Protein 6B4S (pdb70)

Nearest PDB structures (foldseek):
  6b4s-assembly1_A  TM=1.003E+00  e=2.428E-80  Bertholletia excelsa
  6b4s-assembly1_B  TM=9.928E-01  e=1.622E-69  Bertholletia excelsa
  5wpw-assembly1_A  TM=9.887E-01  e=2.727E-55  Cocos nucifera
  5wxu-assembly1_F  TM=9.755E-01  e=3.442E-50  Wrightia tinctoria
  3kgl-assembly2_D  TM=9.682E-01  e=3.637E-50  Brassica napus

Secondary structure (DSSP, 8-state):
-----S----B---EEEE-SSEEEEE--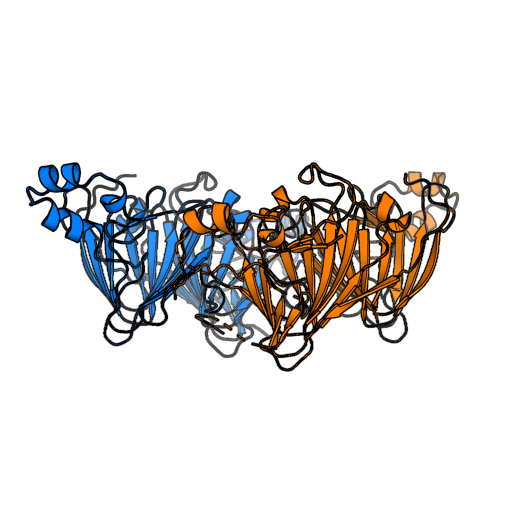TTSHHHHHHTEEEEEEEE-TTEEEEEEEESS-EEEEEEE-EEEEEEE-TT----EE--EEPPEEEEETTEEEEE-TT-EEEEE--SSS-EEEEEEEETTSTT--S-SS--EEESS----S-TTTSS-HHHHHHHHT---GGGGGSSSS--S-SEEE-SS-S-TT----S---EEE---GGG-SEEETTTEEEEEE-TTT-TTHHHHT-EEEEEEE-TT-EEEEEEESS--EEEEEEEEEEEEEEE-TTS-EEEEEEEETT-EEEE-TT-EEEEEEEEEEEEEEEEESSTT--EEESSSTTSHHHHS-HHHHHHHHT--HHHHHHHHHS---SSEE-/----S----B--SEEEE-SSEEEEE--TTSHHHHHHTEEEEEEEE-TTEEEEEEEESS-EEEEEEE-EEEEEEE-TT----EE--EE--EEEEETTEEEEE-TT-EEEEE--SSS-EEEEEEEETTSTT--S-SS--EEESS---EEESGGGS-TTTTGGG-----------SEEE-------S---EEE-S-STT-SEEETTTEEEEEESTTTSTTHHHHT-EEEEEEE-TT-EEEEEEESS--EEEEEEEEEEEEEEE-TTS-EEEEEEEETT-EEEE-TT-EEEEEEEEEEEEEEEEESSSS--EEESSSTT-HHHHS-HHHHHHHS-S-HHHHHHHHHS--SSSEE-

CATH classification: 2.60.120.10 (+1 more: 2.60.120.10)

InterPro domains:
  IPR006044 11-S seed storage protein, plant [PR00439] (291-308)
  IPR006044 11-S seed storage protein, plant [PR00439] (314-334)
  IPR006044 11-S seed storage protein, plant [PR00439] (360-376)
  IPR006044 11-S seed storage protein, plant [PR00439] (378-393)
  IPR006044 11-S seed storage protein, plant [PR00439] (396-414)
  IPR006044 11-S seed storage protein, plant [PR00439] (418-435)
  IPR006045 Cupin 1 [PF00190] (38-192)
  IPR006045 Cupin 1 [PF00190] (293-440)
  IPR006045 Cupin 1 [SM00835] (34-239)
  IPR006045 Cupin 1 [SM00835] (292-441)
  IPR011051 RmlC-like cupin domain superfamily [SSF51182] (9-451)
  IPR014710 RmlC-like jelly roll fold [G3DSA:2.60.120.10] (29-294)
  IPR014710 RmlC-like jelly roll fold [G3DSA:2.60.120.10] (295-454)
  IPR022379 11-S seed storage protein, conserved site [PS00305] (279-301)
  IPR050253 Seed Storage and Functional Proteins [PTHR31189] (8-455)

Sequence (715 aa):
YECRIQRLTAQEPQYRLEAEAGVSEVWDYTDQQFRCAGVAALRNTIRPQGLLLPVYTNAPKLYYVTQGRGILGVLMPGCPETFQSDQHQKVHHLKKGDIIAIPAGVALWCYNDGDEDLVTVLVQHTASDLNQLDQNPRHFFLAGNLADNVFKGFNMEALADVLGFTETARKVRGEDDQRGHIVRVEQGLKVIRPICSATFIQNIDNPAEADFYNPRAGRLTTVNSLKVPILTFLQLSAMKGVLYENAMMAPLWRLNANSVVYAVRGEARVQIVDHRGETVFDDNLREGQMVVVPQNFVVVKQAGSRGFEWVVFNTNDNALFSTAAGRTSPLRGIPVGVLANAYRLSQEEARRIKLNRDEAVLFNECRIQRLTAQEPQYRLEAEAGVSEVWDYTDQQFRCAGVAALRNTIRPQGLLLPVYTNAPKLYYVTQGRGILGVLMPGCPETFQSDQHQKVHHLKKGDIIAIPAGVALWCYNDGDEDLVTVLVQHTASDLNQLDQNPRHFFLAGNLADNVFKGFNMEALADVLGARKVRGQRGHIVRVVIRPICSATFIQNIDNPAEADFYNPRAGRLTTVNSLKVPILTFLQLSAMKGVLYENAMMAPLWRLNANSVVYAVRGEARVQIVDHRGETVFDDNLREGQMVVVPQNFVVVKQAGSRGFEWVVFNTNDNALFSTAAGRTSPLRGIPVGVLANAYRLSQEEARRIKLNRDEAVLFN

Radius of gyration: 28.51 Å; Cα contacts (8 Å, |Δi|>4): 1992; chains: 2; bounding box: 75×65×70 Å

Organism: Bertholletia excelsa (NCBI:txid3645)

Solvent-accessible surface area: 31370 Å² total; per-residue (Å²): 105,129,51,160,24,112,133,0,45,33,25,103,21,133,120,161,75,111,10,88,6,2,24,7,23,20,0,48,74,91,52,105,6,0,111,21,3,2,7,6,2,21,30,6,18,1,140,44,77,0,26,15,8,32,6,62,2,15,0,0,1,0,22,5,0,27,66,13,111,3,9,6,3,6,72,32,110,87,19,62,46,26,2,16,97,111,49,44,30,20,9,12,40,5,127,133,0,4,2,2,2,0,11,30,44,14,13,7,45,10,8,0,45,6,140,100,48,0,22,8,0,1,1,2,15,10,65,12,117,51,16,152,103,62,49,61,31,94,47,64,13,48,29,9,30,78,84,38,3,53,48,14,80,107,49,54,62,50,27,12,129,104,100,77,54,85,81,96,47,102,151,67,66,8,150,97,41,167,98,14,11,0,5,147,14,144,138,14,51,6,104,14,54,85,119,43,27,6,6,4,18,34,48,0,22,44,65,28,58,5,6,37,19,14,48,126,0,0,30,0,7,24,0,12,16,38,13,4,21,31,1,88,107,1,93,2,3,2,6,4,0,3,0,55,107,86,1,60,1,0,36,6,67,22,70,49,5,23,4,2,7,14,0,38,99,2,46,0,117,2,47,0,48,7,137,90,57,99,67,4,2,72,54,92,1,125,86,17,8,0,1,1,8,8,81,88,24,39,15,32,12,71,3,18,96,153,4,0,29,0,0,3,3,2,26,26,40,36,20,87,41,26,1,35,39,5,36,69,9,51,34,93,68,59,86,25,34,75,0,14,126,60,99,212,57,56,117,98,68,0,132,137,87,42,106,103,89,82,47,9,2,7,9,112,189,62,219,19,120,148,8,20,32,32,97,32,115,88,137,72,126,18,80,1,4,14,6,17,12,1,43,39,84,40,91,8,1,97,18,3,8,4,0,0,14,36,9,21,4,119,46,72,0,48,14,9,33,7,60,3,17,0,0,3,0,17,2,0,21,57,13,50,3,4,6,4,5,86,25,118,89,35,57,55,26,7,16,96,131,60,40,28,24,12,18,70,4,90,131,0,1,2,2,1,1,17,29,49,20,12,5,48,6,53,0,61,24,142,97,54,0,25,7,2,1,1,0,17,6,67,12,128,55,18,157,98,65,111,37,3,76,29,63,8,46,25,13,60,118,38,55,8,46,58,94,74,112,77,158,111,59,20,45,118,108,100,106,140,34,83,76,38,66,192,136,11,7,0,6,118,116,101,31,94,108,134,24,24,2,17,7,28,31,32,2,18,58,60,45,47,2,9,51,20,12,57,53,0,0,24,0,1,12,0,7,11,56,15,1,16,30,1,83,103,0,88,0,0,1,2,6,0,5,0,80,60,63,1,63,2,0,41,5,74,17,75,52,6,27,3,0,4,10,0,17,113,0,41,0,106,1,51,0,42,16,169,171,52,64,77,7,6,71,76,94,0,127,91,8,22,0,0,1,7,8,83,84,24,36,7,38,9,56,8,23,98,148,3,0,27,2,2,3,2,1,21,22,41,33,10,82,50,17,6,31,40,5,66,69,8,55,44,54,64,75,77,38,30,79,1,14,132,63,117,223,120,61,121,129,85,7,108,37,96,46,110,110,87,69,54,11,7,8,7,121

Foldseek 3Di:
DDQPAQAWDWDFFDDKDDFQFWIKGWRDCVDSQNVLQLKTKIKIKGAAQKKFFKKFKLFKKKKAWQAAKWKKDKAQPPDFFPQDVPTHHDIDIDHHQKIFIHGGPIIMMMTGNDNGITMMMMMTRNVDPSRPDHSDIDMAGQAEAVHKHPLAPDDLVVVCVPVVHVPPVSNRIYDPHRRHRMHHDDDDDPPSPSVRPFDGMDRFPDQVQFDDDDPQFWTKGWFFCVRGVCLQVNQKIKMKTWTAAQKKFFWKFKAPWKKKKAWAAAKKFKWKADPVRDTNDTDIDHHSIITIRGGRIIMMITGHRGITIIMMMIRGRDTDMAGCDEQRHVLLVDDLVCVCVVVVDDSVVSCCSHPVHHHHGMGD/DQPAQFWDWDFFDDKFDFQFWIKGWRPCVDSQNVQQLKTKIKIKGAAQKKFFKKFKLFKKKKAWLAAKWKKDKADPPDAFPDDVPTHHDIDIDHHQKIFIDGGPIIMMITHNTNDITMMMMMTRQVDPSRPDHSQICMEGQAEDVYDHDVLPDDPVVVCVVDPDDVSVDHRGRMHHHDSPSVRVFDGMDGAPDPVQFDDDDVQFWTKGWDFCVHGVCNQVNFKIKMKTWGAAQKKFFKKFKAPWKKKKAWAAAKKFKWKADDVRDINDTDIDHHNIIIIHGHRIIMMIGGHGGTTIIMMMIRGRDIDMAGCAALRHVLLVDDLVCQCVVVVDDSVVSVVSHPDHHHHTMGD

B-factor: mean 57.93, std 16.41, range [29.74, 194.37]

Structure (mmCIF, N/CA/C/O backbone):
data_6B4S
#
_entry.id   6B4S
#
_cell.length_a   92.428
_cell.length_b   92.428
_cell.length_c   213.189
_cell.angle_alpha   90.000
_cell.angle_beta   90.000
_cell.angle_gamma   120.000
#
_symmetry.space_group_name_H-M   'H 3'
#
loop_
_entity.id
_entity.type
_entity.pdbx_description
1 polymer '11S globulin'
2 water water
#
loop_
_atom_site.group_PDB
_atom_site.id
_atom_site.type_symbol
_atom_site.label_atom_id
_atom_site.label_alt_id
_atom_site.label_comp_id
_atom_site.label_asym_id
_atom_site.label_entity_id
_atom_site.label_seq_id
_atom_site.pdbx_PDB_ins_code
_atom_site.Cartn_x
_atom_site.Cartn_y
_atom_site.Cartn_z
_atom_site.occupancy
_atom_site.B_iso_or_equiv
_atom_site.auth_seq_id
_atom_site.auth_comp_id
_atom_site.auth_asym_id
_atom_site.auth_atom_id
_atom_site.pdbx_PDB_model_num
ATOM 1 N N . TYR A 1 1 ? -5.215 52.502 11.033 1.00 69.71 29 TYR A N 1
ATOM 2 C CA . TYR A 1 1 ? -6.142 51.947 10.053 1.00 70.18 29 TYR A CA 1
ATOM 3 C C . TYR A 1 1 ? -7.394 52.815 9.949 1.00 70.23 29 TYR A C 1
ATOM 4 O O . TYR A 1 1 ? -7.761 53.508 10.899 1.00 70.64 29 TYR A O 1
ATOM 7 N N . GLU A 1 2 ? -8.046 52.769 8.791 1.00 65.12 30 GLU A N 1
ATOM 8 C CA . GLU A 1 2 ? -9.221 53.586 8.532 1.00 62.37 30 GLU A CA 1
ATOM 9 C C . GLU A 1 2 ? -10.493 52.816 8.860 1.00 58.43 30 GLU A C 1
ATOM 10 O O . GLU A 1 2 ? -10.566 51.596 8.690 1.00 57.98 30 GLU A O 1
ATOM 22 N N . CYS A 1 3 ? -11.504 53.549 9.331 1.00 56.58 31 CYS A N 1
ATOM 23 C CA . CYS A 1 3 ? -12.771 52.955 9.740 1.00 53.79 31 CYS A CA 1
ATOM 24 C C . CYS A 1 3 ? -13.975 53.597 9.057 1.00 52.42 31 CYS A C 1
ATOM 25 O O . CYS A 1 3 ? -15.113 53.360 9.483 1.00 52.16 31 CYS A O 1
ATOM 32 N N . ARG A 1 4 ? -13.764 54.400 8.013 1.00 51.76 32 ARG A N 1
ATOM 33 C CA . ARG A 1 4 ? -14.866 54.995 7.255 1.00 50.57 32 ARG A CA 1
ATOM 34 C C . ARG A 1 4 ? -15.608 53.885 6.520 1.00 49.28 32 ARG A C 1
ATOM 35 O O . ARG A 1 4 ? -15.385 53.612 5.338 1.00 49.09 32 ARG A O 1
ATOM 56 N N . ILE A 1 5 ? -16.525 53.242 7.235 1.00 50.39 33 ILE A N 1
ATOM 57 C CA . ILE A 1 5 ? -17.237 52.076 6.728 1.00 50.70 33 ILE A CA 1
ATOM 58 C C . ILE A 1 5 ? -18.630 52.503 6.291 1.00 50.99 33 ILE A C 1
ATOM 59 O O . ILE A 1 5 ? -19.323 53.231 7.013 1.00 50.79 33 ILE A O 1
ATOM 75 N N . GLN A 1 6 ? -19.040 52.049 5.108 1.00 52.70 34 GLN A N 1
ATOM 76 C CA . GLN A 1 6 ? -20.370 52.332 4.590 1.00 53.04 34 GLN A CA 1
ATOM 77 C C . GLN A 1 6 ? -21.394 51.283 4.994 1.00 53.89 34 GLN A C 1
ATOM 78 O O . GLN A 1 6 ? -22.597 51.565 4.968 1.00 55.41 34 GLN A O 1
ATOM 92 N N . ARG A 1 7 ? -20.946 50.091 5.370 1.00 53.41 35 ARG A N 1
ATOM 93 C CA . ARG A 1 7 ? -21.836 48.944 5.499 1.00 52.18 35 ARG A CA 1
ATOM 94 C C . ARG A 1 7 ? -21.191 47.933 6.429 1.00 48.06 35 ARG A C 1
ATOM 95 O O . ARG A 1 7 ? -20.064 47.495 6.179 1.00 47.26 35 ARG A O 1
ATOM 116 N N . LEU A 1 8 ? -21.896 47.562 7.488 1.00 50.82 36 LEU A N 1
ATOM 117 C CA . LEU A 1 8 ? -21.508 46.435 8.318 1.00 48.90 36 LEU A CA 1
ATOM 118 C C . LEU A 1 8 ? -22.296 45.207 7.887 1.00 48.89 36 LEU A C 1
ATOM 119 O O . LEU A 1 8 ? -23.451 45.305 7.466 1.00 49.27 36 LEU A O 1
ATOM 135 N N . THR A 1 9 ? -21.657 44.046 7.990 1.00 49.81 37 THR A N 1
ATOM 136 C CA . THR A 1 9 ? -22.233 42.798 7.514 1.00 51.04 37 THR A CA 1
ATOM 137 C C . THR A 1 9 ? -22.048 41.712 8.558 1.00 50.81 37 THR A C 1
ATOM 138 O O . THR A 1 9 ? -20.995 41.623 9.193 1.00 50.47 37 THR A O 1
ATOM 149 N N . ALA A 1 10 ? -23.074 40.888 8.731 1.00 48.27 38 ALA A N 1
ATOM 150 C CA . ALA A 1 10 ? -22.917 39.673 9.513 1.00 49.61 38 ALA A CA 1
ATOM 151 C C . ALA A 1 10 ? -22.013 38.715 8.751 1.00 50.79 38 ALA A C 1
ATOM 152 O O . ALA A 1 10 ? -22.175 38.527 7.542 1.00 52.60 38 ALA A O 1
ATOM 159 N N . GLN A 1 11 ? -21.047 38.123 9.451 1.00 48.43 39 GLN A N 1
ATOM 160 C CA . GLN A 1 11 ? -20.007 37.335 8.808 1.00 46.87 39 GLN A CA 1
ATOM 161 C C . GLN A 1 11 ? -19.875 35.974 9.471 1.00 44.03 39 GLN A C 1
ATOM 162 O O . GLN A 1 11 ? -19.974 35.851 10.695 1.00 41.54 39 GLN A O 1
ATOM 176 N N . GLU A 1 12 ? -19.653 34.960 8.646 1.00 43.30 40 GLU A N 1
ATOM 177 C CA . GLU A 1 12 ? -19.324 33.614 9.075 1.00 44.09 40 GLU A CA 1
ATOM 178 C C . GLU A 1 12 ? -17.871 33.314 8.742 1.00 44.29 40 GLU A C 1
ATOM 179 O O . GLU A 1 12 ? -17.245 34.032 7.956 1.00 43.25 40 GLU A O 1
ATOM 191 N N . PRO A 1 13 ? -17.296 32.267 9.327 1.00 45.51 41 PRO A N 1
ATOM 192 C CA . PRO A 1 13 ? -15.916 31.908 8.985 1.00 47.01 41 PRO A CA 1
ATOM 193 C C . PRO A 1 13 ? -15.749 31.730 7.483 1.00 50.42 41 PRO A C 1
ATOM 194 O O . PRO A 1 13 ? -16.636 31.216 6.797 1.00 52.02 41 PRO A O 1
ATOM 205 N N . GLN A 1 14 ? -14.595 32.160 6.970 1.00 55.33 42 GLN A N 1
ATOM 206 C CA . GLN A 1 14 ? -14.344 32.136 5.534 1.00 57.47 42 GLN A CA 1
ATOM 207 C C . GLN A 1 14 ? -13.397 31.026 5.093 1.00 60.75 42 GLN A C 1
ATOM 208 O O . GLN A 1 14 ? -13.498 30.578 3.947 1.00 62.43 42 GLN A O 1
ATOM 222 N N . TYR A 1 15 ? -12.481 30.565 5.948 1.00 61.03 43 TYR A N 1
ATOM 223 C CA . TYR A 1 15 ? -11.613 29.457 5.559 1.00 62.14 43 TYR A CA 1
ATOM 224 C C . TYR A 1 15 ? -11.320 28.576 6.763 1.00 60.73 43 TYR A C 1
ATOM 225 O O . TYR A 1 15 ? -10.950 29.071 7.832 1.00 58.72 43 TYR A O 1
ATOM 243 N N . ARG A 1 16 ? -11.512 27.271 6.576 1.00 59.45 44 ARG A N 1
ATOM 244 C CA . ARG A 1 16 ? -11.376 26.272 7.625 1.00 59.14 44 ARG A CA 1
ATOM 245 C C . ARG A 1 16 ? -10.001 25.621 7.556 1.00 59.98 44 ARG A C 1
ATOM 246 O O . ARG A 1 16 ? -9.366 25.571 6.500 1.00 61.97 44 ARG A O 1
ATOM 267 N N . LEU A 1 17 ? -9.549 25.116 8.701 1.00 52.59 45 LEU A N 1
ATOM 268 C CA . LEU A 1 17 ? -8.322 24.332 8.789 1.00 52.60 45 LEU A CA 1
ATOM 269 C C . LEU A 1 17 ? -8.645 23.074 9.583 1.00 52.52 45 LEU A C 1
ATOM 270 O O . LEU A 1 17 ? -8.793 23.129 10.808 1.00 51.93 45 LEU A O 1
ATOM 286 N N . GLU A 1 18 ? -8.756 21.948 8.884 1.00 53.28 46 GLU A N 1
ATOM 287 C CA . GLU A 1 18 ? -9.141 20.688 9.500 1.00 54.03 46 GLU A CA 1
ATOM 288 C C . GLU A 1 18 ? -7.917 19.956 10.031 1.00 52.31 46 GLU A C 1
ATOM 289 O O . GLU A 1 18 ? -6.848 19.973 9.415 1.00 53.10 46 GLU A O 1
ATOM 301 N N . ALA A 1 19 ? -8.082 19.321 11.183 1.00 51.15 47 ALA A N 1
ATOM 302 C CA . ALA A 1 19 ? -7.112 18.385 11.728 1.00 49.23 47 ALA A CA 1
ATOM 303 C C . ALA A 1 19 ? -7.794 17.033 11.913 1.00 49.92 47 ALA A C 1
ATOM 304 O O . ALA A 1 19 ? -8.989 16.877 11.652 1.00 49.98 47 ALA A O 1
ATOM 311 N N . GLU A 1 20 ? -7.023 16.043 12.371 1.00 50.34 48 GLU A N 1
ATOM 312 C CA . GLU A 1 20 ? -7.590 14.712 12.564 1.00 51.84 48 GLU A CA 1
ATOM 313 C C . GLU A 1 20 ? -8.587 14.692 13.714 1.00 51.19 48 GLU A C 1
ATOM 314 O O . GLU A 1 20 ? -9.508 13.866 13.720 1.00 52.61 48 GLU A O 1
ATOM 326 N N . ALA A 1 21 ? -8.428 15.592 14.686 1.00 50.37 49 ALA A N 1
ATOM 327 C CA . ALA A 1 21 ? -9.262 15.606 15.882 1.00 48.77 49 ALA A CA 1
ATOM 328 C C . ALA A 1 21 ? -9.961 16.945 16.088 1.00 48.68 49 ALA A C 1
ATOM 329 O O . ALA A 1 21 ? -10.449 17.216 17.190 1.00 49.50 49 ALA A O 1
ATOM 336 N N . GLY A 1 22 ? -10.029 17.787 15.063 1.00 53.11 50 GLY A N 1
ATOM 337 C CA . GLY A 1 22 ? -10.674 19.078 15.221 1.00 50.78 50 GLY A CA 1
ATOM 338 C C . GLY A 1 22 ? -10.574 19.900 13.956 1.00 48.56 50 GLY A C 1
ATOM 339 O O . GLY A 1 22 ? -9.983 19.483 12.955 1.00 48.32 50 GLY A O 1
ATOM 343 N N . VAL A 1 23 ? -11.164 21.090 14.023 1.00 48.71 51 VAL A N 1
ATOM 344 C CA . VAL A 1 23 ? -11.240 21.987 12.876 1.00 48.92 51 VAL A CA 1
ATOM 345 C C . VAL A 1 23 ? -11.177 23.420 13.379 1.00 50.20 51 VAL A C 1
ATOM 346 O O . VAL A 1 23 ? -11.872 23.785 14.332 1.00 48.98 51 VAL A O 1
ATOM 359 N N . SER A 1 24 ? -10.343 24.231 12.732 1.00 42.78 52 SER A N 1
ATOM 360 C CA . SER A 1 24 ? -10.266 25.661 12.997 1.00 48.30 52 SER A CA 1
ATOM 361 C C . SER A 1 24 ? -11.007 26.408 11.899 1.00 54.56 52 SER A C 1
ATOM 362 O O . SER A 1 24 ? -10.731 26.208 10.712 1.00 58.04 52 SER A O 1
ATOM 370 N N . GLU A 1 25 ? -11.931 27.274 12.298 1.00 46.00 53 GLU A N 1
ATOM 371 C CA . GLU A 1 25 ? -12.665 28.135 11.380 1.00 47.25 53 GLU A CA 1
ATOM 372 C C . GLU A 1 25 ? -12.172 29.560 11.595 1.00 52.12 53 GLU A C 1
ATOM 373 O O . GLU A 1 25 ? -12.283 30.092 12.703 1.00 61.40 53 GLU A O 1
ATOM 385 N N . VAL A 1 26 ? -11.622 30.171 10.546 1.00 54.47 54 VAL A N 1
ATOM 386 C CA . VAL A 1 26 ? -10.988 31.488 10.626 1.00 52.16 54 VAL A CA 1
ATOM 387 C C . VAL A 1 26 ? -11.865 32.500 9.895 1.00 46.20 54 VAL A C 1
ATOM 388 O O . VAL A 1 26 ? -12.104 32.361 8.689 1.00 45.93 54 VAL A O 1
ATOM 401 N N . TRP A 1 27 ? -12.344 33.519 10.614 1.00 57.57 55 TRP A N 1
ATOM 402 C CA . TRP A 1 27 ? -12.938 34.674 9.947 1.00 54.24 55 TRP A CA 1
ATOM 403 C C . TRP A 1 27 ? -11.859 35.434 9.177 1.00 52.63 55 TRP A C 1
ATOM 404 O O . TRP A 1 27 ? -10.663 35.325 9.461 1.00 50.85 55 TRP A O 1
ATOM 425 N N . ASP A 1 28 ? -12.292 36.223 8.194 1.00 49.84 56 ASP A N 1
ATOM 426 C CA . ASP A 1 28 ? -11.358 36.929 7.314 1.00 49.76 56 ASP A CA 1
ATOM 427 C C . ASP A 1 28 ? -10.795 38.133 8.056 1.00 47.16 56 ASP A C 1
ATOM 428 O O . ASP A 1 28 ? -11.330 39.241 7.988 1.00 46.98 56 ASP A O 1
ATOM 437 N N . TYR A 1 29 ? -9.680 37.923 8.757 1.00 45.23 57 TYR A N 1
ATOM 438 C CA . TYR A 1 29 ? -9.040 39.040 9.435 1.00 45.79 57 TYR A CA 1
ATOM 439 C C . TYR A 1 29 ? -8.641 40.137 8.461 1.00 48.11 57 TYR A C 1
ATOM 440 O O . TYR A 1 29 ? -8.334 41.250 8.900 1.00 49.43 57 TYR A O 1
ATOM 458 N N . THR A 1 30 ? -8.651 39.855 7.158 1.00 50.36 58 THR A N 1
ATOM 459 C CA . THR A 1 30 ? -8.369 40.869 6.154 1.00 50.83 58 THR A CA 1
ATOM 460 C C . THR A 1 30 ? -9.527 41.838 5.966 1.00 50.42 58 THR A C 1
ATOM 461 O O . THR A 1 30 ? -9.310 42.958 5.493 1.00 50.49 58 THR A O 1
ATOM 472 N N . ASP A 1 31 ? -10.742 41.437 6.329 1.00 50.14 59 ASP A N 1
ATOM 473 C CA . ASP A 1 31 ? -11.914 42.248 6.037 1.00 50.55 59 ASP A CA 1
ATOM 474 C C . ASP A 1 31 ? -11.894 43.537 6.846 1.00 49.93 59 ASP A C 1
ATOM 475 O O . ASP A 1 31 ? -11.569 43.540 8.036 1.00 50.23 59 ASP A O 1
ATOM 484 N N . GLN A 1 32 ? -12.261 44.638 6.187 1.00 49.01 60 GLN A N 1
ATOM 485 C CA . GLN A 1 32 ? -12.226 45.946 6.832 1.00 48.02 60 GLN A CA 1
ATOM 486 C C . GLN A 1 32 ? -13.025 45.951 8.125 1.00 48.44 60 GLN A C 1
ATOM 487 O O . GLN A 1 32 ? -12.639 46.613 9.094 1.00 45.06 60 GLN A O 1
ATOM 501 N N . GLN A 1 33 ? -14.136 45.218 8.159 1.00 35.98 61 GLN A N 1
ATOM 502 C CA . GLN A 1 33 ? -14.985 45.208 9.341 1.00 42.33 61 GLN A CA 1
ATOM 503 C C . GLN A 1 33 ? -14.185 44.854 10.585 1.00 34.05 61 GLN A C 1
ATOM 504 O O . GLN A 1 33 ? -14.342 45.483 11.637 1.00 33.38 61 GLN A O 1
ATOM 518 N N . PHE A 1 34 ? -13.304 43.864 10.478 1.00 41.76 62 PHE A N 1
ATOM 519 C CA . PHE A 1 34 ? -12.477 43.468 11.608 1.00 39.11 62 PHE A CA 1
ATOM 520 C C . PHE A 1 34 ? -11.192 44.276 11.689 1.00 39.99 62 PHE A C 1
ATOM 521 O O . PHE A 1 34 ? -10.718 44.569 12.790 1.00 39.81 62 PHE A O 1
ATOM 538 N N . ARG A 1 35 ? -10.613 44.645 10.542 1.00 47.97 63 ARG A N 1
ATOM 539 C CA . ARG A 1 35 ? -9.418 45.484 10.557 1.00 48.32 63 ARG A CA 1
ATOM 540 C C . ARG A 1 35 ? -9.667 46.790 11.299 1.00 46.76 63 ARG A C 1
ATOM 541 O O . ARG A 1 35 ? -8.747 47.343 11.913 1.00 45.92 63 ARG A O 1
ATOM 562 N N . CYS A 1 36 ? -10.896 47.303 11.252 1.00 45.14 64 CYS A N 1
ATOM 563 C CA . CYS A 1 36 ? -11.223 48.469 12.059 1.00 43.61 64 CYS A CA 1
ATOM 564 C C . CYS A 1 36 ? -11.157 48.125 13.539 1.00 40.03 64 CYS A C 1
ATOM 565 O O . CYS A 1 36 ? -10.515 48.831 14.325 1.00 38.85 64 CYS A O 1
ATOM 572 N N . ALA A 1 37 ? -11.804 47.027 13.934 1.00 40.14 65 ALA A N 1
ATOM 573 C CA . ALA A 1 37 ? -11.758 46.587 15.322 1.00 38.44 65 ALA A CA 1
ATOM 574 C C . ALA A 1 37 ? -10.348 46.221 15.762 1.00 37.17 65 ALA A C 1
ATOM 575 O O . ALA A 1 37 ? -10.057 46.253 16.961 1.00 36.72 65 ALA A O 1
ATOM 582 N N . GLY A 1 38 ? -9.470 45.878 14.828 1.00 39.46 66 GLY A N 1
ATOM 583 C CA . GLY A 1 38 ? -8.122 45.476 15.187 1.00 37.86 66 GLY A CA 1
ATOM 584 C C . GLY A 1 38 ? -8.053 44.116 15.847 1.00 36.31 66 GLY A C 1
ATOM 585 O O . GLY A 1 38 ? -7.280 43.931 16.796 1.00 35.86 66 GLY A O 1
ATOM 589 N N . VAL A 1 39 ? -8.837 43.151 15.361 1.00 36.51 67 VAL A N 1
ATOM 590 C CA . VAL A 1 39 ? -8.931 41.834 15.977 1.00 35.96 67 VAL A CA 1
ATOM 591 C C . VAL A 1 39 ? -8.985 40.766 14.895 1.00 35.58 67 VAL A C 1
ATOM 592 O O . VAL A 1 39 ? -9.359 41.023 13.749 1.00 34.67 67 VAL A O 1
ATOM 605 N N . ALA A 1 40 ? -8.617 39.548 15.284 1.00 32.27 68 ALA A N 1
ATOM 606 C CA . ALA A 1 40 ? -8.713 38.375 14.425 1.00 34.03 68 ALA A CA 1
ATOM 607 C C . ALA A 1 40 ? -9.548 37.329 15.148 1.00 34.08 68 ALA A C 1
ATOM 608 O O . ALA A 1 40 ? -9.201 36.911 16.259 1.00 35.59 68 ALA A O 1
ATOM 615 N N . ALA A 1 41 ? -10.643 36.910 14.519 1.00 39.19 69 ALA A N 1
ATOM 616 C CA . ALA A 1 41 ? -11.611 36.012 15.133 1.00 36.60 69 ALA A CA 1
ATOM 617 C C . ALA A 1 41 ? -11.345 34.571 14.724 1.00 38.17 69 ALA A C 1
ATOM 618 O O . ALA A 1 41 ? -11.049 34.284 13.561 1.00 37.59 69 ALA A O 1
ATOM 625 N N . LEU A 1 42 ? -11.458 33.668 15.691 1.00 39.79 70 LEU A N 1
ATOM 626 C CA . LEU A 1 42 ? -11.175 32.260 15.472 1.00 40.02 70 LEU A CA 1
ATOM 627 C C . LEU A 1 42 ? -12.187 31.424 16.235 1.00 39.85 70 LEU A C 1
ATOM 628 O O . LEU A 1 42 ? -12.687 31.833 17.286 1.00 39.28 70 LEU A O 1
ATOM 644 N N . ARG A 1 43 ? -12.474 30.241 15.696 1.00 36.15 71 ARG A N 1
ATOM 645 C CA . ARG A 1 43 ? -13.386 29.290 16.320 1.00 36.61 71 ARG A CA 1
ATOM 646 C C . ARG A 1 43 ? -12.766 27.908 16.228 1.00 38.05 71 ARG A C 1
ATOM 647 O O . ARG A 1 43 ? -12.501 27.419 15.127 1.00 38.37 71 ARG A O 1
ATOM 668 N N . ASN A 1 44 ? -12.547 27.277 17.375 1.00 38.27 72 ASN A N 1
ATOM 669 C CA . ASN A 1 44 ? -11.935 25.960 17.435 1.00 40.35 72 ASN A CA 1
ATOM 670 C C . ASN A 1 44 ? -12.958 24.942 17.909 1.00 41.56 72 ASN A C 1
ATOM 671 O O . ASN A 1 44 ? -13.605 25.137 18.942 1.00 43.18 72 ASN A O 1
ATOM 682 N N . THR A 1 45 ? -13.100 23.863 17.151 1.00 44.00 73 THR A N 1
ATOM 683 C CA . THR A 1 45 ? -13.920 22.726 17.543 1.00 45.48 73 THR A CA 1
ATOM 684 C C . THR A 1 45 ? -12.994 21.544 17.782 1.00 46.17 73 THR A C 1
ATOM 685 O O . THR A 1 45 ? -12.226 21.164 16.892 1.00 47.01 73 THR A O 1
ATOM 696 N N . ILE A 1 46 ? -13.063 20.975 18.980 1.00 48.55 74 ILE A N 1
ATOM 697 C CA . ILE A 1 46 ? -12.199 19.872 19.384 1.00 47.59 74 ILE A CA 1
ATOM 698 C C . ILE A 1 46 ? -13.110 18.702 19.735 1.00 46.45 74 ILE A C 1
ATOM 699 O O . ILE A 1 46 ? -13.743 18.687 20.797 1.00 45.39 74 ILE A O 1
ATOM 715 N N . ARG A 1 47 ? -13.190 17.717 18.837 1.00 46.57 75 ARG A N 1
ATOM 716 C CA . ARG A 1 47 ? -13.970 16.523 19.105 1.00 46.96 75 ARG A CA 1
ATOM 717 C C . ARG A 1 47 ? -13.465 15.849 20.377 1.00 46.21 75 ARG A C 1
ATOM 718 O O . ARG A 1 47 ? -12.310 16.032 20.771 1.00 46.51 75 ARG A O 1
ATOM 739 N N . PRO A 1 48 ? -14.324 15.085 21.047 1.00 45.58 76 PRO A N 1
ATOM 740 C CA . PRO A 1 48 ? -13.880 14.341 22.229 1.00 44.28 76 PRO A CA 1
ATOM 741 C C . PRO A 1 48 ? -12.491 13.758 22.063 1.00 44.75 76 PRO A C 1
ATOM 742 O O . PRO A 1 48 ? -12.144 13.255 20.990 1.00 44.61 76 PRO A O 1
ATOM 753 N N . GLN A 1 49 ? -11.682 13.848 23.114 1.00 45.43 77 GLN A N 1
ATOM 754 C CA . GLN A 1 49 ? -10.340 13.283 23.143 1.00 50.33 77 GLN A CA 1
ATOM 755 C C . GLN A 1 49 ? -9.370 14.000 22.210 1.00 49.22 77 GLN A C 1
ATOM 756 O O . GLN A 1 49 ? -8.296 13.469 21.913 1.00 49.68 77 GLN A O 1
ATOM 770 N N . GLY A 1 50 ? -9.715 15.197 21.741 1.00 48.21 78 GLY A N 1
ATOM 771 C CA . GLY A 1 50 ? -8.827 15.952 20.878 1.00 47.71 78 GLY A CA 1
ATOM 772 C C . GLY A 1 50 ? -7.860 16.818 21.667 1.00 46.56 78 GLY A C 1
ATOM 773 O O . GLY A 1 50 ? -8.183 17.320 22.740 1.00 45.76 78 GLY A O 1
ATOM 777 N N . LEU A 1 51 ? -6.659 16.991 21.116 1.00 46.05 79 LEU A N 1
ATOM 778 C CA . LEU A 1 51 ? -5.615 17.782 21.758 1.00 44.64 79 LEU A CA 1
ATOM 779 C C . LEU A 1 51 ? -5.126 18.862 20.807 1.00 42.80 79 LEU A C 1
ATOM 780 O O . LEU A 1 51 ? -4.615 18.557 19.725 1.00 41.72 79 LEU A O 1
ATOM 796 N N . LEU A 1 52 ? -5.264 20.115 21.226 1.00 43.01 80 LEU A N 1
ATOM 797 C CA . LEU A 1 52 ? -4.564 21.213 20.578 1.00 43.72 80 LEU A CA 1
ATOM 798 C C . LEU A 1 52 ? -3.096 21.182 20.974 1.00 41.89 80 LEU A C 1
ATOM 799 O O . LEU A 1 52 ? -2.766 21.147 22.162 1.00 41.30 80 LEU A O 1
ATOM 815 N N . LEU A 1 53 ? -2.214 21.199 19.988 1.00 40.19 81 LEU A N 1
ATOM 816 C CA . LEU A 1 53 ? -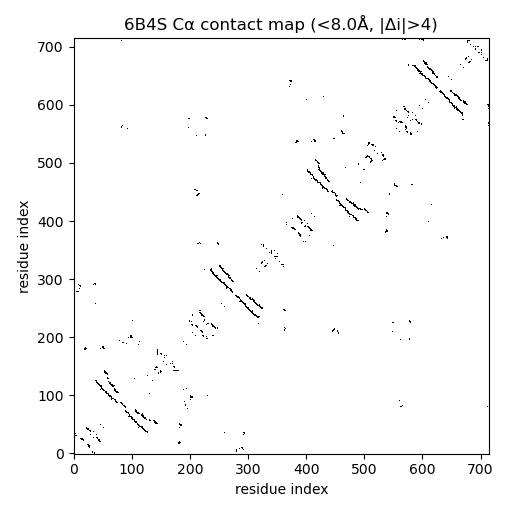0.799 21.267 20.302 1.00 40.13 81 LEU A CA 1
ATOM 817 C C . LEU A 1 53 ? -0.477 22.613 20.944 1.00 38.16 81 LEU A C 1
ATOM 818 O O . LEU A 1 53 ? -1.043 23.638 20.551 1.00 37.86 81 LEU A O 1
ATOM 834 N N . PRO A 1 54 ? 0.417 22.646 21.929 1.00 36.97 82 PRO A N 1
ATOM 835 C CA . PRO A 1 54 ? 0.761 23.922 22.558 1.00 36.36 82 PRO A CA 1
ATOM 836 C C . PRO A 1 54 ? 1.131 24.959 21.509 1.00 38.61 82 PRO A C 1
ATOM 837 O O . PRO A 1 54 ? 1.646 24.633 20.438 1.00 38.61 82 PRO A O 1
ATOM 848 N N . VAL A 1 55 ? 0.843 26.220 21.823 1.00 35.26 83 VAL A N 1
ATOM 849 C CA . VAL A 1 55 ? 0.987 27.300 20.856 1.00 37.84 83 VAL A CA 1
ATOM 850 C C . VAL A 1 55 ? 0.962 28.621 21.605 1.00 38.35 83 VAL A C 1
ATOM 851 O O . VAL A 1 55 ? 0.338 28.740 22.663 1.00 37.28 83 VAL A O 1
ATOM 864 N N . TYR A 1 56 ? 1.653 29.617 21.051 1.00 46.40 84 TYR A N 1
ATOM 865 C CA . TYR A 1 56 ? 1.606 30.981 21.554 1.00 39.97 84 TYR A CA 1
ATOM 866 C C . TYR A 1 56 ? 1.560 31.934 20.368 1.00 40.07 84 TYR A C 1
ATOM 867 O O . TYR A 1 56 ? 2.023 31.606 19.272 1.00 40.68 84 TYR A O 1
ATOM 885 N N . THR A 1 57 ? 0.982 33.112 20.594 1.00 37.61 85 THR A N 1
ATOM 886 C CA . THR A 1 57 ? 0.774 34.090 19.538 1.00 35.54 85 THR A CA 1
ATOM 887 C C . THR A 1 57 ? 1.366 35.433 19.946 1.00 34.41 85 THR A C 1
ATOM 888 O O . THR A 1 57 ? 1.712 35.669 21.107 1.00 31.42 85 THR A O 1
ATOM 899 N N . ASN A 1 58 ? 1.465 36.318 18.956 1.00 33.69 86 ASN A N 1
ATOM 900 C CA . ASN A 1 58 ? 2.003 37.659 19.137 1.00 35.10 86 ASN A CA 1
ATOM 901 C C . ASN A 1 58 ? 1.011 38.620 19.765 1.00 35.31 86 ASN A C 1
ATOM 902 O O . ASN A 1 58 ? 1.412 39.717 20.166 1.00 32.47 86 ASN A O 1
ATOM 913 N N . ALA A 1 59 ? -0.258 38.245 19.863 1.00 34.36 87 ALA A N 1
ATOM 914 C CA . ALA A 1 59 ? -1.287 39.139 20.359 1.00 34.29 87 ALA A CA 1
ATOM 915 C C . ALA A 1 59 ? -2.038 38.483 21.505 1.00 35.23 87 ALA A C 1
ATOM 916 O O . ALA A 1 59 ? -2.111 37.255 21.582 1.00 34.66 87 ALA A O 1
ATOM 923 N N . PRO A 1 60 ? -2.600 39.279 22.410 1.00 35.42 88 PRO A N 1
ATOM 924 C CA . PRO A 1 60 ? -3.447 38.710 23.460 1.00 36.75 88 PRO A CA 1
ATOM 925 C C . PRO A 1 60 ? -4.692 38.068 22.870 1.00 37.24 88 PRO A C 1
ATOM 926 O O . PRO A 1 60 ? -5.110 38.370 21.749 1.00 37.72 88 PRO A O 1
ATOM 937 N N . LYS A 1 61 ? -5.296 37.174 23.652 1.00 36.28 89 LYS A N 1
ATOM 938 C CA . LYS A 1 61 ? -6.443 36.399 23.200 1.00 36.29 89 LYS A CA 1
ATOM 939 C C . LYS A 1 61 ? -7.496 36.324 24.294 1.00 33.62 89 LYS A C 1
ATOM 940 O O . LYS A 1 61 ? -7.170 36.239 25.481 1.00 33.19 89 LYS A O 1
ATOM 959 N N . LEU A 1 62 ? -8.760 36.352 23.882 1.00 33.98 90 LEU A N 1
ATOM 960 C CA . LEU A 1 62 ? -9.891 36.087 24.763 1.00 32.92 90 LEU A CA 1
ATOM 961 C C . LEU A 1 62 ? -10.691 34.945 24.155 1.00 33.51 90 LEU A C 1
ATOM 962 O O . LEU A 1 62 ? -11.398 35.139 23.160 1.00 32.41 90 LEU A O 1
ATOM 978 N N . TYR A 1 63 ? -10.575 33.757 24.740 1.00 34.09 91 TYR A N 1
ATOM 979 C CA . TYR A 1 63 ? -11.381 32.623 24.318 1.00 36.00 91 TYR A CA 1
ATOM 980 C C . TYR A 1 63 ? -12.715 32.650 25.047 1.00 34.23 91 TYR A C 1
ATOM 981 O O . TYR A 1 63 ? -12.786 33.018 26.223 1.00 32.51 91 TYR A O 1
ATOM 999 N N . TYR A 1 64 ? -13.769 32.260 24.339 1.00 38.95 92 TYR A N 1
ATOM 1000 C CA . TYR A 1 64 ? -15.060 31.983 24.947 1.00 38.81 92 TYR A CA 1
ATOM 1001 C C . TYR A 1 64 ? -15.439 30.547 24.627 1.00 38.30 92 TYR A C 1
ATOM 1002 O O . TYR A 1 64 ? -15.460 30.151 23.457 1.00 37.63 92 TYR A O 1
ATOM 1020 N N . VAL A 1 65 ? -15.731 29.775 25.669 1.00 39.49 93 VAL A N 1
ATOM 1021 C CA . VAL A 1 65 ? -16.056 28.362 25.530 1.00 38.39 93 VAL A CA 1
ATOM 1022 C C . VAL A 1 65 ? -17.565 28.267 25.334 1.00 39.71 93 VAL A C 1
ATOM 1023 O O . VAL A 1 65 ? -18.332 28.279 26.297 1.00 35.30 93 VAL A O 1
ATOM 1036 N N . THR A 1 66 ? -17.991 28.159 24.077 1.00 38.07 94 THR A N 1
ATOM 1037 C CA . THR A 1 66 ? -19.419 28.098 23.794 1.00 39.88 94 THR A CA 1
ATOM 1038 C C . THR A 1 66 ? -20.010 26.753 24.192 1.00 41.45 94 THR A C 1
ATOM 1039 O O . THR A 1 66 ? -21.176 26.686 24.596 1.00 42.15 94 THR A O 1
ATOM 1050 N N . GLN A 1 67 ? -19.230 25.680 24.100 1.00 40.44 95 GLN A N 1
ATOM 1051 C CA . GLN A 1 67 ? -19.764 24.341 24.287 1.00 41.33 95 GLN A CA 1
ATOM 1052 C C . GLN A 1 67 ? -18.646 23.407 24.722 1.00 41.79 95 GLN A C 1
ATOM 1053 O O . GLN A 1 67 ? -17.489 23.581 24.334 1.00 40.81 95 GLN A O 1
ATOM 1067 N N . GLY A 1 68 ? -19.008 22.416 25.527 1.00 41.40 96 GLY A N 1
ATOM 1068 C CA . GLY A 1 68 ? -18.101 21.346 25.893 1.00 42.57 96 GLY A CA 1
ATOM 1069 C C . GLY A 1 68 ? -17.477 21.535 27.262 1.00 43.74 96 GLY A C 1
ATOM 1070 O O . GLY A 1 68 ? -17.825 22.430 28.036 1.00 41.01 96 GLY A O 1
ATOM 1074 N N . ARG A 1 69 ? -16.531 20.644 27.556 1.00 45.29 97 ARG A N 1
ATOM 1075 C CA . ARG A 1 69 ? -15.742 20.700 28.779 1.00 46.76 97 ARG A CA 1
ATOM 1076 C C . ARG A 1 69 ? -14.394 20.047 28.507 1.00 46.83 97 ARG A C 1
ATOM 1077 O O . ARG A 1 69 ? -14.329 18.995 27.866 1.00 46.86 97 ARG A O 1
ATOM 1098 N N . GLY A 1 70 ? -13.325 20.666 29.001 1.00 49.48 98 GLY A N 1
ATOM 1099 C CA . GLY A 1 70 ? -11.992 20.176 28.711 1.00 48.68 98 GLY A CA 1
ATOM 1100 C C . GLY A 1 70 ? -10.972 20.724 29.684 1.00 46.58 98 GLY A C 1
ATOM 1101 O O . GLY A 1 70 ? -11.282 21.540 30.555 1.00 45.67 98 GLY A O 1
ATOM 1105 N N . ILE A 1 71 ? -9.737 20.258 29.518 1.00 45.90 99 ILE A N 1
ATOM 1106 C CA . ILE A 1 71 ? -8.619 20.681 30.350 1.00 45.49 99 ILE A CA 1
ATOM 1107 C C . ILE A 1 71 ? -7.791 21.697 29.583 1.00 44.06 99 ILE A C 1
ATOM 1108 O O . ILE A 1 71 ? -7.723 21.681 28.349 1.00 43.33 99 ILE A O 1
ATOM 1124 N N . LEU A 1 72 ? -7.136 22.578 30.332 1.00 42.98 100 LEU A N 1
ATOM 1125 C CA . LEU A 1 72 ? -6.286 23.617 29.780 1.00 44.93 100 LEU A CA 1
ATOM 1126 C C . LEU A 1 72 ? -4.965 23.645 30.530 1.00 48.28 100 LEU A C 1
ATOM 1127 O O . LEU A 1 72 ? -4.902 23.352 31.728 1.00 44.27 100 LEU A O 1
ATOM 1143 N N . GLY A 1 73 ? -3.913 24.026 29.816 1.00 42.75 101 GLY A N 1
ATOM 1144 C CA . GLY A 1 73 ? -2.621 24.243 30.427 1.00 41.29 101 GLY A CA 1
ATOM 1145 C C . GLY A 1 73 ? -1.947 25.490 29.899 1.00 39.83 101 GLY A C 1
ATOM 1146 O O . GLY A 1 73 ? -1.653 25.583 28.705 1.00 39.24 101 GLY A O 1
ATOM 1150 N N . VAL A 1 74 ? -1.707 26.456 30.773 1.00 40.39 102 VAL A N 1
ATOM 1151 C CA . VAL A 1 74 ? -0.982 27.666 30.411 1.00 40.55 102 VAL A CA 1
ATOM 1152 C C . VAL A 1 74 ? 0.421 27.563 30.980 1.00 42.43 102 VAL A C 1
ATOM 1153 O O . VAL A 1 74 ? 0.663 26.881 31.982 1.00 42.50 102 VAL A O 1
ATOM 1166 N N . LEU A 1 75 ? 1.357 28.251 30.335 1.00 42.48 103 LEU A N 1
ATOM 1167 C CA . LEU A 1 75 ? 2.777 28.148 30.656 1.00 45.19 103 LEU A CA 1
ATOM 1168 C C . LEU A 1 75 ? 3.325 29.530 30.975 1.00 48.31 103 LEU A C 1
ATOM 1169 O O . LEU A 1 75 ? 3.742 30.265 30.078 1.00 48.56 103 LEU A O 1
ATOM 1185 N N . MET A 1 76 ? 3.332 29.871 32.245 1.00 51.61 104 MET A N 1
ATOM 1186 C CA . MET A 1 76 ? 3.935 31.128 32.651 1.00 54.06 104 MET A CA 1
ATOM 1187 C C . MET A 1 76 ? 5.456 30.996 32.625 1.00 56.47 104 MET A C 1
ATOM 1188 O O . MET A 1 76 ? 5.992 29.931 32.942 1.00 57.67 104 MET A O 1
ATOM 1202 N N . PRO A 1 77 ? 6.172 32.058 32.256 1.00 57.16 105 PRO A N 1
ATOM 1203 C CA . PRO A 1 77 ? 7.626 31.949 32.079 1.00 57.56 105 PRO A CA 1
ATOM 1204 C C . PRO A 1 77 ? 8.353 31.987 33.416 1.00 57.24 105 PRO A C 1
ATOM 1205 O O . PRO A 1 77 ? 8.117 32.870 34.244 1.00 59.07 105 PRO A O 1
ATOM 1216 N N . GLY A 1 78 ? 9.243 31.022 33.620 1.00 61.03 106 GLY A N 1
ATOM 1217 C CA . GLY A 1 78 ? 10.050 30.999 34.827 1.00 61.84 106 GLY A CA 1
ATOM 1218 C C . GLY A 1 78 ? 9.239 30.794 36.086 1.00 61.22 106 GLY A C 1
ATOM 1219 O O . GLY A 1 78 ? 9.474 31.473 37.093 1.00 61.89 106 GLY A O 1
ATOM 1223 N N . CYS A 1 79 ? 8.279 29.875 36.049 1.00 60.96 107 CYS A N 1
ATOM 1224 C CA . CYS A 1 79 ? 7.499 29.534 37.221 1.00 59.79 107 CYS A CA 1
ATOM 1225 C C . CYS A 1 79 ? 7.711 28.067 37.575 1.00 59.60 107 CYS A C 1
ATOM 1226 O O . CYS A 1 79 ? 7.702 27.214 36.682 1.00 59.54 107 CYS A O 1
ATOM 1233 N N . PRO A 1 80 ? 7.907 27.738 38.850 1.00 58.42 108 PRO A N 1
ATOM 1234 C CA . PRO A 1 80 ? 8.059 26.329 39.224 1.00 58.45 108 PRO A CA 1
ATOM 1235 C C . PRO A 1 80 ? 6.760 25.561 39.028 1.00 57.31 108 PRO A C 1
ATOM 1236 O O . PRO A 1 80 ? 5.675 26.132 38.899 1.00 55.58 108 PRO A O 1
ATOM 1247 N N . GLU A 1 81 ? 6.891 24.238 39.005 1.00 52.91 109 GLU A N 1
ATOM 1248 C CA . GLU A 1 81 ? 5.752 23.352 38.799 1.00 57.17 109 GLU A CA 1
ATOM 1249 C C . GLU A 1 81 ? 5.067 23.088 40.135 1.00 49.92 109 GLU A C 1
ATOM 1250 O O . GLU A 1 81 ? 5.709 22.634 41.087 1.00 51.96 109 GLU A O 1
ATOM 1262 N N . THR A 1 82 ? 3.765 23.366 40.206 1.00 51.72 110 THR A N 1
ATOM 1263 C CA . THR A 1 82 ? 3.000 23.181 41.432 1.00 49.42 110 THR A CA 1
ATOM 1264 C C . THR A 1 82 ? 2.156 21.916 41.423 1.00 47.35 110 THR A C 1
ATOM 1265 O O . THR A 1 82 ? 1.531 21.601 42.441 1.00 48.27 110 THR A O 1
ATOM 1276 N N . PHE A 1 83 ? 2.111 21.198 40.308 1.00 50.92 111 PHE A N 1
ATOM 1277 C CA . PHE A 1 83 ? 1.376 19.945 40.198 1.00 50.62 111 PHE A CA 1
ATOM 1278 C C . PHE A 1 83 ? 2.395 18.820 40.090 1.00 53.04 111 PHE A C 1
ATOM 1279 O O . PHE A 1 83 ? 3.117 18.723 39.093 1.00 53.25 111 PHE A O 1
ATOM 1296 N N . GLN A 1 84 ? 2.453 17.977 41.116 1.00 51.90 112 GLN A N 1
ATOM 1297 C CA . GLN A 1 84 ? 3.445 16.917 41.186 1.00 54.60 112 GLN A CA 1
ATOM 1298 C C . GLN A 1 84 ? 2.787 15.631 41.660 1.00 55.09 112 GLN A C 1
ATOM 1299 O O . GLN A 1 84 ? 1.942 15.653 42.561 1.00 54.11 112 GLN A O 1
ATOM 1313 N N . SER A 1 85 ? 3.175 14.518 41.046 1.00 59.63 113 SER A N 1
ATOM 1314 C CA . SER A 1 85 ? 2.723 13.198 41.478 1.00 62.18 113 SER A CA 1
ATOM 1315 C C . SER A 1 85 ? 3.866 12.422 42.127 1.00 63.19 113 SER A C 1
ATOM 1316 O O . SER A 1 85 ? 4.788 11.969 41.448 1.00 63.71 113 SER A O 1
ATOM 1324 N N . ASP A 1 104 ? 4.045 12.763 37.573 1.00 72.18 132 ASP A N 1
ATOM 1325 C CA . ASP A 1 104 ? 4.675 13.815 36.785 1.00 65.44 132 ASP A CA 1
ATOM 1326 C C . ASP A 1 104 ? 4.619 15.154 37.521 1.00 52.88 132 ASP A C 1
ATOM 1327 O O . ASP A 1 104 ? 3.750 15.378 38.362 1.00 51.58 132 ASP A O 1
ATOM 1335 N N . GLN A 1 105 ? 5.551 16.042 37.185 1.00 75.44 133 GLN A N 1
ATOM 1336 C CA . GLN A 1 105 ? 5.679 17.346 37.823 1.00 64.26 133 GLN A CA 1
ATOM 1337 C C . GLN A 1 105 ? 5.534 18.422 36.759 1.00 58.91 133 GLN A C 1
ATOM 1338 O O . GLN A 1 105 ? 6.375 18.524 35.860 1.00 57.13 133 GLN A O 1
ATOM 1352 N N . HIS A 1 106 ? 4.480 19.224 36.865 1.00 56.16 134 HIS A N 1
ATOM 1353 C CA . HIS A 1 106 ? 4.193 20.238 35.858 1.00 55.64 134 HIS A CA 1
ATOM 1354 C C . HIS A 1 106 ? 3.350 21.335 36.497 1.00 56.27 134 HIS A C 1
ATOM 1355 O O . HIS A 1 106 ? 3.065 21.308 37.697 1.00 56.55 134 HIS A O 1
ATOM 1369 N N . GLN A 1 107 ? 2.956 22.310 35.679 1.00 54.46 135 GLN A N 1
ATOM 1370 C CA . GLN A 1 107 ? 2.239 23.479 36.160 1.00 53.87 135 GLN A CA 1
ATOM 1371 C C . GLN A 1 107 ? 0.741 23.202 36.253 1.00 52.59 135 GLN A C 1
ATOM 1372 O O . GLN A 1 107 ? 0.231 22.183 35.778 1.00 52.52 135 GLN A O 1
ATOM 1386 N N . LYS A 1 108 ? 0.029 24.141 36.869 1.00 50.47 136 LYS A N 1
ATOM 1387 C CA . LYS A 1 108 ? -1.389 23.959 37.138 1.00 51.06 136 LYS A CA 1
ATOM 1388 C C . LYS A 1 108 ? -2.167 23.893 35.829 1.00 52.49 136 LYS A C 1
ATOM 1389 O O . LYS A 1 108 ? -2.143 24.835 35.030 1.00 51.85 136 LYS A O 1
ATOM 1408 N N . VAL A 1 109 ? -2.834 22.770 35.600 1.00 46.68 137 VAL A N 1
ATOM 1409 C CA . VAL A 1 109 ? -3.850 22.713 34.564 1.00 48.99 137 VAL A CA 1
ATOM 1410 C C . VAL A 1 109 ? -5.159 23.250 35.128 1.00 51.44 137 VAL A C 1
ATOM 1411 O O . VAL A 1 109 ? -5.391 23.253 36.340 1.00 51.81 137 VAL A O 1
ATOM 1424 N N . HIS A 1 110 ? -6.021 23.729 34.237 1.00 55.53 138 HIS A N 1
ATOM 1425 C CA . HIS A 1 110 ? -7.276 24.348 34.637 1.00 56.62 138 HIS A CA 1
ATOM 1426 C C . HIS A 1 110 ? -8.433 23.736 33.865 1.00 55.87 138 HIS A C 1
ATOM 1427 O O . HIS A 1 110 ? -8.301 23.407 32.683 1.00 53.81 138 HIS A O 1
ATOM 1441 N N . HIS A 1 111 ? -9.566 23.587 34.546 1.00 56.38 139 HIS A N 1
ATOM 1442 C CA . HIS A 1 111 ? -10.769 23.015 33.953 1.00 53.87 139 HIS A CA 1
ATOM 1443 C C . HIS A 1 111 ? -11.595 24.141 33.347 1.00 52.40 139 HIS A C 1
ATOM 1444 O O . HIS A 1 111 ? -12.103 25.006 34.067 1.00 53.35 139 HIS A O 1
ATOM 1448 N N . LEU A 1 112 ? -11.720 24.135 32.026 1.00 49.96 140 LEU A N 1
ATOM 1449 C CA . LEU A 1 112 ? -12.610 25.047 31.329 1.00 47.72 140 LEU A CA 1
ATOM 1450 C C . LEU A 1 112 ? -13.914 24.322 31.040 1.00 48.65 140 LEU A C 1
ATOM 1451 O O . LEU A 1 112 ? -13.920 23.114 30.787 1.00 49.64 140 LEU A O 1
ATOM 1467 N N . LYS A 1 113 ? -15.020 25.056 31.085 1.00 49.48 141 LYS A N 1
ATOM 1468 C CA . LYS A 1 113 ? -16.313 24.454 30.805 1.00 48.49 141 LYS A CA 1
ATOM 1469 C C . LYS A 1 113 ? -17.246 25.516 30.243 1.00 47.96 141 LYS A C 1
ATOM 1470 O O . LYS A 1 113 ? -17.041 26.718 30.433 1.00 47.91 141 LYS A O 1
ATOM 1489 N N . LYS A 1 114 ? -18.264 25.039 29.524 1.00 46.90 142 LYS A N 1
ATOM 1490 C CA . LYS A 1 114 ? -19.278 25.867 28.881 1.00 45.65 142 LYS A CA 1
ATOM 1491 C C . LYS A 1 114 ? -19.476 27.190 29.607 1.00 44.82 142 LYS A C 1
ATOM 1492 O O . LYS A 1 114 ? -19.674 27.211 30.826 1.00 46.00 142 LYS A O 1
ATOM 1511 N N . GLY A 1 115 ? -19.407 28.294 28.869 1.00 46.94 143 GLY A N 1
ATOM 1512 C CA . GLY A 1 115 ? -19.591 29.608 29.444 1.00 46.54 143 GLY A CA 1
ATOM 1513 C C . GLY A 1 115 ? -18.348 30.230 30.032 1.00 46.09 143 GLY A C 1
ATOM 1514 O O . GLY A 1 115 ? -18.447 31.289 30.665 1.00 47.51 143 GLY A O 1
ATOM 1518 N N . ASP A 1 116 ? -17.183 29.614 29.849 1.00 46.20 144 ASP A N 1
ATOM 1519 C CA . ASP A 1 116 ? -15.952 30.150 30.405 1.00 44.67 144 ASP A CA 1
ATOM 1520 C C . ASP A 1 116 ? -15.344 31.195 29.485 1.00 41.28 144 ASP A C 1
ATOM 1521 O O . ASP A 1 116 ? -15.396 31.079 28.258 1.00 40.09 144 ASP A O 1
ATOM 1530 N N . ILE A 1 117 ? -14.770 32.223 30.097 1.00 40.40 145 ILE A N 1
ATOM 1531 C CA . ILE A 1 117 ? -13.922 33.187 29.416 1.00 39.31 145 ILE A CA 1
ATOM 1532 C C . ILE A 1 117 ? -12.488 32.872 29.803 1.00 38.45 145 ILE A C 1
ATOM 1533 O O . ILE A 1 117 ? -12.179 32.715 30.991 1.00 39.34 145 ILE A O 1
ATOM 1549 N N . ILE A 1 118 ? -11.616 32.768 28.807 1.00 38.32 146 ILE A N 1
ATOM 1550 C CA . ILE A 1 118 ? -10.208 32.471 29.024 1.00 36.98 146 ILE A CA 1
ATOM 1551 C C . ILE A 1 118 ? -9.399 33.630 28.469 1.00 33.36 146 ILE A C 1
ATOM 1552 O O . ILE A 1 118 ? -9.638 34.074 27.341 1.00 33.22 146 ILE A O 1
ATOM 1568 N N . ALA A 1 119 ? -8.445 34.114 29.259 1.00 34.55 147 ALA A N 1
ATOM 1569 C CA . ALA A 1 119 ? -7.585 35.224 28.875 1.00 32.91 147 ALA A CA 1
ATOM 1570 C C . ALA A 1 119 ? -6.154 34.720 28.789 1.00 32.39 147 ALA A C 1
ATOM 1571 O O . ALA A 1 119 ? -5.616 34.201 29.771 1.00 31.66 147 ALA A O 1
ATOM 1578 N N . ILE A 1 120 ? -5.544 34.876 27.619 1.00 32.96 148 ILE A N 1
ATOM 1579 C CA . ILE A 1 120 ? -4.197 34.371 27.368 1.00 35.51 148 ILE A CA 1
ATOM 1580 C C . ILE A 1 120 ? -3.300 35.531 26.950 1.00 36.34 148 ILE A C 1
ATOM 1581 O O . ILE A 1 120 ? -3.492 36.090 25.861 1.00 37.58 148 ILE A O 1
ATOM 1597 N N . PRO A 1 121 ? -2.319 35.929 27.760 1.00 35.94 149 PRO A N 1
ATOM 1598 C CA . PRO A 1 121 ? -1.425 37.015 27.345 1.00 34.73 149 PRO A CA 1
ATOM 1599 C C . PRO A 1 121 ? -0.619 36.632 26.116 1.00 34.36 149 PRO A C 1
ATOM 1600 O O . PRO A 1 121 ? -0.477 35.458 25.770 1.00 34.36 149 PRO A O 1
ATOM 1611 N N . ALA A 1 122 ? -0.081 37.650 25.455 1.00 34.51 150 ALA A N 1
ATOM 1612 C CA . ALA A 1 122 ? 0.729 37.418 24.271 1.00 34.78 150 ALA A CA 1
ATOM 1613 C C . ALA A 1 122 ? 2.001 36.674 24.647 1.00 34.44 150 ALA A C 1
ATOM 1614 O O . ALA A 1 122 ? 2.583 36.905 25.710 1.00 33.57 150 ALA A O 1
ATOM 1621 N N . GLY A 1 123 ? 2.423 35.761 23.774 1.00 34.14 151 GLY A N 1
ATOM 1622 C CA . GLY A 1 123 ? 3.673 35.051 23.947 1.00 35.94 151 GLY A CA 1
ATOM 1623 C C . GLY A 1 123 ? 3.616 33.824 24.834 1.00 37.20 151 GLY A C 1
ATOM 1624 O O . GLY A 1 123 ? 4.576 33.041 24.837 1.00 38.22 151 GLY A O 1
ATOM 1628 N N . VAL A 1 124 ? 2.536 33.625 25.582 1.00 38.86 152 VAL A N 1
ATOM 1629 C CA . VAL A 1 124 ? 2.428 32.479 26.478 1.00 37.97 152 VAL A CA 1
ATOM 1630 C C . VAL A 1 124 ? 2.021 31.251 25.681 1.00 37.04 152 VAL A C 1
ATOM 1631 O O . VAL A 1 124 ? 1.123 31.307 24.833 1.00 37.65 152 VAL A O 1
ATOM 1644 N N . ALA A 1 125 ? 2.679 30.131 25.956 1.00 37.27 153 ALA A N 1
ATOM 1645 C CA . ALA A 1 125 ? 2.303 28.869 25.342 1.00 38.39 153 ALA A CA 1
ATOM 1646 C C . ALA A 1 125 ? 1.129 28.257 26.091 1.00 34.39 153 ALA A C 1
ATOM 1647 O O . ALA A 1 125 ? 0.980 28.434 27.303 1.00 36.19 153 ALA 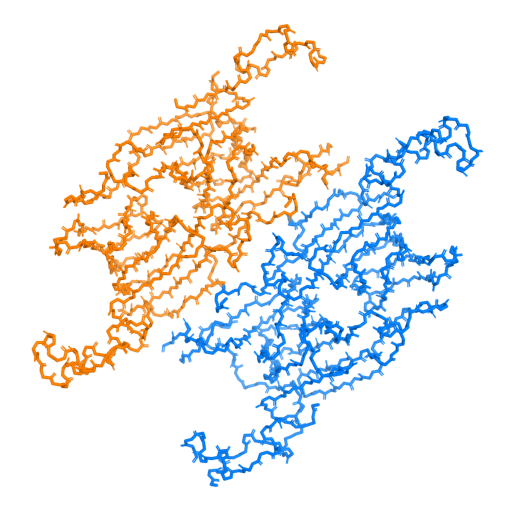A O 1
ATOM 1654 N N . LEU A 1 126 ? 0.284 27.539 25.357 1.00 37.32 154 LEU A N 1
ATOM 1655 C CA . LEU A 1 126 ? -0.941 27.021 25.946 1.00 40.04 154 LEU A CA 1
ATOM 1656 C C . LEU A 1 126 ? -1.479 25.879 25.096 1.00 40.89 154 LEU A C 1
ATOM 1657 O O . LEU A 1 126 ? -1.410 25.927 23.866 1.00 39.80 154 LEU A O 1
ATOM 1673 N N . TRP A 1 127 ? -1.997 24.851 25.769 1.00 40.46 155 TRP A N 1
ATOM 1674 C CA . TRP A 1 127 ? -2.596 23.682 25.142 1.00 39.59 155 TRP A CA 1
ATOM 1675 C C . TRP A 1 127 ? -3.962 23.435 25.765 1.00 40.68 155 TRP A C 1
ATOM 1676 O O . TRP A 1 127 ? -4.303 23.993 26.810 1.00 38.97 155 TRP A O 1
ATOM 1697 N N . CYS A 1 128 ? -4.746 22.579 25.117 1.00 42.03 156 CYS A N 1
ATOM 1698 C CA . CYS A 1 128 ? -6.087 22.272 25.590 1.00 46.15 156 CYS A CA 1
ATOM 1699 C C . CYS A 1 128 ? -6.465 20.866 25.152 1.00 47.85 156 CYS A C 1
ATOM 1700 O O . CYS A 1 128 ? -6.087 20.426 24.063 1.00 48.78 156 CYS A O 1
ATOM 1708 N N . TYR A 1 129 ? -7.217 20.171 26.002 1.00 43.86 157 TYR A N 1
ATOM 1709 C CA . TYR A 1 129 ? -7.667 18.818 25.719 1.00 45.45 157 TYR A CA 1
ATOM 1710 C C . TYR A 1 129 ? -9.150 18.694 26.039 1.00 43.57 157 TYR A C 1
ATOM 1711 O O . TYR A 1 129 ? -9.658 19.334 26.964 1.00 43.20 157 TYR A O 1
ATOM 1729 N N . ASN A 1 130 ? -9.841 17.862 25.257 1.00 46.90 158 ASN A N 1
ATOM 1730 C CA . ASN A 1 130 ? -11.283 17.654 25.400 1.00 45.40 158 ASN A CA 1
ATOM 1731 C C . ASN A 1 130 ? -11.507 16.306 26.073 1.00 45.97 158 ASN A C 1
ATOM 1732 O O . ASN A 1 130 ? -11.573 15.265 25.419 1.00 47.20 158 ASN A O 1
ATOM 1743 N N . ASP A 1 131 ? -11.641 16.330 27.397 1.00 46.03 159 ASP A N 1
ATOM 1744 C CA . ASP A 1 131 ? -11.900 15.129 28.173 1.00 48.23 159 ASP A CA 1
ATOM 1745 C C . ASP A 1 131 ? -13.384 14.801 28.259 1.00 48.95 159 ASP A C 1
ATOM 1746 O O . ASP A 1 131 ? -13.785 13.995 29.106 1.00 49.34 159 ASP A O 1
ATOM 1755 N N . GLY A 1 132 ? -14.207 15.407 27.404 1.00 46.68 160 GLY A N 1
ATOM 1756 C CA . GLY A 1 132 ? -15.635 15.203 27.420 1.00 48.60 160 GLY A CA 1
ATOM 1757 C C . GLY A 1 132 ? -16.115 14.370 26.242 1.00 51.37 160 GLY A C 1
ATOM 1758 O O . GLY A 1 132 ? -15.355 13.974 25.362 1.00 52.47 160 GLY A O 1
ATOM 1762 N N . ASP A 1 133 ? -17.419 14.099 26.259 1.00 54.21 161 ASP A N 1
ATOM 1763 C CA . ASP A 1 133 ? -18.079 13.310 25.227 1.00 55.51 161 ASP A CA 1
ATOM 1764 C C . ASP A 1 133 ? -18.771 14.175 24.182 1.00 56.77 161 ASP A C 1
ATOM 1765 O O . ASP A 1 133 ? -19.505 13.646 23.340 1.00 58.13 161 ASP A O 1
ATOM 1774 N N . GLU A 1 134 ? -18.554 15.487 24.217 1.00 53.06 162 GLU A N 1
ATOM 1775 C CA . GLU A 1 134 ? -19.161 16.412 23.274 1.00 52.73 162 GLU A CA 1
ATOM 1776 C C . GLU A 1 134 ? -18.084 17.315 22.696 1.00 49.92 162 GLU A C 1
ATOM 1777 O O . GLU A 1 134 ? -17.052 17.562 23.326 1.00 49.38 162 GLU A O 1
ATOM 1789 N N . ASP A 1 135 ? -18.330 17.799 21.484 1.00 49.10 163 ASP A N 1
ATOM 1790 C CA . ASP A 1 135 ? -17.384 18.696 20.840 1.00 47.88 163 ASP A CA 1
ATOM 1791 C C . ASP A 1 135 ? -17.120 19.908 21.719 1.00 43.85 163 ASP A C 1
ATOM 1792 O O . ASP A 1 135 ? -18.050 20.529 22.241 1.00 43.31 163 ASP A O 1
ATOM 1801 N N . LEU A 1 136 ? -15.844 20.238 21.886 1.00 46.23 164 LEU A N 1
ATOM 1802 C CA . LEU A 1 136 ? -15.438 21.411 22.649 1.00 43.83 164 LEU A CA 1
ATOM 1803 C C . LEU A 1 136 ? -15.304 22.582 21.686 1.00 40.70 164 LEU A C 1
ATOM 1804 O O . LEU A 1 136 ? -14.361 22.640 20.891 1.00 39.99 164 LEU A O 1
ATOM 1820 N N . VAL A 1 137 ? -16.249 23.512 21.756 1.00 40.44 165 VAL A N 1
ATOM 1821 C CA . VAL A 1 137 ? -16.301 24.655 20.856 1.00 38.98 165 VAL A CA 1
ATOM 1822 C C . VAL A 1 137 ? -15.859 25.883 21.634 1.00 37.77 165 VAL A C 1
ATOM 1823 O O . VAL A 1 137 ? -16.482 26.251 22.638 1.00 38.09 165 VAL A O 1
ATOM 1836 N N . THR A 1 138 ? -14.786 26.510 21.175 1.00 37.49 166 THR A N 1
ATOM 1837 C CA . THR A 1 138 ? -14.293 27.747 21.755 1.00 37.23 166 THR A CA 1
ATOM 1838 C C . THR A 1 138 ? -14.205 28.791 20.657 1.00 36.44 166 THR A C 1
ATOM 1839 O O . THR A 1 138 ? -13.633 28.533 19.594 1.00 36.48 166 THR A O 1
ATOM 1850 N N . VAL A 1 139 ? -14.779 29.954 20.907 1.00 36.00 167 VAL A N 1
ATOM 1851 C CA . VAL A 1 139 ? -14.643 31.096 20.016 1.00 35.79 167 VAL A CA 1
ATOM 1852 C C . VAL A 1 139 ? -13.650 32.057 20.648 1.00 36.34 167 VAL A C 1
ATOM 1853 O O . VAL A 1 139 ? -13.683 32.292 21.863 1.00 36.05 167 VAL A O 1
ATOM 1866 N N . LEU A 1 140 ? -12.759 32.608 19.826 1.00 37.23 168 LEU A N 1
ATOM 1867 C CA . LEU A 1 140 ? -11.661 33.426 20.317 1.00 36.90 168 LEU A CA 1
ATOM 1868 C C . LEU A 1 140 ? -11.466 34.634 19.415 1.00 36.17 168 LEU A C 1
ATOM 1869 O O . LEU A 1 140 ? -11.727 34.580 18.210 1.00 36.78 168 LEU A O 1
ATOM 1873 N N . VAL A 1 141 ? -11.002 35.725 20.017 1.00 32.66 169 VAL A N 1
ATOM 1874 C CA . VAL A 1 141 ? -10.586 36.916 19.290 1.00 33.14 169 VAL A CA 1
ATOM 1875 C C . VAL A 1 141 ? -9.166 37.246 19.712 1.00 32.81 169 VAL A C 1
ATOM 1876 O O . VAL A 1 141 ? -8.810 37.105 20.887 1.00 31.71 169 VAL A O 1
ATOM 1889 N N . GLN A 1 142 ? -8.357 37.688 18.760 1.00 35.01 170 GLN A N 1
ATOM 1890 C CA . GLN A 1 142 ? -6.979 38.071 19.032 1.00 34.50 170 GLN A CA 1
ATOM 1891 C C . GLN A 1 142 ? -6.844 39.556 18.747 1.00 33.12 170 GLN A C 1
ATOM 1892 O O . GLN A 1 142 ? -6.929 39.986 17.592 1.00 33.12 170 GLN A O 1
ATOM 1906 N N . HIS A 1 143 ? -6.639 40.328 19.804 1.00 33.13 171 HIS A N 1
ATOM 1907 C CA . HIS A 1 143 ? -6.527 41.776 19.699 1.00 34.15 171 HIS A CA 1
ATOM 1908 C C . HIS A 1 143 ? -5.210 42.107 19.014 1.00 35.21 171 HIS A C 1
ATOM 1909 O O . HIS A 1 143 ? -4.156 42.144 19.649 1.00 35.58 171 HIS A O 1
ATOM 1923 N N . THR A 1 144 ? -5.267 42.341 17.703 1.00 35.68 172 THR A N 1
ATOM 1924 C CA . THR A 1 144 ? -4.069 42.626 16.928 1.00 37.40 172 THR A CA 1
ATOM 1925 C C . THR A 1 144 ? -3.668 44.096 16.957 1.00 38.38 172 THR A C 1
ATOM 1926 O O . THR A 1 144 ? -2.568 44.426 16.501 1.00 39.23 172 THR A O 1
ATOM 1937 N N . ALA A 1 145 ? -4.517 44.984 17.472 1.00 36.20 173 ALA A N 1
ATOM 1938 C CA . ALA A 1 145 ? -4.188 46.398 17.583 1.00 36.62 173 ALA A CA 1
ATOM 1939 C C . ALA A 1 145 ? -3.698 46.775 18.979 1.00 36.21 173 ALA A C 1
ATOM 1940 O O . ALA A 1 145 ? -3.734 47.954 19.343 1.00 36.01 173 ALA A O 1
ATOM 1947 N N . SER A 1 146 ? -3.237 45.803 19.760 1.00 37.87 174 SER A N 1
ATOM 1948 C CA . SER A 1 146 ? -2.741 46.059 21.105 1.00 38.01 174 SER A CA 1
ATOM 1949 C C . SER A 1 146 ? -1.264 46.420 21.066 1.00 37.67 174 SER A C 1
ATOM 1950 O O . SER A 1 146 ? -0.496 45.871 20.271 1.00 39.16 174 SER A O 1
ATOM 1958 N N . ASP A 1 147 ? -0.866 47.338 21.947 1.00 36.27 175 ASP A N 1
ATOM 1959 C CA . ASP A 1 147 ? 0.533 47.732 22.009 1.00 37.06 175 ASP A CA 1
ATOM 1960 C C . ASP A 1 147 ? 1.435 46.568 22.384 1.00 34.98 175 ASP A C 1
ATOM 1961 O O . ASP A 1 147 ? 2.652 46.654 22.197 1.00 33.16 175 ASP A O 1
ATOM 1970 N N . LEU A 1 148 ? 0.871 45.485 22.921 1.00 37.77 176 LEU A N 1
ATOM 1971 C CA . LEU A 1 148 ? 1.687 44.320 23.231 1.00 34.03 176 LEU A CA 1
ATOM 1972 C C . LEU A 1 148 ? 2.114 43.593 21.968 1.00 34.16 176 LEU A C 1
ATOM 1973 O O . LEU A 1 148 ? 3.210 43.024 21.926 1.00 34.41 176 LEU A O 1
ATOM 1989 N N . ASN A 1 149 ? 1.274 43.594 20.938 1.00 35.28 177 ASN A N 1
ATOM 1990 C CA . ASN A 1 149 ? 1.663 43.045 19.646 1.00 35.44 177 ASN A CA 1
ATOM 1991 C C . ASN A 1 149 ? 2.560 44.055 18.955 1.00 36.10 177 ASN A C 1
ATOM 1992 O O . ASN A 1 149 ? 2.094 45.105 18.506 1.00 36.85 177 ASN A O 1
ATOM 2003 N N . GLN A 1 150 ? 3.844 43.740 18.867 1.00 33.62 178 GLN A N 1
ATOM 2004 C CA . GLN A 1 150 ? 4.814 44.621 18.244 1.00 34.94 178 GLN A CA 1
ATOM 2005 C C . GLN A 1 150 ? 5.196 44.159 16.845 1.00 37.93 178 GLN A C 1
ATOM 2006 O O . GLN A 1 150 ? 6.139 44.697 16.260 1.00 34.74 178 GLN A O 1
ATOM 2020 N N . LEU A 1 151 ? 4.480 43.178 16.297 1.00 38.03 179 LEU A N 1
ATOM 2021 C CA . LEU A 1 151 ? 4.664 42.774 14.908 1.00 39.12 179 LEU A CA 1
ATOM 2022 C C . LEU A 1 151 ? 3.747 43.593 14.004 1.00 39.42 179 LEU A C 1
ATOM 2023 O O . LEU A 1 151 ? 3.853 44.822 13.967 1.00 39.93 179 LEU A O 1
ATOM 2039 N N . ASP A 1 152 ? 2.851 42.936 13.270 1.00 42.85 180 ASP A N 1
ATOM 2040 C CA . ASP A 1 152 ? 1.945 43.611 12.355 1.00 43.97 180 ASP A CA 1
ATOM 2041 C C . ASP A 1 152 ? 0.522 43.148 12.635 1.00 44.70 180 ASP A C 1
ATOM 2042 O O . ASP A 1 152 ? 0.279 42.286 13.485 1.00 43.63 180 ASP A O 1
ATOM 2051 N N . GLN A 1 153 ? -0.423 43.719 11.897 1.00 46.45 181 GLN A N 1
ATOM 2052 C CA . GLN A 1 153 ? -1.843 43.456 12.114 1.00 47.30 181 GLN A CA 1
ATOM 2053 C C . GLN A 1 153 ? -2.292 42.113 11.547 1.00 48.53 181 GLN A C 1
ATOM 2054 O O . GLN A 1 153 ? -3.391 42.008 10.999 1.00 50.07 181 GLN A O 1
ATOM 2068 N N . ASN A 1 154 ? -1.464 41.073 11.663 1.00 45.72 182 ASN A N 1
ATOM 2069 C CA . ASN A 1 154 ? -1.787 39.756 11.135 1.00 44.58 182 ASN A CA 1
ATOM 2070 C C . ASN A 1 154 ? -1.633 38.728 12.249 1.00 42.71 182 ASN A C 1
ATOM 2071 O O . ASN A 1 154 ? -0.633 38.767 12.986 1.00 42.39 182 ASN A O 1
ATOM 2082 N N . PRO A 1 155 ? -2.577 37.800 12.411 1.00 39.11 183 PRO A N 1
ATOM 2083 C CA . PRO A 1 155 ? -2.403 36.756 13.429 1.00 39.42 183 PRO A CA 1
ATOM 2084 C C . PRO A 1 155 ? -1.234 35.844 13.088 1.00 41.84 183 PRO A C 1
ATOM 2085 O O . PRO A 1 155 ? -0.988 35.528 11.923 1.00 43.49 183 PRO A O 1
ATOM 2096 N N . ARG A 1 156 ? -0.506 35.425 14.122 1.00 42.00 184 ARG A N 1
ATOM 2097 C CA . ARG A 1 156 ? 0.654 34.555 13.957 1.00 43.94 184 ARG A CA 1
ATOM 2098 C C . ARG A 1 156 ? 0.684 33.566 15.108 1.00 45.61 184 ARG A C 1
ATOM 2099 O O . ARG A 1 156 ? 0.868 33.967 16.260 1.00 46.32 184 ARG A O 1
ATOM 2120 N N . HIS A 1 157 ? 0.517 32.285 14.800 1.00 46.91 185 HIS A N 1
ATOM 2121 C CA . HIS A 1 157 ? 0.572 31.230 15.804 1.00 47.01 185 HIS A CA 1
ATOM 2122 C C . HIS A 1 157 ? 1.919 30.532 15.710 1.00 46.12 185 HIS A C 1
ATOM 2123 O O . HIS A 1 157 ? 2.286 30.022 14.646 1.00 47.12 185 HIS A O 1
ATOM 2137 N N . PHE A 1 158 ? 2.650 30.515 16.818 1.00 44.25 186 PHE A N 1
ATOM 2138 C CA . PHE A 1 158 ? 3.906 29.783 16.920 1.00 42.54 186 PHE A CA 1
ATOM 2139 C C . PHE A 1 158 ? 3.624 28.484 17.664 1.00 42.82 186 PHE A C 1
ATOM 2140 O O . PHE A 1 158 ? 3.369 28.498 18.871 1.00 42.62 186 PHE A O 1
ATOM 2157 N N . PHE A 1 159 ? 3.662 27.368 16.943 1.00 45.95 187 PHE A N 1
ATOM 2158 C CA . PHE A 1 159 ? 3.360 26.069 17.522 1.00 45.74 187 PHE A CA 1
ATOM 2159 C C . PHE A 1 159 ? 4.631 25.376 17.979 1.00 44.81 187 PHE A C 1
ATOM 2160 O O . PHE A 1 159 ? 5.674 25.458 17.322 1.00 45.76 187 PHE A O 1
ATOM 2177 N N . LEU A 1 160 ? 4.531 24.682 19.105 1.00 42.25 188 LEU A N 1
ATOM 2178 C CA . LEU A 1 160 ? 5.657 23.963 19.669 1.00 42.18 188 LEU A CA 1
ATOM 2179 C C . LEU A 1 160 ? 5.674 22.493 19.276 1.00 44.86 188 LEU A C 1
ATOM 2180 O O . LEU A 1 160 ? 6.540 21.751 19.749 1.00 45.81 188 LEU A O 1
ATOM 2196 N N . ALA A 1 161 ? 4.753 22.052 18.420 1.00 43.27 189 ALA A N 1
ATOM 2197 C CA . ALA A 1 161 ? 4.728 20.650 18.024 1.00 45.40 189 ALA A CA 1
ATOM 2198 C C . ALA A 1 161 ? 3.984 20.476 16.709 1.00 48.05 189 ALA A C 1
ATOM 2199 O O . ALA A 1 161 ? 2.900 21.037 16.525 1.00 47.60 189 ALA A O 1
ATOM 2206 N N . GLY A 1 162 ? 4.583 19.710 15.800 1.00 51.81 190 GLY A N 1
ATOM 2207 C CA . GLY A 1 162 ? 3.835 19.103 14.705 1.00 51.73 190 GLY A CA 1
ATOM 2208 C C . GLY A 1 162 ? 3.285 20.097 13.700 1.00 50.83 190 GLY A C 1
ATOM 2209 O O . GLY A 1 162 ? 3.965 21.042 13.282 1.00 49.62 190 GLY A O 1
ATOM 2213 N N . ASN A 1 163 ? 2.022 19.880 13.330 1.00 55.01 191 ASN A N 1
ATOM 2214 C CA . ASN A 1 163 ? 1.356 20.545 12.205 1.00 55.83 191 ASN A CA 1
ATOM 2215 C C . ASN A 1 163 ? 2.323 21.167 11.199 1.00 55.55 191 ASN A C 1
ATOM 2216 O O . ASN A 1 163 ? 2.641 20.553 10.179 1.00 56.19 191 ASN A O 1
ATOM 2227 N N . LEU A 1 184 ? 1.489 29.498 10.825 1.00 69.08 212 LEU A N 1
ATOM 2228 C CA . LEU A 1 184 ? 1.743 28.241 11.503 1.00 68.55 212 LEU A CA 1
ATOM 2229 C C . LEU A 1 184 ? 1.718 27.107 10.491 1.00 72.47 212 LEU A C 1
ATOM 2230 O O . LEU A 1 184 ? 0.669 26.524 10.226 1.00 74.50 212 LEU A O 1
ATOM 2233 N N . ALA A 1 185 ? 2.874 26.820 9.898 1.00 76.25 213 ALA A N 1
ATOM 2234 C CA . ALA A 1 185 ? 2.990 25.738 8.927 1.00 75.82 213 ALA A CA 1
ATOM 2235 C C . ALA A 1 185 ? 3.525 24.459 9.558 1.00 74.19 213 ALA A C 1
ATOM 2236 O O . ALA A 1 185 ? 2.884 23.408 9.458 1.00 73.40 213 ALA A O 1
ATOM 2243 N N . ASP A 1 186 ? 4.688 24.527 10.205 1.00 69.51 214 ASP A N 1
ATOM 2244 C CA . ASP A 1 186 ? 5.134 23.494 11.129 1.00 67.58 214 ASP A CA 1
ATOM 2245 C C . ASP A 1 186 ? 5.525 24.165 12.439 1.00 62.46 214 ASP A C 1
ATOM 2246 O O . ASP A 1 186 ? 5.563 25.395 12.544 1.00 61.07 214 ASP A O 1
ATOM 2255 N N . ASN A 1 187 ? 5.806 23.349 13.454 1.00 62.14 215 ASN A N 1
ATOM 2256 C CA . ASN A 1 187 ? 6.277 23.898 14.716 1.00 57.54 215 ASN A CA 1
ATOM 2257 C C . ASN A 1 187 ? 7.516 24.754 14.468 1.00 56.96 215 ASN A C 1
ATOM 2258 O O . ASN A 1 187 ? 8.199 24.627 13.443 1.00 57.21 215 ASN A O 1
ATOM 2269 N N . VAL A 1 188 ? 7.806 25.641 15.423 1.00 54.86 216 VAL A N 1
ATOM 2270 C CA . VAL A 1 188 ? 9.013 26.444 15.315 1.00 53.92 216 VAL A CA 1
ATOM 2271 C C . VAL A 1 188 ? 10.252 25.558 15.389 1.00 54.46 216 VAL A C 1
ATOM 2272 O O . VAL A 1 188 ? 11.317 25.931 14.885 1.00 56.27 216 VAL A O 1
ATOM 2285 N N . PHE A 1 189 ? 10.135 24.370 15.976 1.00 52.84 217 PHE A N 1
ATOM 2286 C CA . PHE A 1 189 ? 11.242 23.427 15.968 1.00 52.43 217 PHE A CA 1
ATOM 2287 C C . PHE A 1 189 ? 11.582 22.921 14.573 1.00 55.89 217 PHE A C 1
ATOM 2288 O O . PHE A 1 189 ? 12.624 22.277 14.404 1.00 57.38 217 PHE A O 1
ATOM 2305 N N . LYS A 1 190 ? 10.743 23.198 13.574 1.00 60.18 218 LYS A N 1
ATOM 2306 C CA . LYS A 1 190 ? 11.010 22.715 12.223 1.00 62.90 218 LYS A CA 1
ATOM 2307 C C . LYS A 1 190 ? 12.230 23.407 11.625 1.00 65.47 218 LYS A C 1
ATOM 2308 O O . LYS A 1 190 ? 13.194 22.751 11.210 1.00 68.20 218 LYS A O 1
ATOM 2312 N N . GLY A 1 191 ? 12.213 24.739 11.582 1.00 63.30 219 GLY A N 1
ATOM 2313 C CA . GLY A 1 191 ? 13.309 25.488 10.999 1.00 63.63 219 GLY A CA 1
ATOM 2314 C C . GLY A 1 191 ? 14.617 25.403 11.748 1.00 63.90 219 GLY A C 1
ATOM 2315 O O . GLY A 1 191 ? 15.606 25.988 11.296 1.00 65.26 219 GLY A O 1
ATOM 2319 N N . PHE A 1 192 ? 14.659 24.697 12.874 1.00 56.22 220 PHE A N 1
ATOM 2320 C CA . PHE A 1 192 ? 15.883 24.568 13.646 1.00 57.10 220 PHE A CA 1
ATOM 2321 C C . PHE A 1 192 ? 16.762 23.460 13.069 1.00 59.71 220 PHE A C 1
ATOM 2322 O O . PHE A 1 192 ? 16.383 22.744 12.139 1.00 61.49 220 PHE A O 1
ATOM 2339 N N . ASN A 1 193 ? 17.956 23.318 13.638 1.00 63.93 221 ASN A N 1
ATOM 2340 C CA . ASN A 1 193 ? 18.908 22.291 13.239 1.00 65.26 221 ASN A CA 1
ATOM 2341 C C . ASN A 1 193 ? 18.835 21.140 14.234 1.00 66.32 221 ASN A C 1
ATOM 2342 O O . ASN A 1 193 ? 18.980 21.348 15.444 1.00 68.86 221 ASN A O 1
ATOM 2346 N N . MET A 1 194 ? 18.601 19.931 13.719 1.00 70.68 222 MET A N 1
ATOM 2347 C CA . MET A 1 194 ? 18.534 18.750 14.575 1.00 70.26 222 MET A CA 1
ATOM 2348 C C . MET A 1 194 ? 19.736 18.671 15.510 1.00 69.66 222 MET A C 1
ATOM 2349 O O . MET A 1 194 ? 19.591 18.362 16.699 1.00 69.55 222 MET A O 1
ATOM 2363 N N . GLU A 1 195 ? 20.933 18.963 14.993 1.00 66.88 223 GLU A N 1
ATOM 2364 C CA . GLU A 1 195 ? 22.135 18.897 15.819 1.00 64.60 223 GLU A CA 1
ATOM 2365 C C . GLU A 1 195 ? 22.051 19.880 16.981 1.00 61.05 223 GLU A C 1
ATOM 2366 O O . GLU A 1 195 ? 22.332 19.528 18.132 1.00 61.44 223 GLU A O 1
ATOM 2370 N N . ALA A 1 196 ? 21.654 21.120 16.697 1.00 59.40 224 ALA A N 1
ATOM 2371 C CA . ALA A 1 196 ? 21.562 22.122 17.752 1.00 55.47 224 ALA A CA 1
ATOM 2372 C C . ALA A 1 196 ? 20.480 21.754 18.756 1.00 52.26 224 ALA A C 1
ATOM 2373 O O . ALA A 1 196 ? 20.707 21.787 19.971 1.00 52.08 224 ALA A O 1
ATOM 2380 N N . LEU A 1 197 ? 19.295 21.387 18.267 1.00 57.51 225 LEU A N 1
ATOM 2381 C CA . LEU A 1 197 ? 18.217 21.030 19.176 1.00 54.95 225 LEU A CA 1
ATOM 2382 C C . LEU A 1 197 ? 18.536 19.776 19.969 1.00 55.66 225 LEU A C 1
ATOM 2383 O O . LEU A 1 197 ? 18.004 19.606 21.070 1.00 55.44 225 LEU A O 1
ATOM 2399 N N . ALA A 1 198 ? 19.402 18.908 19.449 1.00 55.62 226 ALA A N 1
ATOM 2400 C CA . ALA A 1 198 ? 19.896 17.791 20.242 1.00 56.29 226 ALA A CA 1
ATOM 2401 C C . ALA A 1 198 ? 20.920 18.267 21.261 1.00 55.03 226 ALA A C 1
ATOM 2402 O O . ALA A 1 198 ? 20.850 17.904 22.441 1.00 53.99 226 ALA A O 1
ATOM 2409 N N . ASP A 1 199 ? 21.878 19.078 20.814 1.00 52.81 227 ASP A N 1
ATOM 2410 C CA . ASP A 1 199 ? 22.849 19.709 21.696 1.00 52.65 227 ASP A CA 1
ATOM 2411 C C . ASP A 1 199 ? 22.158 20.284 22.922 1.00 53.07 227 ASP A C 1
ATOM 2412 O O . ASP A 1 199 ? 22.648 20.140 24.046 1.00 53.96 227 ASP A O 1
ATOM 2421 N N . VAL A 1 200 ? 21.022 20.936 22.711 1.00 51.44 228 VAL A N 1
ATOM 2422 C CA . VAL A 1 200 ? 20.388 21.711 23.770 1.00 52.56 228 VAL A CA 1
ATOM 2423 C C . VAL A 1 200 ? 19.497 20.843 24.645 1.00 54.79 228 VAL A C 1
ATOM 2424 O O . VAL A 1 200 ? 19.580 20.892 25.875 1.00 54.96 228 VAL A O 1
ATOM 2437 N N . LEU A 1 201 ? 18.633 20.037 24.038 1.00 55.46 229 LEU A N 1
ATOM 2438 C CA . LEU A 1 201 ? 17.642 19.290 24.806 1.00 56.34 229 LEU A CA 1
ATOM 2439 C C . LEU A 1 201 ? 18.249 18.172 25.632 1.00 57.77 229 LEU A C 1
ATOM 2440 O O . LEU A 1 201 ? 17.484 17.404 26.235 1.00 57.98 229 LEU A O 1
ATOM 2456 N N . GLY A 1 202 ? 19.575 18.052 25.689 1.00 56.74 230 GLY A N 1
ATOM 2457 C CA . GLY A 1 202 ? 20.217 16.980 26.425 1.00 58.18 230 GLY A CA 1
ATOM 2458 C C . GLY A 1 202 ? 19.973 15.637 25.766 1.00 59.84 230 GLY A C 1
ATOM 2459 O O . GLY A 1 202 ? 20.321 14.589 26.326 1.00 61.06 230 GLY A O 1
ATOM 2463 N N . PHE A 1 203 ? 19.374 15.657 24.574 1.00 59.37 231 PHE A N 1
ATOM 2464 C CA . PHE A 1 203 ? 19.123 14.437 23.820 1.00 59.42 231 PHE A CA 1
ATOM 2465 C C . PHE A 1 203 ? 19.943 14.456 22.541 1.00 59.99 231 PHE A C 1
ATOM 2466 O O . PHE A 1 203 ? 20.960 13.772 22.433 1.00 60.94 231 PHE A O 1
ATOM 2470 N N . THR A 1 207 ? 21.960 14.538 15.940 1.00 65.43 235 THR A N 1
ATOM 2471 C CA . THR A 1 207 ? 21.983 13.368 16.812 1.00 65.30 235 THR A CA 1
ATOM 2472 C C . THR A 1 207 ? 20.558 12.823 17.004 1.00 64.87 235 THR A C 1
ATOM 2473 O O . THR A 1 207 ? 19.804 12.715 16.042 1.00 66.01 235 THR A O 1
ATOM 2476 N N . GLU A 1 208 ? 20.208 12.501 18.255 1.00 60.64 236 GLU A N 1
ATOM 2477 C CA . GLU A 1 208 ? 18.975 11.799 18.615 1.00 58.27 236 GLU A CA 1
ATOM 2478 C C . GLU A 1 208 ? 17.877 11.859 17.564 1.00 55.47 236 GLU A C 1
ATOM 2479 O O . GLU A 1 208 ? 17.404 12.942 17.218 1.00 52.86 236 GLU A O 1
ATOM 2491 N N . THR A 1 209 ? 17.447 10.694 17.077 1.00 55.15 237 THR A N 1
ATOM 2492 C CA . THR A 1 209 ? 16.265 10.616 16.226 1.00 54.14 237 THR A CA 1
ATOM 2493 C C . THR A 1 209 ? 15.047 11.013 17.045 1.00 53.39 237 THR A C 1
ATOM 2494 O O . THR A 1 209 ? 13.939 11.108 16.507 1.00 53.56 237 THR A O 1
ATOM 2505 N N . ALA A 1 210 ? 15.235 11.267 18.342 1.00 53.22 238 ALA A N 1
ATOM 2506 C CA . ALA A 1 210 ? 14.261 12.096 19.027 1.00 52.28 238 ALA A CA 1
ATOM 2507 C C . ALA A 1 210 ? 14.131 13.445 18.346 1.00 52.86 238 ALA A C 1
ATOM 2508 O O . ALA A 1 210 ? 13.134 14.133 18.566 1.00 52.62 238 ALA A O 1
ATOM 2515 N N . ARG A 1 211 ? 15.098 13.815 17.498 1.00 57.37 239 ARG A N 1
ATOM 2516 C CA . ARG A 1 211 ? 14.986 15.011 16.673 1.00 56.85 239 ARG A CA 1
ATOM 2517 C C . ARG A 1 211 ? 13.624 15.127 16.009 1.00 55.05 239 ARG A C 1
ATOM 2518 O O . ARG A 1 211 ? 13.251 16.219 15.580 1.00 53.98 239 ARG A O 1
ATOM 2539 N N . LYS A 1 212 ? 12.857 14.038 15.935 1.00 53.78 240 LYS A N 1
ATOM 2540 C CA . LYS A 1 212 ? 11.515 14.072 15.364 1.00 53.49 240 LYS A CA 1
ATOM 2541 C C . LYS A 1 212 ? 10.564 14.932 16.188 1.00 52.66 240 LYS A C 1
ATOM 2542 O O . LYS A 1 212 ? 9.343 14.827 16.038 1.00 51.21 240 LYS A O 1
ATOM 2561 N N . VAL A 1 213 ? 11.101 15.777 17.067 1.00 49.99 241 VAL A N 1
ATOM 2562 C CA . VAL A 1 213 ? 10.304 16.791 17.745 1.00 51.31 241 VAL A CA 1
ATOM 2563 C C . VAL A 1 213 ? 9.847 17.843 16.736 1.00 54.35 241 VAL A C 1
ATOM 2564 O O . VAL A 1 213 ? 9.079 18.750 17.075 1.00 53.67 241 VAL A O 1
ATOM 2577 N N . ARG A 1 214 ? 10.289 17.724 15.487 1.00 58.88 242 ARG A N 1
ATOM 2578 C CA . ARG A 1 214 ? 10.212 18.815 14.524 1.00 61.06 242 ARG A CA 1
ATOM 2579 C C . ARG A 1 214 ? 9.228 18.486 13.399 1.00 64.39 242 ARG A C 1
ATOM 2580 O O . ARG A 1 214 ? 8.536 17.465 13.426 1.00 65.65 242 ARG A O 1
ATOM 2601 N N . GLY A 1 215 ? 9.187 19.368 12.396 1.00 70.93 243 GLY A N 1
ATOM 2602 C CA . GLY A 1 215 ? 8.086 19.437 11.462 1.00 73.37 243 GLY A CA 1
ATOM 2603 C C . GLY A 1 215 ? 8.381 18.826 10.102 1.00 76.76 243 GLY A C 1
ATOM 2604 O O . GLY A 1 215 ? 9.440 18.247 9.849 1.00 77.40 243 GLY A O 1
ATOM 2608 N N . GLU A 1 216 ? 7.417 19.008 9.203 1.00 74.18 244 GLU A N 1
ATOM 2609 C CA . GLU A 1 216 ? 7.348 18.334 7.903 1.00 78.12 244 GLU A CA 1
ATOM 2610 C C . GLU A 1 216 ? 7.708 16.852 8.026 1.00 81.53 244 GLU A C 1
ATOM 2611 O O . GLU A 1 216 ? 8.684 16.360 7.460 1.00 81.60 244 GLU A O 1
ATOM 2623 N N . ASP A 1 217 ? 6.882 16.145 8.803 1.00 76.23 245 ASP A N 1
ATOM 2624 C CA . ASP A 1 217 ? 6.831 14.687 8.752 1.00 80.04 245 ASP A CA 1
ATOM 2625 C C . ASP A 1 217 ? 5.627 14.166 9.530 1.00 76.75 245 ASP A C 1
ATOM 2626 O O . ASP A 1 217 ? 5.652 13.047 10.054 1.00 76.90 245 ASP A O 1
ATOM 2635 N N . ASP A 1 218 ? 4.552 14.954 9.572 1.00 76.39 246 ASP A N 1
ATOM 2636 C CA . ASP A 1 218 ? 3.459 14.712 10.502 1.00 69.42 246 ASP A CA 1
ATOM 2637 C C . ASP A 1 218 ? 2.120 14.539 9.797 1.00 66.23 246 ASP A C 1
ATOM 2638 O O . ASP A 1 218 ? 1.655 13.409 9.624 1.00 65.94 246 ASP A O 1
ATOM 2647 N N . GLN A 1 219 ? 1.488 15.648 9.416 1.00 67.71 247 GLN A N 1
ATOM 2648 C CA . GLN A 1 219 ? 0.244 15.703 8.646 1.00 66.79 247 GLN A CA 1
ATOM 2649 C C . GLN A 1 219 ? -1.013 15.472 9.480 1.00 63.78 247 GLN A C 1
ATOM 2650 O O . GLN A 1 219 ? -2.097 15.325 8.894 1.00 62.87 247 GLN A O 1
ATOM 2664 N N . ARG A 1 220 ? -0.925 15.440 10.813 1.00 61.09 248 ARG A N 1
ATOM 2665 C CA . ARG A 1 220 ? -2.127 15.304 11.630 1.00 58.13 248 ARG A CA 1
ATOM 2666 C C . ARG A 1 220 ? -2.829 16.632 11.868 1.00 55.24 248 ARG A C 1
ATOM 2667 O O . ARG A 1 220 ? -4.009 16.632 12.230 1.00 56.90 248 ARG A O 1
ATOM 2688 N N . GLY A 1 221 ? -2.137 17.749 11.696 1.00 51.96 249 GLY A N 1
ATOM 2689 C CA . GLY A 1 221 ? -2.714 19.055 11.930 1.00 47.80 249 GLY A CA 1
ATOM 2690 C C . GLY A 1 221 ? -2.360 19.614 13.293 1.00 45.32 249 GLY A C 1
ATOM 2691 O O . GLY A 1 221 ? -1.401 19.202 13.947 1.00 43.78 249 GLY A O 1
ATOM 2695 N N . HIS A 1 222 ? -3.163 20.586 13.722 1.00 42.00 250 HIS A N 1
ATOM 2696 C CA . HIS A 1 222 ? -2.950 21.271 14.988 1.00 40.98 250 HIS A CA 1
ATOM 2697 C C . HIS A 1 222 ? -3.837 20.744 16.109 1.00 40.70 250 HIS A C 1
ATOM 2698 O O . HIS A 1 222 ? -3.669 21.165 17.258 1.00 39.94 250 HIS A O 1
ATOM 2712 N N . ILE A 1 223 ? -4.778 19.852 15.804 1.00 44.48 251 ILE A N 1
ATOM 2713 C CA . ILE A 1 223 ? -5.635 19.215 16.798 1.00 43.33 251 ILE A CA 1
ATOM 2714 C C . ILE A 1 223 ? -5.598 17.721 16.511 1.00 45.78 251 ILE A C 1
ATOM 2715 O O . ILE A 1 223 ? -6.119 17.272 15.484 1.00 45.14 251 ILE A O 1
ATOM 2731 N N . VAL A 1 224 ? -5.001 16.952 17.415 1.00 44.62 252 VAL A N 1
ATOM 2732 C CA . VAL A 1 224 ? -4.673 15.561 17.147 1.00 46.62 252 VAL A CA 1
ATOM 2733 C C . VAL A 1 224 ? -5.493 14.647 18.046 1.00 47.33 252 VAL A C 1
ATOM 2734 O O . VAL A 1 224 ? -6.032 15.054 19.080 1.00 46.30 252 VAL A O 1
ATOM 2747 N N . ARG A 1 225 ? -5.574 13.385 17.638 1.00 47.45 253 ARG A N 1
ATOM 2748 C CA . ARG A 1 225 ? -6.252 12.356 18.411 1.00 48.87 253 ARG A CA 1
ATOM 2749 C C . ARG A 1 225 ? -5.294 11.764 19.438 1.00 49.46 253 ARG A C 1
ATOM 2750 O O . ARG A 1 225 ? -4.088 11.660 19.203 1.00 49.64 253 ARG A O 1
ATOM 2771 N N . VAL A 1 226 ? -5.845 11.365 20.580 1.00 49.53 254 VAL A N 1
ATOM 2772 C CA . VAL A 1 226 ? -5.048 11.023 21.749 1.00 50.57 254 VAL A CA 1
ATOM 2773 C C . VAL A 1 226 ? -5.093 9.521 21.997 1.00 54.28 254 VAL A C 1
ATOM 2774 O O . VAL A 1 226 ? -5.953 8.795 21.486 1.00 55.03 254 VAL A O 1
ATOM 2787 N N . GLU A 1 227 ? -4.128 9.055 22.791 1.00 53.22 255 GLU A N 1
ATOM 2788 C CA . GLU A 1 227 ? -4.043 7.641 23.153 1.00 57.04 255 GLU A CA 1
ATOM 2789 C C . GLU A 1 227 ? -4.924 7.333 24.365 1.00 61.00 255 GLU A C 1
ATOM 2790 O O . GLU A 1 227 ? -5.884 6.562 24.269 1.00 62.50 255 GLU A O 1
ATOM 2802 N N . GLN A 1 228 ? -4.624 7.952 25.512 1.00 62.23 256 GLN A N 1
ATOM 2803 C CA . GLN A 1 228 ? -5.349 7.697 26.746 1.00 63.85 256 GLN A CA 1
ATOM 2804 C C . GLN A 1 228 ? -5.862 9.058 27.237 1.00 63.44 256 GLN A C 1
ATOM 2805 O O . GLN A 1 228 ? -6.817 9.585 26.665 1.00 62.74 256 GLN A O 1
ATOM 2819 N N . GLY A 1 229 ? -5.234 9.646 28.250 1.00 64.35 257 GLY A N 1
ATOM 2820 C CA . GLY A 1 229 ? -5.650 10.928 28.780 1.00 64.07 257 GLY A CA 1
ATOM 2821 C C . GLY A 1 229 ? -4.463 11.868 28.809 1.00 64.21 257 GLY A C 1
ATOM 2822 O O . GLY A 1 229 ? -3.332 11.477 28.503 1.00 64.28 257 GLY A O 1
ATOM 2826 N N . LEU A 1 230 ? -4.742 13.120 29.176 1.00 61.03 258 LEU A N 1
ATOM 2827 C CA . LEU A 1 230 ? -3.745 14.135 28.875 1.00 61.72 258 LEU A CA 1
ATOM 2828 C C . LEU A 1 230 ? -3.736 15.370 29.770 1.00 60.04 258 LEU A C 1
ATOM 2829 O O . LEU A 1 230 ? -3.588 16.495 29.285 1.00 60.14 258 LEU A O 1
ATOM 2845 N N . LYS A 1 231 ? -3.862 15.163 31.075 1.00 60.23 259 LYS A N 1
ATOM 2846 C CA . LYS A 1 231 ? -3.567 16.178 32.083 1.00 57.08 259 LYS A CA 1
ATOM 2847 C C . LYS A 1 231 ? -3.435 15.439 33.403 1.00 56.84 259 LYS A C 1
ATOM 2848 O O . LYS A 1 231 ? -4.157 15.719 34.365 1.00 56.80 259 LYS A O 1
ATOM 2852 N N . VAL A 1 232 ? -2.484 14.501 33.452 1.00 59.90 260 VAL A N 1
ATOM 2853 C CA . VAL A 1 232 ? -2.692 13.259 34.191 1.00 60.54 260 VAL A CA 1
ATOM 2854 C C . VAL A 1 232 ? -2.491 13.394 35.688 1.00 60.34 260 VAL A C 1
ATOM 2855 O O . VAL A 1 232 ? -2.738 12.427 36.420 1.00 60.96 260 VAL A O 1
ATOM 2868 N N . ILE A 1 233 ? -2.095 14.564 36.185 1.00 58.36 261 ILE A N 1
ATOM 2869 C CA . ILE A 1 233 ? -2.207 14.784 37.622 1.00 58.11 261 ILE A CA 1
ATOM 2870 C C . ILE A 1 233 ? -3.669 14.973 37.996 1.00 58.05 261 ILE A C 1
ATOM 2871 O O . ILE A 1 233 ? -4.150 14.400 38.979 1.00 58.84 261 ILE A O 1
ATOM 2887 N N . ARG A 1 234 ? -4.404 15.760 37.214 1.00 59.05 262 ARG A N 1
ATOM 2888 C CA . ARG A 1 234 ? -5.853 15.793 37.346 1.00 60.02 262 ARG A CA 1
ATOM 2889 C C . ARG A 1 234 ? -6.495 16.172 36.018 1.00 58.93 262 ARG A C 1
ATOM 2890 O O . ARG A 1 234 ? -6.335 17.308 35.554 1.00 56.78 262 ARG A O 1
ATOM 2911 N N . PRO A 1 235 ? -7.212 15.242 35.362 1.00 58.00 263 PRO A N 1
ATOM 2912 C CA . PRO A 1 235 ? -7.993 15.553 34.166 1.00 57.65 263 PRO A CA 1
ATOM 2913 C C . PRO A 1 235 ? -9.493 15.602 34.450 1.00 56.31 263 PRO A C 1
ATOM 2914 O O . PRO A 1 235 ? -10.262 16.054 33.603 1.00 54.71 263 PRO A O 1
ATOM 2925 N N . ILE A 1 257 ? 1.581 37.246 38.434 1.00 52.76 285 ILE A N 1
ATOM 2926 C CA . ILE A 1 257 ? 2.621 36.237 38.570 1.00 53.11 285 ILE A CA 1
ATOM 2927 C C . ILE A 1 257 ? 2.114 34.918 37.981 1.00 51.82 285 ILE A C 1
ATOM 2928 O O . ILE A 1 257 ? 1.479 34.915 36.927 1.00 50.44 285 ILE A O 1
ATOM 2943 N N . CYS A 1 258 ? 2.393 33.801 38.657 1.00 53.20 286 CYS A N 1
ATOM 2944 C CA . CYS A 1 258 ? 2.013 32.487 38.158 1.00 53.77 286 CYS A CA 1
ATOM 2945 C C . CYS A 1 258 ? 0.695 31.987 38.729 1.00 52.36 286 CYS A C 1
ATOM 2946 O O . CYS A 1 258 ? 0.110 31.056 38.168 1.00 52.42 286 CYS A O 1
ATOM 2953 N N . SER A 1 259 ? 0.229 32.562 39.833 1.00 50.37 287 SER A N 1
ATOM 2954 C CA . SER A 1 259 ? -1.053 32.201 40.414 1.00 50.05 287 SER A CA 1
ATOM 2955 C C . SER A 1 259 ? -2.183 33.087 39.911 1.00 50.04 287 SER A C 1
ATOM 2956 O O . SER A 1 259 ? -3.215 33.207 40.583 1.00 51.62 287 SER A O 1
ATOM 2964 N N . ALA A 1 260 ? -2.011 33.710 38.750 1.00 49.10 288 ALA A N 1
ATOM 2965 C CA . ALA A 1 260 ? -3.004 34.639 38.235 1.00 47.00 288 ALA A CA 1
ATOM 2966 C C . ALA A 1 260 ? -4.214 33.887 37.707 1.00 46.14 288 ALA A C 1
ATOM 2967 O O . ALA A 1 260 ? -4.082 32.853 37.046 1.00 47.50 288 ALA A O 1
ATOM 2974 N N . THR A 1 261 ? -5.400 34.408 38.005 1.00 42.18 289 THR A N 1
ATOM 2975 C CA . THR A 1 261 ? -6.619 33.813 37.481 1.00 41.11 289 THR A CA 1
ATOM 2976 C C . THR A 1 261 ? -6.736 34.114 35.995 1.00 39.30 289 THR A C 1
ATOM 2977 O O . THR A 1 261 ? -6.594 35.263 35.568 1.00 38.16 289 THR A O 1
ATOM 2988 N N . PHE A 1 262 ? -6.976 33.071 35.205 1.00 41.32 290 PHE A N 1
ATOM 2989 C CA . PHE A 1 262 ? -7.235 33.219 33.784 1.00 41.71 290 PHE A CA 1
ATOM 2990 C C . PHE A 1 262 ? -8.630 32.780 33.373 1.00 42.11 290 PHE A C 1
ATOM 2991 O O . PHE A 1 262 ? -9.071 33.149 32.278 1.00 42.36 290 PHE A O 1
ATOM 3008 N N . ILE A 1 263 ? -9.333 32.023 34.202 1.00 43.32 291 ILE A N 1
ATOM 3009 C CA . ILE A 1 263 ? -10.695 31.605 33.895 1.00 44.33 291 ILE A CA 1
ATOM 3010 C C . ILE A 1 263 ? -11.657 32.600 34.522 1.00 43.94 291 ILE A C 1
ATOM 3011 O O . ILE A 1 263 ? -11.375 33.203 35.562 1.00 44.28 291 ILE A O 1
ATOM 3027 N N . GLN A 1 264 ? -12.806 32.781 33.877 1.00 42.80 292 GLN A N 1
ATOM 3028 C CA . GLN A 1 264 ? -13.913 33.525 34.470 1.00 42.83 292 GLN A CA 1
ATOM 3029 C C . GLN A 1 264 ? -15.190 32.990 33.848 1.00 44.71 292 GLN A C 1
ATOM 3030 O O . GLN A 1 264 ? -15.420 33.179 32.651 1.00 44.66 292 GLN A O 1
ATOM 3044 N N . ASN A 1 265 ? -16.007 32.323 34.651 1.00 45.23 293 ASN A N 1
ATOM 3045 C CA . ASN A 1 265 ? -17.306 31.874 34.175 1.00 48.65 293 ASN A CA 1
ATOM 3046 C C . ASN A 1 265 ? -18.229 33.077 34.051 1.00 48.97 293 ASN A C 1
ATOM 3047 O O . ASN A 1 265 ? -18.451 33.803 35.026 1.00 51.23 293 ASN A O 1
ATOM 3058 N N . ILE A 1 266 ? -18.761 33.293 32.852 1.00 45.72 294 ILE A N 1
ATOM 3059 C CA . ILE A 1 266 ? -19.562 34.469 32.574 1.00 44.52 294 ILE A CA 1
ATOM 3060 C C . ILE A 1 266 ? -21.031 34.133 32.342 1.00 45.39 294 ILE A C 1
ATOM 3061 O O . ILE A 1 266 ? -21.895 34.978 32.601 1.00 45.18 294 ILE A O 1
ATOM 3077 N N . ASP A 1 267 ? -21.341 32.930 31.875 1.00 47.13 295 ASP A N 1
ATOM 3078 C CA . ASP A 1 267 ? -22.703 32.574 31.516 1.00 49.13 295 ASP A CA 1
ATOM 3079 C C . ASP A 1 267 ? -23.512 32.074 32.703 1.00 48.27 295 ASP A C 1
ATOM 3080 O O . ASP A 1 267 ? -24.662 31.661 32.522 1.00 49.05 295 ASP A O 1
ATOM 3089 N N . ASN A 1 268 ? -22.955 32.106 33.903 1.00 48.69 296 ASN A N 1
ATOM 3090 C CA . ASN A 1 268 ? -23.704 31.651 35.063 1.00 48.12 296 ASN A CA 1
ATOM 3091 C C . ASN A 1 268 ? -24.895 32.571 35.280 1.00 47.96 296 ASN A C 1
ATOM 3092 O O . ASN A 1 268 ? -24.695 33.751 35.598 1.00 46.99 296 ASN A O 1
ATOM 3103 N N . PRO A 1 269 ? -26.131 32.095 35.130 1.00 48.88 297 PRO A N 1
ATOM 3104 C CA . PRO A 1 269 ? -27.277 32.986 35.364 1.00 48.54 297 PRO A CA 1
ATOM 3105 C C . PRO A 1 269 ? -27.238 33.642 36.729 1.00 45.97 297 PRO A C 1
ATOM 3106 O O . PRO A 1 269 ? -27.469 34.851 36.847 1.00 44.66 297 PRO A O 1
ATOM 3117 N N . ALA A 1 270 ? -26.924 32.871 37.770 1.00 48.25 298 ALA A N 1
ATOM 3118 C CA . ALA A 1 270 ? -26.897 33.404 39.123 1.00 47.43 298 ALA A CA 1
ATOM 3119 C C . ALA A 1 270 ? -25.840 34.478 39.308 1.00 45.32 298 ALA A C 1
ATOM 3120 O O . ALA A 1 270 ? -25.852 35.160 40.337 1.00 45.20 298 ALA A O 1
ATOM 3127 N N . GLU A 1 271 ? -24.936 34.644 38.350 1.00 46.50 299 GLU A N 1
ATOM 3128 C CA . GLU A 1 271 ? -23.848 35.606 38.447 1.00 45.82 299 GLU A CA 1
ATOM 3129 C C . GLU A 1 271 ? -23.955 36.659 37.353 1.00 45.86 299 GLU A C 1
ATOM 3130 O O . GLU A 1 271 ? -22.974 37.000 36.691 1.00 46.41 299 GLU A O 1
ATOM 3142 N N . ALA A 1 272 ? -25.157 37.179 37.152 1.00 43.53 300 ALA A N 1
ATOM 3143 C CA . ALA A 1 272 ? -25.386 38.280 36.232 1.00 42.36 300 ALA A CA 1
ATOM 3144 C C . ALA A 1 272 ? -25.161 39.617 36.932 1.00 40.32 300 ALA A C 1
ATOM 3145 O O . ALA A 1 272 ? -25.149 39.712 38.162 1.00 40.66 300 ALA A O 1
ATOM 3152 N N . ASP A 1 273 ? -24.982 40.659 36.122 1.00 41.09 301 ASP A N 1
ATOM 3153 C CA . ASP A 1 273 ? -24.825 42.025 36.608 1.00 40.12 301 ASP A CA 1
ATOM 3154 C C . ASP A 1 273 ? -26.084 42.859 36.421 1.00 38.24 301 ASP A C 1
ATOM 3155 O O . ASP A 1 273 ? -26.449 43.633 37.309 1.00 38.40 301 ASP A O 1
ATOM 3164 N N . PHE A 1 274 ? -26.744 42.727 35.276 1.00 38.71 302 PHE A N 1
ATOM 3165 C CA . PHE A 1 274 ? -28.078 43.262 35.057 1.00 38.62 302 PHE A CA 1
ATOM 3166 C C . PHE A 1 274 ? -29.047 42.097 34.980 1.00 38.99 302 PHE A C 1
ATOM 3167 O O . PHE A 1 274 ? -28.736 41.066 34.379 1.00 38.86 302 PHE A O 1
ATOM 3184 N N . TYR A 1 275 ? -30.219 42.255 35.582 1.00 41.75 303 TYR A N 1
ATOM 3185 C CA . TYR A 1 275 ? -31.223 41.210 35.499 1.00 44.34 303 TYR A CA 1
ATOM 3186 C C . TYR A 1 275 ? -32.614 41.810 35.397 1.00 46.10 303 TYR A C 1
ATOM 3187 O O . TYR A 1 275 ? -32.916 42.834 36.016 1.00 45.37 303 TYR A O 1
ATOM 3205 N N . ASN A 1 276 ? -33.446 41.159 34.596 1.00 45.22 304 ASN A N 1
ATOM 3206 C CA . ASN A 1 276 ? -34.870 41.431 34.491 1.00 48.49 304 ASN A CA 1
ATOM 3207 C C . ASN A 1 276 ? -35.549 40.109 34.152 1.00 49.22 304 ASN A C 1
ATOM 3208 O O . ASN A 1 276 ? -35.354 39.585 33.049 1.00 49.00 304 ASN A O 1
ATOM 3219 N N . PRO A 1 277 ? -36.342 39.532 35.061 1.00 49.03 305 PRO A N 1
ATOM 3220 C CA . PRO A 1 277 ? -36.867 38.176 34.822 1.00 51.06 305 PRO A CA 1
ATOM 3221 C C . PRO A 1 277 ? -37.701 38.054 33.562 1.00 53.50 305 PRO A C 1
ATOM 3222 O O . PRO A 1 277 ? -38.003 36.926 33.150 1.00 54.61 305 PRO A O 1
ATOM 3233 N N . ARG A 1 278 ? -38.076 39.167 32.937 1.00 50.87 306 ARG A N 1
ATOM 3234 C CA . ARG A 1 278 ? -38.859 39.139 31.716 1.00 53.45 306 ARG A CA 1
ATOM 3235 C C . ARG A 1 278 ? -38.134 39.739 30.519 1.00 51.27 306 ARG A C 1
ATOM 3236 O O . ARG A 1 278 ? -38.592 39.551 29.388 1.00 51.75 306 ARG A O 1
ATOM 3257 N N . ALA A 1 279 ? -37.011 40.424 30.721 1.00 50.61 307 ALA A N 1
ATOM 3258 C CA . ALA A 1 279 ? -36.216 40.940 29.614 1.00 49.44 307 ALA A CA 1
ATOM 3259 C C . ALA A 1 279 ? -34.958 40.122 29.371 1.00 47.69 307 ALA A C 1
ATOM 3260 O O . ALA A 1 279 ? -34.703 39.701 28.238 1.00 47.73 307 ALA A O 1
ATOM 3267 N N . GLY A 1 280 ? -34.165 39.872 30.403 1.00 45.24 308 GLY A N 1
ATOM 3268 C CA . GLY A 1 280 ? -32.990 39.036 30.230 1.00 44.11 308 GLY A CA 1
ATOM 3269 C C . GLY A 1 280 ? -31.984 39.275 31.343 1.00 43.22 308 GLY A C 1
ATOM 3270 O O . GLY A 1 280 ? -32.354 39.575 32.478 1.00 42.87 308 GLY A O 1
ATOM 3274 N N . ARG A 1 281 ? -30.712 39.142 30.981 1.00 44.02 309 ARG A N 1
ATOM 3275 C CA . ARG A 1 281 ? -29.622 39.279 31.934 1.00 43.86 309 ARG A CA 1
ATOM 3276 C C . ARG A 1 281 ? -28.366 39.667 31.169 1.00 43.23 309 ARG A C 1
ATOM 3277 O O . ARG A 1 281 ? -28.247 39.408 29.969 1.00 44.41 309 ARG A O 1
ATOM 3298 N N . LEU A 1 282 ? -27.428 40.288 31.880 1.00 41.25 310 LEU A N 1
ATOM 3299 C CA . LEU A 1 282 ? -26.143 40.662 31.304 1.00 40.11 310 LEU A CA 1
ATOM 3300 C C . LEU A 1 282 ? -25.044 40.376 32.312 1.00 39.97 310 LEU A C 1
ATOM 3301 O O . LEU A 1 282 ? -25.121 40.828 33.458 1.00 40.63 310 LEU A O 1
ATOM 3317 N N . THR A 1 283 ? -24.026 39.632 31.887 1.00 41.09 311 THR A N 1
ATOM 3318 C CA . THR A 1 283 ? -22.868 39.336 32.720 1.00 41.63 311 THR A CA 1
ATOM 3319 C C . THR A 1 283 ? -21.622 39.883 32.040 1.00 41.81 311 THR A C 1
ATOM 3320 O O . THR A 1 283 ? -21.355 39.565 30.875 1.00 41.11 311 THR A O 1
ATOM 3331 N N . THR A 1 284 ? -20.867 40.701 32.765 1.00 43.98 312 THR A N 1
ATOM 3332 C CA . THR A 1 284 ? -19.639 41.290 32.255 1.00 44.33 312 THR A CA 1
ATOM 3333 C C . THR A 1 284 ? -18.429 40.580 32.846 1.00 43.16 312 THR A C 1
ATOM 3334 O O . THR A 1 284 ? -18.508 39.915 33.881 1.00 44.44 312 THR A O 1
ATOM 3345 N N . VAL A 1 285 ? -17.299 40.720 32.159 1.00 41.08 313 VAL A N 1
ATOM 3346 C CA . VAL A 1 285 ? -15.997 40.395 32.727 1.00 39.69 313 VAL A CA 1
ATOM 3347 C C . VAL A 1 285 ? -15.041 41.508 32.323 1.00 38.91 313 VAL A C 1
ATOM 3348 O O . VAL A 1 285 ? -14.824 41.742 31.129 1.00 38.12 313 VAL A O 1
ATOM 3361 N N . ASN A 1 286 ? -14.492 42.207 33.310 1.00 41.85 314 ASN A N 1
ATOM 3362 C CA . ASN A 1 286 ? -13.629 43.354 33.057 1.00 42.45 314 ASN A CA 1
ATOM 3363 C C . ASN A 1 286 ? -12.531 43.365 34.116 1.00 42.52 314 ASN A C 1
ATOM 3364 O O . ASN A 1 286 ? -12.275 42.362 34.792 1.00 43.82 314 ASN A O 1
ATOM 3375 N N . SER A 1 287 ? -11.867 44.513 34.266 1.00 42.84 315 SER A N 1
ATOM 3376 C CA . SER A 1 287 ? -10.698 44.589 35.135 1.00 42.36 315 SER A CA 1
ATOM 3377 C C . SER A 1 287 ? -11.069 44.326 36.588 1.00 40.65 315 SER A C 1
ATOM 3378 O O . SER A 1 287 ? -10.317 43.672 37.320 1.00 39.70 315 SER A O 1
ATOM 3386 N N . LEU A 1 288 ? -12.222 44.824 37.026 1.00 41.08 316 LEU A N 1
ATOM 3387 C CA . LEU A 1 288 ? -12.649 44.632 38.404 1.00 42.11 316 LEU A CA 1
ATOM 3388 C C . LEU A 1 288 ? -13.243 43.253 38.646 1.00 42.21 316 LEU A C 1
ATOM 3389 O O . LEU A 1 288 ? -13.695 42.978 39.761 1.00 43.81 316 LEU A O 1
ATOM 3405 N N . LYS A 1 289 ? -13.250 42.388 37.635 1.00 41.40 317 LYS A N 1
ATOM 3406 C CA . LYS A 1 289 ? -13.575 40.980 37.806 1.00 41.02 317 LYS A CA 1
ATOM 3407 C C . LYS A 1 289 ? -12.326 40.115 37.753 1.00 38.54 317 LYS A C 1
ATOM 3408 O O . LYS A 1 289 ? -12.086 39.307 38.652 1.00 38.28 317 LYS A O 1
ATOM 3427 N N . VAL A 1 290 ? -11.520 40.282 36.712 1.00 38.64 318 VAL A N 1
ATOM 3428 C CA . VAL A 1 290 ? -10.303 39.509 36.518 1.00 39.38 318 VAL A CA 1
ATOM 3429 C C . VAL A 1 290 ? -9.144 40.492 36.402 1.00 37.77 318 VAL A C 1
ATOM 3430 O O . VAL A 1 290 ? -9.150 41.347 35.513 1.00 36.89 318 VAL A O 1
ATOM 3443 N N . PRO A 1 291 ? -8.128 40.417 37.266 1.00 38.79 319 PRO A N 1
ATOM 3444 C CA . PRO A 1 291 ? -7.065 41.433 37.211 1.00 37.99 319 PRO A CA 1
ATOM 3445 C C . PRO A 1 291 ? -6.281 41.424 35.916 1.00 36.17 319 PRO A C 1
ATOM 3446 O O . PRO A 1 291 ? -5.924 42.493 35.408 1.00 34.98 319 PRO A O 1
ATOM 3457 N N . ILE A 1 292 ? -6.003 40.245 35.358 1.00 36.66 320 ILE A N 1
ATOM 3458 C CA . ILE A 1 292 ? -5.112 40.180 34.206 1.00 36.47 320 ILE A CA 1
ATOM 3459 C C . ILE A 1 292 ? -5.619 41.073 33.087 1.00 36.23 320 ILE A C 1
ATOM 3460 O O . ILE A 1 292 ? -4.826 41.629 32.319 1.00 36.14 320 ILE A O 1
ATOM 3476 N N . LEU A 1 293 ? -6.937 41.245 32.986 1.00 35.53 321 LEU A N 1
ATOM 3477 C CA . LEU A 1 293 ? -7.490 42.049 31.904 1.00 37.34 321 LEU A CA 1
ATOM 3478 C C . LEU A 1 293 ? -6.912 43.454 31.906 1.00 39.25 321 LEU A C 1
ATOM 3479 O O . LEU A 1 293 ? -6.726 44.048 30.838 1.00 40.14 321 LEU A O 1
ATOM 3495 N N . THR A 1 294 ? -6.621 44.003 33.088 1.00 39.36 322 THR A N 1
ATOM 3496 C CA . THR A 1 294 ? -5.961 45.302 33.149 1.00 42.82 322 THR A CA 1
ATOM 3497 C C . THR A 1 294 ? -4.676 45.295 32.336 1.00 42.33 322 THR A C 1
ATOM 3498 O O . THR A 1 294 ? -4.248 46.342 31.835 1.00 40.90 322 THR A O 1
ATOM 3509 N N . PHE A 1 295 ? -4.052 44.128 32.192 1.00 38.77 323 PHE A N 1
ATOM 3510 C CA . PHE A 1 295 ? -2.884 43.985 31.338 1.00 40.24 323 PHE A CA 1
ATOM 3511 C C . PHE A 1 295 ? -3.259 43.712 29.890 1.00 40.85 323 PHE A C 1
ATOM 3512 O O . PHE A 1 295 ? -2.545 44.152 28.981 1.00 42.38 323 PHE A O 1
ATOM 3529 N N . LEU A 1 296 ? -4.363 43.000 29.652 1.00 41.76 324 LEU A N 1
ATOM 3530 C CA . LEU A 1 296 ? -4.803 42.724 28.291 1.00 39.96 324 LEU A CA 1
ATOM 3531 C C . LEU A 1 296 ? -5.585 43.876 27.675 1.00 38.47 324 LEU A C 1
ATOM 3532 O O . LEU A 1 296 ? -5.662 43.967 26.446 1.00 39.64 324 LEU A O 1
ATOM 3548 N N . GLN A 1 297 ? -6.174 44.746 28.492 1.00 40.36 325 GLN A N 1
ATOM 3549 C CA . GLN A 1 297 ? -7.040 45.810 27.989 1.00 39.25 325 GLN A CA 1
ATOM 3550 C C . GLN A 1 297 ? -8.120 45.226 27.081 1.00 37.72 325 GLN A C 1
ATOM 3551 O O . GLN A 1 297 ? -8.523 45.827 26.084 1.00 37.39 325 GLN A O 1
ATOM 3565 N N . LEU A 1 298 ? -8.578 44.028 27.432 1.00 36.98 326 LEU A N 1
ATOM 3566 C CA . LEU A 1 298 ? -9.692 43.363 26.778 1.00 36.37 326 LEU A CA 1
ATOM 3567 C C . LEU A 1 298 ? -10.775 43.071 27.805 1.00 35.85 326 LEU A C 1
ATOM 3568 O O . LEU A 1 298 ? -10.521 43.030 29.011 1.00 36.16 326 LEU A O 1
ATOM 3584 N N . SER A 1 299 ? -11.991 42.858 27.315 1.00 37.36 327 SER A N 1
ATOM 3585 C CA . SER A 1 299 ? -13.118 42.559 28.186 1.00 36.23 327 SER A CA 1
ATOM 3586 C C . SER A 1 299 ? -14.176 41.841 27.365 1.00 34.36 327 SER A C 1
ATOM 3587 O O . SER A 1 299 ? -14.044 41.677 26.150 1.00 34.20 327 SER A O 1
ATOM 3595 N N . ALA A 1 300 ? -15.237 41.415 28.042 1.00 32.87 328 ALA A N 1
ATOM 3596 C CA . ALA A 1 300 ? -16.304 40.691 27.375 1.00 34.43 328 ALA A CA 1
ATOM 3597 C C . ALA A 1 300 ? -17.597 40.866 28.153 1.00 35.01 328 ALA A C 1
ATOM 3598 O O . ALA A 1 300 ? -17.595 41.256 29.323 1.00 33.98 328 ALA A O 1
ATOM 3605 N N . MET A 1 301 ? -18.705 40.566 27.478 1.00 38.56 329 MET A N 1
ATOM 3606 C CA . MET A 1 301 ? -20.033 40.638 28.070 1.00 40.84 329 MET A CA 1
ATOM 3607 C C . MET A 1 301 ? -20.882 39.516 27.496 1.00 39.91 329 MET A C 1
ATOM 3608 O O . MET A 1 301 ? -20.963 39.366 26.273 1.00 38.39 329 MET A O 1
ATOM 3622 N N . LYS A 1 302 ? -21.519 38.742 28.371 1.00 40.34 330 LYS A N 1
ATOM 3623 C CA . LYS A 1 302 ? -22.423 37.671 27.967 1.00 40.16 330 LYS A CA 1
ATOM 3624 C C . LYS A 1 302 ? -23.858 38.131 28.189 1.00 40.84 330 LYS A C 1
ATOM 3625 O O . LYS A 1 302 ? -24.261 38.384 29.331 1.00 41.64 330 LYS A O 1
ATOM 3644 N N . GLY A 1 303 ? -24.624 38.227 27.110 1.00 40.12 331 GLY A N 1
ATOM 3645 C CA . GLY A 1 303 ? -25.969 38.783 27.159 1.00 39.99 331 GLY A CA 1
ATOM 3646 C C . GLY A 1 303 ? -27.024 37.776 26.749 1.00 40.09 331 GLY A C 1
ATOM 3647 O O . GLY A 1 303 ? -26.839 37.025 25.790 1.00 41.18 331 GLY A O 1
ATOM 3651 N N . VAL A 1 304 ? -28.134 37.771 27.485 1.00 41.28 332 VAL A N 1
ATOM 3652 C CA . VAL A 1 304 ? -29.275 36.909 27.210 1.00 40.97 332 VAL A CA 1
ATOM 3653 C C . VAL A 1 304 ? -30.524 37.772 27.201 1.00 40.88 332 VAL A C 1
ATOM 3654 O O . VAL A 1 304 ? -30.791 38.494 28.167 1.00 40.39 332 VAL A O 1
ATOM 3667 N N . LEU A 1 305 ? -31.289 37.693 26.118 1.00 42.74 333 LEU A N 1
ATOM 3668 C CA . LEU A 1 305 ? -32.564 38.381 25.999 1.00 43.77 333 LEU A CA 1
ATOM 3669 C C . LEU A 1 305 ? -33.665 37.344 25.859 1.00 46.63 333 LEU A C 1
ATOM 3670 O O . LEU A 1 305 ? -33.523 36.385 25.094 1.00 47.77 333 LEU A O 1
ATOM 3686 N N . TYR A 1 306 ? -34.751 37.536 26.598 1.00 46.66 334 TYR A N 1
ATOM 3687 C CA . TYR A 1 306 ? -35.869 36.605 26.563 1.00 49.88 334 TYR A CA 1
ATOM 3688 C C . TYR A 1 306 ? -36.754 36.920 25.356 1.00 52.94 334 TYR A C 1
ATOM 3689 O O . TYR A 1 306 ? -36.432 37.766 24.519 1.00 53.89 334 TYR A O 1
ATOM 3707 N N . GLU A 1 307 ? -37.882 36.224 25.252 1.00 54.18 335 GLU A N 1
ATOM 3708 C CA . GLU A 1 307 ? -38.759 36.345 24.092 1.00 56.93 335 GLU A CA 1
ATOM 3709 C C . GLU A 1 307 ? -39.152 37.794 23.831 1.00 59.39 335 GLU A C 1
ATOM 3710 O O . GLU A 1 307 ? -39.710 38.466 24.703 1.00 61.19 335 GLU A O 1
ATOM 3722 N N . ASN A 1 308 ? -38.861 38.269 22.620 1.00 57.93 336 ASN A N 1
ATOM 3723 C CA . ASN A 1 308 ? -39.319 39.570 22.136 1.00 58.66 336 ASN A CA 1
ATOM 3724 C C . ASN A 1 308 ? -38.812 40.729 22.987 1.00 56.83 336 ASN A C 1
ATOM 3725 O O . ASN A 1 308 ? -39.344 41.841 22.905 1.00 57.19 336 ASN A O 1
ATOM 3736 N N . ALA A 1 309 ? -37.789 40.499 23.803 1.00 54.87 337 ALA A N 1
ATOM 3737 C CA . ALA A 1 309 ? -37.195 41.569 24.586 1.00 53.30 337 ALA A CA 1
ATOM 3738 C C . ALA A 1 309 ? -36.243 42.375 23.706 1.00 53.93 337 ALA A C 1
ATOM 3739 O O . ALA A 1 309 ? -36.014 42.054 22.536 1.00 54.06 337 ALA A O 1
ATOM 3746 N N . MET A 1 310 ? -35.678 43.442 24.269 1.00 5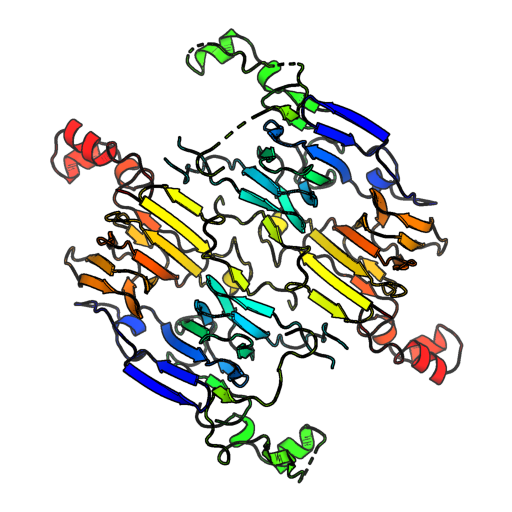2.29 338 MET A N 1
ATOM 3747 C CA . MET A 1 310 ? -34.834 44.347 23.503 1.00 52.08 338 MET A CA 1
ATOM 3748 C C . MET A 1 310 ? -33.672 44.840 24.352 1.00 49.52 338 MET A C 1
ATOM 3749 O O . MET A 1 310 ? -33.828 45.115 25.545 1.00 50.71 338 MET A O 1
ATOM 3763 N N . MET A 1 311 ? -32.507 44.948 23.718 1.00 48.86 339 MET A N 1
ATOM 3764 C CA . MET A 1 311 ? -31.352 45.612 24.303 1.00 45.35 339 MET A CA 1
ATOM 3765 C C . MET A 1 311 ? -31.358 47.065 23.848 1.00 44.35 339 MET A C 1
ATOM 3766 O O . MET A 1 311 ? -31.370 47.341 22.644 1.00 45.08 339 MET A O 1
ATOM 3780 N N . ALA A 1 312 ? -31.352 47.984 24.803 1.00 42.50 340 ALA A N 1
ATOM 3781 C CA . ALA A 1 312 ? -31.453 49.410 24.520 1.00 43.68 340 ALA A CA 1
ATOM 3782 C C . ALA A 1 312 ? -30.508 49.835 23.400 1.00 43.37 340 ALA A C 1
ATOM 3783 O O . ALA A 1 312 ? -29.504 49.158 23.146 1.00 42.43 340 ALA A O 1
ATOM 3790 N N . PRO A 1 313 ? -30.793 50.937 22.704 1.00 44.18 341 PRO A N 1
ATOM 3791 C CA . PRO A 1 313 ? -29.819 51.478 21.747 1.00 44.34 341 PRO A CA 1
ATOM 3792 C C . PRO A 1 313 ? -28.682 52.142 22.504 1.00 43.24 341 PRO A C 1
ATOM 3793 O O . PRO A 1 313 ? -28.895 53.090 23.262 1.00 43.07 341 PRO A O 1
ATOM 3804 N N . LEU A 1 314 ? -27.473 51.640 22.297 1.00 45.10 342 LEU A N 1
ATOM 3805 C CA . LEU A 1 314 ? -26.335 52.051 23.096 1.00 43.54 342 LEU A CA 1
ATOM 3806 C C . LEU A 1 314 ? -25.124 52.209 22.198 1.00 42.58 342 LEU A C 1
ATOM 3807 O O . LEU A 1 314 ? -25.016 51.566 21.152 1.00 42.31 342 LEU A O 1
ATOM 3823 N N . TRP A 1 315 ? -24.217 53.079 22.622 1.00 35.89 343 TRP A N 1
ATOM 3824 C CA . TRP A 1 315 ? -22.895 53.192 22.034 1.00 36.06 343 TRP A CA 1
ATOM 3825 C C . TRP A 1 315 ? -21.866 52.987 23.132 1.00 40.37 343 TRP A C 1
ATOM 3826 O O . TRP A 1 315 ? -22.028 53.494 24.247 1.00 42.71 343 TRP A O 1
ATOM 3847 N N . ARG A 1 316 ? -20.819 52.230 22.824 1.00 43.27 344 ARG A N 1
ATOM 3848 C CA . ARG A 1 316 ? -19.712 52.067 23.755 1.00 45.22 344 ARG A CA 1
ATOM 3849 C C . ARG A 1 316 ? -18.751 53.243 23.629 1.00 43.62 344 ARG A C 1
ATOM 3850 O O . ARG A 1 316 ? -18.420 53.682 22.523 1.00 43.81 344 ARG A O 1
ATOM 3871 N N . LEU A 1 317 ? -18.308 53.754 24.778 1.00 40.67 345 LEU A N 1
ATOM 3872 C CA . LEU A 1 317 ? -17.480 54.952 24.793 1.00 39.05 345 LEU A CA 1
ATOM 3873 C C . LEU A 1 317 ? -16.041 54.650 24.394 1.00 37.50 345 LEU A C 1
ATOM 3874 O O . LEU A 1 317 ? -15.466 55.345 23.549 1.00 38.17 345 LEU A O 1
ATOM 3890 N N . ASN A 1 318 ? -15.446 53.617 24.982 1.00 40.14 346 ASN A N 1
ATOM 3891 C CA . ASN A 1 318 ? -14.001 53.442 24.957 1.00 38.12 346 ASN A CA 1
ATOM 3892 C C . ASN A 1 318 ? -13.612 52.063 24.449 1.00 37.04 346 ASN A C 1
ATOM 3893 O O . ASN A 1 318 ? -12.694 51.431 24.975 1.00 37.69 346 ASN A O 1
ATOM 3904 N N . ALA A 1 319 ? -14.283 51.576 23.408 1.00 37.72 347 ALA A N 1
ATOM 3905 C CA . ALA A 1 319 ? -13.926 50.278 22.851 1.00 36.09 347 ALA A CA 1
ATOM 3906 C C . ALA A 1 319 ? -14.722 49.941 21.598 1.00 34.56 347 ALA A C 1
ATOM 3907 O O . ALA A 1 319 ? -15.842 50.426 21.415 1.00 33.93 347 ALA A O 1
ATOM 3914 N N . ASN A 1 320 ? -14.135 49.129 20.723 1.00 36.63 348 ASN A N 1
ATOM 3915 C CA . ASN A 1 320 ? -14.897 48.396 19.729 1.00 35.76 348 ASN A CA 1
ATOM 3916 C C . ASN A 1 320 ? -15.484 47.138 20.359 1.00 36.28 348 ASN A C 1
ATOM 3917 O O . ASN A 1 320 ? -14.988 46.625 21.365 1.00 35.88 348 ASN A O 1
ATOM 3928 N N . SER A 1 321 ? -16.555 46.640 19.753 1.00 35.79 349 SER A N 1
ATOM 3929 C CA . SER A 1 321 ? -17.258 45.473 20.258 1.00 35.10 349 SER A CA 1
ATOM 3930 C C . SER A 1 321 ? -17.366 44.439 19.152 1.00 35.78 349 SER A C 1
ATOM 3931 O O . SER A 1 321 ? -17.574 44.784 17.986 1.00 37.12 349 SER A O 1
ATOM 3939 N N . VAL A 1 322 ? -17.218 43.173 19.522 1.00 33.54 350 VAL A N 1
ATOM 3940 C CA . VAL A 1 322 ? -17.285 42.064 18.580 1.00 33.97 350 VAL A CA 1
ATOM 3941 C C . VAL A 1 322 ? -18.351 41.114 19.101 1.00 34.44 350 VAL A C 1
ATOM 3942 O O . VAL A 1 322 ? -18.104 40.348 20.038 1.00 33.93 350 VAL A O 1
ATOM 3955 N N . VAL A 1 323 ? -19.530 41.148 18.487 1.00 34.64 351 VAL A N 1
ATOM 3956 C CA . VAL A 1 323 ? -20.668 40.352 18.932 1.00 34.94 351 VAL A CA 1
ATOM 3957 C C . VAL A 1 323 ? -20.654 39.028 18.183 1.00 36.17 351 VAL A C 1
ATOM 3958 O O . VAL A 1 323 ? -20.693 39.005 16.948 1.00 41.55 351 VAL A O 1
ATOM 3971 N N . TYR A 1 324 ? -20.611 37.926 18.924 1.00 37.56 352 TYR A N 1
ATOM 3972 C CA . TYR A 1 324 ? -20.766 36.594 18.356 1.00 36.68 352 TYR A CA 1
ATOM 3973 C C . TYR A 1 324 ? -22.131 36.059 18.755 1.00 37.72 352 TYR A C 1
ATOM 3974 O O . TYR A 1 324 ? -22.432 35.948 19.949 1.00 36.02 352 TYR A O 1
ATOM 3992 N N . ALA A 1 325 ? -22.947 35.728 17.761 1.00 38.73 353 ALA A N 1
ATOM 3993 C CA . ALA A 1 325 ? -24.291 35.223 18.010 1.00 42.45 353 ALA A CA 1
ATOM 3994 C C . ALA A 1 325 ? -24.190 33.781 18.486 1.00 42.43 353 ALA A C 1
ATOM 3995 O O . ALA A 1 325 ? -23.771 32.898 17.730 1.00 41.55 353 ALA A O 1
ATOM 4002 N N . VAL A 1 326 ? -24.569 33.542 19.737 1.00 41.81 354 VAL A N 1
ATOM 4003 C CA . VAL A 1 326 ? -24.470 32.212 20.325 1.00 43.44 354 VAL A CA 1
ATOM 4004 C C . VAL A 1 326 ? -25.742 31.411 20.095 1.00 45.22 354 VAL A C 1
ATOM 4005 O O . VAL A 1 326 ? -25.697 30.287 19.589 1.00 46.64 354 VAL A O 1
ATOM 4018 N N . ARG A 1 327 ? -26.894 31.967 20.464 1.00 45.20 355 ARG A N 1
ATOM 4019 C CA . ARG A 1 327 ? -28.157 31.252 20.370 1.00 45.73 355 ARG A CA 1
ATOM 4020 C C . ARG A 1 327 ? -29.261 32.215 19.964 1.00 44.81 355 ARG A C 1
ATOM 4021 O O . ARG A 1 327 ? -29.199 33.414 20.242 1.00 43.71 355 ARG A O 1
ATOM 4042 N N . GLY A 1 328 ? -30.275 31.667 19.308 1.00 48.38 356 GLY A N 1
ATOM 4043 C CA . GLY A 1 328 ? -31.427 32.437 18.916 1.00 49.35 356 GLY A CA 1
ATOM 4044 C C . GLY A 1 328 ? -31.143 33.319 17.718 1.00 49.85 356 GLY A C 1
ATOM 4045 O O . GLY A 1 328 ? -30.142 33.179 17.010 1.00 49.60 356 GLY A O 1
ATOM 4049 N N . GLU A 1 329 ? -32.067 34.246 17.492 1.00 51.41 357 GLU A N 1
ATOM 4050 C CA . GLU A 1 329 ? -31.914 35.256 16.460 1.00 53.39 357 GLU A CA 1
ATOM 4051 C C . GLU A 1 329 ? -32.434 36.574 17.006 1.00 52.76 357 GLU A C 1
ATOM 4052 O O . GLU A 1 329 ? -33.191 36.608 17.980 1.00 52.88 357 GLU A O 1
ATOM 4064 N N . ALA A 1 330 ? -32.022 37.667 16.374 1.00 48.48 358 ALA A N 1
ATOM 4065 C CA . ALA A 1 330 ? -32.437 38.975 16.849 1.00 47.49 358 ALA A CA 1
ATOM 4066 C C . ALA A 1 330 ? -32.309 39.988 15.729 1.00 46.17 358 ALA A C 1
ATOM 4067 O O . ALA A 1 330 ? -31.370 39.932 14.932 1.00 46.11 358 ALA A O 1
ATOM 4074 N N . ARG A 1 331 ? -33.264 40.904 15.683 1.00 50.00 359 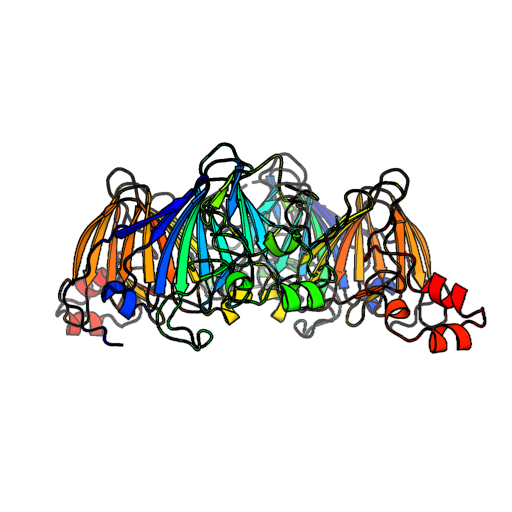ARG A N 1
ATOM 4075 C CA . ARG A 1 331 ? -33.208 42.037 14.775 1.00 50.89 359 ARG A CA 1
ATOM 4076 C C . ARG A 1 331 ? -32.218 43.050 15.331 1.00 47.58 359 ARG A C 1
ATOM 4077 O O . ARG A 1 331 ? -32.374 43.518 16.463 1.00 45.28 359 ARG A O 1
ATOM 4098 N N . VAL A 1 332 ? -31.194 43.374 14.547 1.00 48.29 360 VAL A N 1
ATOM 4099 C CA . VAL A 1 332 ? -30.098 44.225 14.990 1.00 48.03 360 VAL A CA 1
ATOM 4100 C C . VAL A 1 332 ? -29.985 45.407 14.040 1.00 48.83 360 VAL A C 1
ATOM 4101 O O . VAL A 1 332 ? -29.990 45.231 12.816 1.00 49.91 360 VAL A O 1
ATOM 4114 N N . GLN A 1 333 ? -29.877 46.607 14.606 1.00 49.09 361 GLN A N 1
ATOM 4115 C CA . GLN A 1 333 ? -29.659 47.823 13.838 1.00 49.90 361 GLN A CA 1
ATOM 4116 C C . GLN A 1 333 ? -28.451 48.554 14.399 1.00 49.47 361 GLN A C 1
ATOM 4117 O O . GLN A 1 333 ? -28.266 48.616 15.617 1.00 49.04 361 GLN A O 1
ATOM 4131 N N . ILE A 1 334 ? -27.631 49.105 13.508 1.00 47.38 362 ILE A N 1
ATOM 4132 C CA . ILE A 1 334 ? -26.422 49.814 13.897 1.00 46.37 362 ILE A CA 1
ATOM 4133 C C . ILE A 1 334 ? -26.365 51.124 13.124 1.00 46.94 362 ILE A C 1
ATOM 4134 O O . ILE A 1 334 ? -26.610 51.152 11.912 1.00 46.57 362 ILE A O 1
ATOM 4150 N N . VAL A 1 335 ? -26.027 52.197 13.831 1.00 49.24 363 VAL A N 1
ATOM 4151 C CA . VAL A 1 335 ? -26.157 53.562 13.346 1.00 50.29 363 VAL A CA 1
ATOM 4152 C C . VAL A 1 335 ? -24.834 54.271 13.574 1.00 48.72 363 VAL A C 1
ATOM 4153 O O . VAL A 1 335 ? -24.211 54.118 14.631 1.00 49.22 363 VAL A O 1
ATOM 4166 N N . ASP A 1 336 ? -24.420 55.072 12.607 1.00 47.76 364 ASP A N 1
ATOM 4167 C CA . ASP A 1 336 ? -23.114 55.699 12.671 1.00 46.57 364 ASP A CA 1
ATOM 4168 C C . ASP A 1 336 ? -23.249 57.208 12.873 1.00 46.62 364 ASP A C 1
ATOM 4169 O O . ASP A 1 336 ? -24.352 57.748 13.021 1.00 46.58 364 ASP A O 1
ATOM 4178 N N . HIS A 1 337 ? -22.099 57.891 12.875 1.00 46.31 365 HIS A N 1
ATOM 4179 C CA . HIS A 1 337 ? -22.088 59.339 13.033 1.00 48.09 365 HIS A CA 1
ATOM 4180 C C . HIS A 1 337 ? -23.016 60.001 12.019 1.00 50.81 365 HIS A C 1
ATOM 4181 O O . HIS A 1 337 ? -23.769 60.923 12.353 1.00 51.66 365 HIS A O 1
ATOM 4195 N N . ARG A 1 338 ? -23.000 59.526 10.784 1.00 49.56 366 ARG A N 1
ATOM 4196 C CA . ARG A 1 338 ? -23.806 60.123 9.728 1.00 52.01 366 ARG A CA 1
ATOM 4197 C C . ARG A 1 338 ? -25.295 59.963 9.974 1.00 53.50 366 ARG A C 1
ATOM 4198 O O . ARG A 1 338 ? -26.082 60.385 9.126 1.00 54.81 366 ARG A O 1
ATOM 4219 N N . GLY A 1 339 ? -25.703 59.350 11.083 1.00 54.08 367 GLY A N 1
ATOM 4220 C CA . GLY A 1 339 ? -27.111 59.135 11.350 1.00 55.07 367 GLY A CA 1
ATOM 4221 C C . GLY A 1 339 ? -27.714 58.121 10.400 1.00 56.44 367 GLY A C 1
ATOM 4222 O O . GLY A 1 339 ? -28.917 57.851 10.446 1.00 56.99 367 GLY A O 1
ATOM 4226 N N . GLU A 1 340 ? -26.885 57.542 9.538 1.00 53.08 368 GLU A N 1
ATOM 4227 C CA . GLU A 1 340 ? -27.355 56.542 8.599 1.00 57.23 368 GLU A CA 1
ATOM 4228 C C . GLU A 1 340 ? -27.142 55.146 9.170 1.00 57.25 368 GLU A C 1
ATOM 4229 O O . GLU A 1 340 ? -26.283 54.918 10.026 1.00 55.26 368 GLU A O 1
ATOM 4241 N N . THR A 1 341 ? -27.952 54.211 8.685 1.00 57.38 369 THR A N 1
ATOM 4242 C CA . THR A 1 341 ? -27.886 52.830 9.139 1.00 57.48 369 THR A CA 1
ATOM 4243 C C . THR A 1 341 ? -26.813 52.085 8.360 1.00 56.34 369 THR A C 1
ATOM 4244 O O . THR A 1 341 ? -26.881 51.990 7.130 1.00 55.67 369 THR A O 1
ATOM 4255 N N . VAL A 1 342 ? -25.828 51.550 9.082 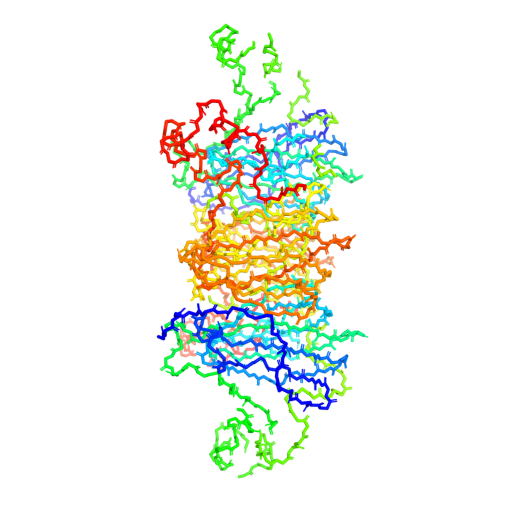1.00 53.87 370 VAL A N 1
ATOM 4256 C CA . VAL A 1 342 ? -24.805 50.700 8.481 1.00 54.18 370 VAL A CA 1
ATOM 4257 C C . VAL A 1 342 ? -25.129 49.222 8.633 1.00 52.18 370 VAL A C 1
ATOM 4258 O O . VAL A 1 342 ? -24.487 48.387 7.974 1.00 51.58 370 VAL A O 1
ATOM 4271 N N . PHE A 1 343 ? -26.098 48.872 9.472 1.00 52.70 371 PHE A N 1
ATOM 4272 C CA . PHE A 1 343 ? -26.492 47.486 9.657 1.00 53.04 371 PHE A CA 1
ATOM 4273 C C . PHE A 1 343 ? -27.972 47.442 9.996 1.00 53.58 371 PHE A C 1
ATOM 4274 O O . PHE A 1 343 ? -28.458 48.249 10.793 1.00 53.95 371 PHE A O 1
ATOM 4291 N N . ASP A 1 344 ? -28.679 46.496 9.385 1.00 57.24 372 ASP A N 1
ATOM 4292 C CA . ASP A 1 344 ? -30.097 46.301 9.654 1.00 57.78 372 ASP A CA 1
ATOM 4293 C C . ASP A 1 344 ? -30.509 44.905 9.209 1.00 58.02 372 ASP A C 1
ATOM 4294 O O . ASP A 1 344 ? -31.054 44.735 8.114 1.00 59.60 372 ASP A O 1
ATOM 4303 N N . ASP A 1 345 ? -30.252 43.903 10.048 1.00 56.36 373 ASP A N 1
ATOM 4304 C CA . ASP A 1 345 ? -30.461 42.516 9.661 1.00 56.46 373 ASP A CA 1
ATOM 4305 C C . ASP A 1 345 ? -30.840 41.701 10.890 1.00 53.12 373 ASP A C 1
ATOM 4306 O O . ASP A 1 345 ? -30.847 42.198 12.019 1.00 52.03 373 ASP A O 1
ATOM 4315 N N . ASN A 1 346 ? -31.166 40.432 10.651 1.00 51.74 374 ASN A N 1
ATOM 4316 C CA . ASN A 1 346 ? -31.497 39.486 11.711 1.00 50.31 374 ASN A CA 1
ATOM 4317 C C . ASN A 1 346 ? -30.280 38.613 11.973 1.00 49.07 374 ASN A C 1
ATOM 4318 O O . ASN A 1 346 ? -29.967 37.717 11.182 1.00 49.63 374 ASN A O 1
ATOM 4329 N N . LEU A 1 347 ? -29.599 38.871 13.083 1.00 47.10 375 LEU A N 1
ATOM 4330 C CA . LEU A 1 347 ? -28.439 38.080 13.451 1.00 46.58 375 LEU A CA 1
ATOM 4331 C C . LEU A 1 347 ? -28.888 36.737 14.003 1.00 46.02 375 LEU A C 1
ATOM 4332 O O . LEU A 1 347 ? -29.915 36.642 14.678 1.00 46.48 375 LEU A O 1
ATOM 4348 N N . ARG A 1 348 ? -28.113 35.697 13.710 1.00 48.23 376 ARG A N 1
ATOM 4349 C CA . ARG A 1 348 ? -28.433 34.346 14.140 1.00 49.04 376 ARG A CA 1
ATOM 4350 C C . ARG A 1 348 ? -27.167 33.673 14.647 1.00 47.51 376 ARG A C 1
ATOM 4351 O O . ARG A 1 348 ? -26.051 34.069 14.303 1.00 45.87 376 ARG A O 1
ATOM 4372 N N . GLU A 1 349 ? -27.360 32.635 15.461 1.00 47.82 377 GLU A N 1
ATOM 4373 C CA . GLU A 1 349 ? -26.246 31.971 16.125 1.00 48.04 377 GLU A CA 1
ATOM 4374 C C . GLU A 1 349 ? -25.118 31.683 15.143 1.00 46.76 377 GLU A C 1
ATOM 4375 O O . GLU A 1 349 ? -25.338 31.496 13.943 1.00 47.63 377 GLU A O 1
ATOM 4387 N N . GLY A 1 350 ? -23.893 31.654 15.666 1.00 42.04 378 GLY A N 1
ATOM 4388 C CA . GLY A 1 350 ? -22.724 31.408 14.855 1.00 41.34 378 GLY A CA 1
ATOM 4389 C C . GLY A 1 350 ? -22.260 32.587 14.033 1.00 41.04 378 GLY A C 1
ATOM 4390 O O . GLY A 1 350 ? -21.196 32.502 13.408 1.00 41.48 378 GLY A O 1
ATOM 4394 N N . GLN A 1 351 ? -23.014 33.681 14.011 1.00 44.27 379 GLN A N 1
ATOM 4395 C CA . GLN A 1 351 ? -22.638 34.865 13.259 1.00 43.79 379 GLN A CA 1
ATOM 4396 C C . GLN A 1 351 ? -21.812 35.806 14.126 1.00 41.47 379 GLN A C 1
ATOM 4397 O O . GLN A 1 351 ? -21.882 35.784 15.358 1.00 39.51 379 GLN A O 1
ATOM 4411 N N . MET A 1 352 ? -21.030 36.650 13.458 1.00 42.58 380 MET A N 1
ATOM 4412 C CA . MET A 1 352 ? -20.159 37.600 14.132 1.00 42.30 380 MET A CA 1
ATOM 4413 C C . MET A 1 352 ? -20.274 38.962 13.469 1.00 41.42 380 MET A C 1
ATOM 4414 O O . MET A 1 352 ? -20.088 39.084 12.254 1.00 41.76 380 MET A O 1
ATOM 4428 N N . VAL A 1 353 ? -20.571 39.980 14.275 1.00 40.96 381 VAL A N 1
ATOM 4429 C CA . VAL A 1 353 ? -20.657 41.361 13.824 1.00 41.77 381 VAL A CA 1
ATOM 4430 C C . VAL A 1 353 ? -19.763 42.203 14.727 1.00 41.13 381 VAL A C 1
ATOM 4431 O O . VAL A 1 353 ? -19.482 41.840 15.871 1.00 40.45 381 VAL A O 1
ATOM 4444 N N . VAL A 1 354 ? -19.302 43.335 14.193 1.00 41.87 382 VAL A N 1
ATOM 4445 C CA . VAL A 1 354 ? -18.508 44.298 14.950 1.00 40.74 382 VAL A CA 1
ATOM 4446 C C . VAL A 1 354 ? -19.285 45.604 15.016 1.00 37.67 382 VAL A C 1
ATOM 4447 O O . VAL A 1 354 ? -19.729 46.123 13.986 1.00 38.65 382 VAL A O 1
ATOM 4460 N N . VAL A 1 355 ? -19.455 46.127 16.224 1.00 34.97 383 VAL A N 1
ATOM 4461 C CA . VAL A 1 355 ? -20.034 47.451 16.414 1.00 34.96 383 VAL A CA 1
ATOM 4462 C C . VAL A 1 355 ? -18.891 48.385 16.786 1.00 34.41 383 VAL A C 1
ATOM 4463 O O . VAL A 1 355 ? -18.459 48.395 17.947 1.00 33.75 383 VAL A O 1
ATOM 4476 N N . PRO A 1 356 ? -18.358 49.165 15.850 1.00 31.75 384 PRO A N 1
ATOM 4477 C CA . PRO A 1 356 ? -17.216 50.025 16.174 1.00 31.29 384 PRO A CA 1
ATOM 4478 C C . PRO A 1 356 ? -17.534 50.983 17.309 1.00 30.82 384 PRO A C 1
ATOM 4479 O O . PRO A 1 356 ? -18.682 51.171 17.715 1.00 30.92 384 PRO A O 1
ATOM 4490 N N . GLN A 1 357 ? -16.475 51.600 17.824 1.00 35.81 385 GLN A N 1
ATOM 4491 C CA . GLN A 1 357 ? -16.596 52.496 18.965 1.00 36.82 385 GLN A CA 1
ATOM 4492 C C . GLN A 1 357 ? -17.557 53.638 18.654 1.00 36.90 385 GLN A C 1
ATOM 4493 O O . GLN A 1 357 ? -17.554 54.192 17.551 1.00 36.04 385 GLN A O 1
ATOM 4507 N N . ASN A 1 358 ? -18.397 53.972 19.635 1.00 32.19 386 ASN A N 1
ATOM 4508 C CA . ASN A 1 358 ? -19.318 55.103 19.558 1.00 32.56 386 ASN A CA 1
ATOM 4509 C C . ASN A 1 358 ? -20.479 54.856 18.603 1.00 33.28 386 ASN A C 1
ATOM 4510 O O . ASN A 1 358 ? -21.464 55.600 18.627 1.00 33.64 386 ASN A O 1
ATOM 4521 N N . PHE A 1 359 ? -20.391 53.824 17.768 1.00 39.38 387 PHE A N 1
ATOM 4522 C CA . PHE A 1 359 ? -21.528 53.443 16.944 1.00 39.68 387 PHE A CA 1
ATOM 4523 C C . PHE A 1 359 ? -22.658 52.943 17.832 1.00 41.74 387 PHE A C 1
ATOM 4524 O O . PHE A 1 359 ? -22.426 52.246 18.823 1.00 41.41 387 PHE A O 1
ATOM 4541 N N . VAL A 1 360 ? -23.886 53.308 17.479 1.00 41.52 388 VAL A N 1
ATOM 4542 C CA . VAL A 1 360 ? -25.057 52.999 18.288 1.00 42.79 388 VAL A CA 1
ATOM 4543 C C . VAL A 1 360 ? -25.698 51.733 17.744 1.00 42.59 388 VAL A C 1
ATOM 4544 O O . VAL A 1 360 ? -25.975 51.633 16.542 1.00 42.93 388 VAL A O 1
ATOM 4557 N N . VAL A 1 361 ? -25.940 50.773 18.629 1.00 40.63 389 VAL A N 1
ATOM 4558 C CA . VAL A 1 361 ? -26.489 49.478 18.260 1.00 41.51 389 VAL A CA 1
ATOM 4559 C C . VAL A 1 361 ? -27.727 49.230 19.104 1.00 42.86 389 VAL A C 1
ATOM 4560 O O . VAL A 1 361 ? -27.803 49.650 20.262 1.00 40.83 389 VAL A O 1
ATOM 4573 N N . VAL A 1 362 ? -28.702 48.545 18.515 1.00 42.03 390 VAL A N 1
ATOM 4574 C CA . VAL A 1 362 ? -29.925 48.163 19.212 1.00 47.16 390 VAL A CA 1
ATOM 4575 C C . VAL A 1 362 ? -30.333 46.775 18.739 1.00 43.74 390 VAL A C 1
ATOM 4576 O O . VAL A 1 362 ? -30.224 46.454 17.551 1.00 44.23 390 VAL A O 1
ATOM 4589 N N . LYS A 1 363 ? -30.807 45.954 19.672 1.00 45.51 391 LYS A N 1
ATOM 4590 C CA . LYS A 1 363 ? -31.202 44.583 19.384 1.00 46.15 391 LYS A CA 1
ATOM 4591 C C . LYS A 1 363 ? -32.588 44.331 19.952 1.00 49.22 391 LYS A C 1
ATOM 4592 O O . LYS A 1 363 ? -32.848 44.644 21.117 1.00 50.59 391 LYS A O 1
ATOM 4611 N N . GLN A 1 364 ? -33.469 43.763 19.133 1.00 52.35 392 GLN A N 1
ATOM 4612 C CA . GLN A 1 364 ? -34.754 43.252 19.591 1.00 54.63 392 GLN A CA 1
ATOM 4613 C C . GLN A 1 364 ? -34.779 41.754 19.329 1.00 54.61 392 GLN A C 1
ATOM 4614 O O . GLN A 1 364 ? -34.681 41.321 18.175 1.00 54.76 392 GLN A O 1
ATOM 4628 N N . ALA A 1 365 ? -34.899 40.969 20.396 1.00 55.33 393 ALA A N 1
ATOM 4629 C CA . ALA A 1 365 ? -34.831 39.521 20.275 1.00 56.05 393 ALA A CA 1
ATOM 4630 C C . ALA A 1 365 ? -36.081 38.971 19.597 1.00 58.36 393 ALA A C 1
ATOM 4631 O O . ALA A 1 365 ? -37.164 39.557 19.664 1.00 61.42 393 ALA A O 1
ATOM 4638 N N . GLY A 1 366 ? -35.916 37.826 18.940 1.00 61.37 394 GLY A N 1
ATOM 4639 C CA . GLY A 1 366 ? -36.999 37.179 18.232 1.00 62.19 394 GLY A CA 1
ATOM 4640 C C . GLY A 1 366 ? -37.874 36.346 19.147 1.00 63.57 394 GLY A C 1
ATOM 4641 O O . GLY A 1 366 ? -37.863 36.490 20.372 1.00 63.98 394 GLY A O 1
ATOM 4645 N N . SER A 1 367 ? -38.647 35.448 18.526 1.00 64.26 395 SER A N 1
ATOM 4646 C CA . SER A 1 367 ? -39.602 34.625 19.262 1.00 64.74 395 SER A CA 1
ATOM 4647 C C . SER A 1 367 ? -38.924 33.585 20.144 1.00 63.95 395 SER A C 1
ATOM 4648 O O . SER A 1 367 ? -39.587 33.002 21.010 1.00 64.24 395 SER A O 1
ATOM 4656 N N . ARG A 1 368 ? -37.630 33.333 19.942 1.00 64.20 396 ARG A N 1
ATOM 4657 C CA . ARG A 1 368 ? -36.901 32.320 20.694 1.00 63.51 396 ARG A CA 1
ATOM 4658 C C . ARG A 1 368 ? -35.795 32.916 21.560 1.00 60.66 396 ARG A C 1
ATOM 4659 O O . ARG A 1 368 ? -34.890 32.193 21.988 1.00 59.79 396 ARG A O 1
ATOM 4680 N N . GLY A 1 369 ? -35.847 34.216 21.830 1.00 57.96 397 GLY A N 1
ATOM 4681 C CA . GLY A 1 369 ? -34.801 34.864 22.596 1.00 55.98 397 GLY A CA 1
ATOM 4682 C C . GLY A 1 369 ? -33.527 35.003 21.782 1.00 54.33 397 GLY A C 1
ATOM 4683 O O . GLY A 1 369 ? -33.445 34.628 20.613 1.00 56.39 397 GLY A O 1
ATOM 4687 N N . PHE A 1 370 ? -32.508 35.561 22.429 1.00 50.41 398 PHE A N 1
ATOM 4688 C CA . PHE A 1 370 ? -31.231 35.785 21.769 1.00 46.52 398 PHE A CA 1
ATOM 4689 C C . PHE A 1 370 ? -30.136 35.824 22.820 1.00 43.20 398 PHE A C 1
ATOM 4690 O O . PHE A 1 370 ? -30.234 36.578 23.792 1.00 43.94 398 PHE A O 1
ATOM 4707 N N . GLU A 1 371 ? -29.108 35.003 22.626 1.00 42.06 399 GLU A N 1
ATOM 4708 C CA . GLU A 1 371 ? -27.962 34.940 23.522 1.00 39.65 399 GLU A CA 1
ATOM 4709 C C . GLU A 1 371 ? -26.705 35.230 22.718 1.00 37.58 399 GLU A C 1
ATOM 4710 O O . GLU A 1 371 ? -26.428 34.550 21.725 1.00 38.37 399 GLU A O 1
ATOM 4722 N N . TRP A 1 372 ? -25.949 36.235 23.148 1.00 39.25 400 TRP A N 1
ATOM 4723 C CA . TRP A 1 372 ? -24.781 36.702 22.419 1.00 39.15 400 TRP A CA 1
ATOM 4724 C C . TRP A 1 372 ? -23.616 36.896 23.378 1.00 39.82 400 TRP A C 1
ATOM 4725 O O . TRP A 1 372 ? -23.793 36.999 24.595 1.00 39.59 400 TRP A O 1
ATOM 4746 N N . VAL A 1 373 ? -22.412 36.950 22.812 1.00 38.24 401 VAL A N 1
ATOM 4747 C CA . VAL A 1 373 ? -21.211 37.313 23.552 1.00 35.83 401 VAL A CA 1
ATOM 4748 C C . VAL A 1 373 ? -20.472 38.387 22.769 1.00 35.18 401 VAL A C 1
ATOM 4749 O O . VAL A 1 373 ? -20.327 38.289 21.546 1.00 35.08 401 VAL A O 1
ATOM 4762 N N . VAL A 1 374 ? -20.002 39.409 23.478 1.00 34.28 402 VAL A N 1
ATOM 4763 C CA . VAL A 1 374 ? -19.324 40.551 22.874 1.00 33.60 402 VAL A CA 1
ATOM 4764 C C . VAL A 1 374 ? -17.917 40.626 23.431 1.00 33.37 402 VAL A C 1
ATOM 4765 O O . VAL A 1 374 ? -17.731 40.702 24.651 1.00 30.03 402 VAL A O 1
ATOM 4778 N N . PHE A 1 375 ? -16.932 40.622 22.542 1.00 35.67 403 PHE A N 1
ATOM 4779 C CA . PHE A 1 375 ? -15.550 40.865 22.926 1.00 35.19 403 PHE A CA 1
ATOM 4780 C C . PHE A 1 375 ? -15.282 42.349 22.752 1.00 34.95 403 PHE A C 1
ATOM 4781 O O . PHE A 1 375 ? -15.304 42.866 21.631 1.00 35.27 403 PHE A O 1
ATOM 4798 N N . ASN A 1 376 ? -15.053 43.035 23.859 1.00 32.06 404 ASN A N 1
ATOM 4799 C CA . ASN A 1 376 ? -14.755 44.453 23.832 1.00 32.12 404 ASN A CA 1
ATOM 4800 C C . ASN A 1 376 ? -13.261 44.658 23.999 1.00 32.73 404 ASN A C 1
ATOM 4801 O O . ASN A 1 376 ? -12.577 43.881 24.669 1.00 30.44 404 ASN A O 1
ATOM 4812 N N . THR A 1 377 ? -12.761 45.718 23.376 1.00 33.25 405 THR A N 1
ATOM 4813 C CA . THR A 1 377 ? -11.329 45.880 23.167 1.00 36.87 405 THR A CA 1
ATOM 4814 C C . THR A 1 377 ? -10.718 46.913 24.114 1.00 40.24 405 THR A C 1
ATOM 4815 O O . THR A 1 377 ? -9.785 47.634 23.760 1.00 41.25 405 THR A O 1
ATOM 4826 N N . ASN A 1 378 ? -11.188 46.963 25.360 1.00 40.34 406 ASN A N 1
ATOM 4827 C CA . ASN A 1 378 ? -10.625 47.861 26.362 1.00 41.59 406 ASN A CA 1
ATOM 4828 C C . ASN A 1 378 ? -10.679 47.191 27.725 1.00 44.35 406 ASN A C 1
ATOM 4829 O O . ASN A 1 378 ? -11.391 46.204 27.925 1.00 43.96 406 ASN A O 1
ATOM 4840 N N . ASP A 1 379 ? -9.920 47.754 28.671 1.00 42.59 407 ASP A N 1
ATOM 4841 C CA . ASP A 1 379 ? -9.860 47.177 30.010 1.00 46.35 407 ASP A CA 1
ATOM 4842 C C . ASP A 1 379 ? -11.200 47.295 30.727 1.00 49.10 407 ASP A C 1
ATOM 4843 O O . ASP A 1 379 ? -11.658 46.333 31.356 1.00 50.67 407 ASP A O 1
ATOM 4852 N N . ASN A 1 380 ? -11.846 48.465 30.650 1.00 51.14 408 ASN A N 1
ATOM 4853 C CA . ASN A 1 380 ? -13.121 48.715 31.330 1.00 51.03 408 ASN A CA 1
ATOM 4854 C C . ASN A 1 380 ? -14.086 49.305 30.307 1.00 46.84 408 ASN A C 1
ATOM 4855 O O . ASN A 1 380 ? -14.272 50.522 30.230 1.00 45.74 408 ASN A O 1
ATOM 4866 N N . ALA A 1 381 ? -14.710 48.428 29.525 1.00 48.45 409 ALA A N 1
ATOM 4867 C CA . ALA A 1 381 ? -15.632 48.848 28.478 1.00 47.83 409 ALA A CA 1
ATOM 4868 C C . ALA A 1 381 ? -16.970 49.208 29.112 1.00 46.64 409 ALA A C 1
ATOM 4869 O O . ALA A 1 381 ? -17.683 48.336 29.617 1.00 47.00 409 ALA A O 1
ATOM 4876 N N . LEU A 1 382 ? -17.306 50.492 29.089 1.00 43.97 410 LEU A N 1
ATOM 4877 C CA . LEU A 1 382 ? -18.563 50.993 29.617 1.00 42.70 410 LEU A CA 1
ATOM 4878 C C . LEU A 1 382 ? -19.349 51.635 28.482 1.00 41.39 410 LEU A C 1
ATOM 4879 O O . LEU A 1 382 ? -18.764 52.229 27.573 1.00 40.93 410 LEU A O 1
ATOM 4895 N N . PHE A 1 383 ? -20.673 51.507 28.531 1.00 45.42 411 PHE A N 1
ATOM 4896 C CA . PHE A 1 383 ? -21.541 51.978 27.463 1.00 45.44 411 PHE A CA 1
ATOM 4897 C C . PHE A 1 383 ? -22.488 53.056 27.973 1.00 44.69 411 PHE A C 1
ATOM 4898 O O . PHE A 1 383 ? -22.750 53.171 29.173 1.00 44.50 411 PHE A O 1
ATOM 4915 N N . SER A 1 384 ? -23.009 53.839 27.032 1.00 45.08 412 SER A N 1
ATOM 4916 C CA . SER A 1 384 ? -24.039 54.832 27.303 1.00 44.54 412 SER A CA 1
ATOM 4917 C C . SER A 1 384 ? -25.253 54.512 26.447 1.00 43.35 412 SER A C 1
ATOM 4918 O O . SER A 1 384 ? -25.136 54.354 25.228 1.00 44.02 412 SER A O 1
ATOM 4926 N N . THR A 1 385 ? -26.408 54.419 27.088 1.00 42.35 413 THR A N 1
ATOM 4927 C CA . THR A 1 385 ? -27.640 54.008 26.435 1.00 41.71 413 THR A CA 1
ATOM 4928 C C . THR A 1 385 ? -28.469 55.239 26.110 1.00 40.22 413 THR A C 1
ATOM 4929 O O . THR A 1 385 ? -28.684 56.089 26.976 1.00 40.08 413 THR A O 1
ATOM 4940 N N . ALA A 1 386 ? -28.939 55.328 24.866 1.00 40.96 414 ALA A N 1
ATOM 4941 C CA . ALA A 1 386 ? -29.716 56.493 24.457 1.00 40.41 414 ALA A CA 1
ATOM 4942 C C . ALA A 1 386 ? -31.029 56.591 25.222 1.00 40.61 414 ALA A C 1
ATOM 4943 O O . ALA A 1 386 ? -31.525 57.697 25.465 1.00 39.87 414 ALA A O 1
ATOM 4950 N N . ALA A 1 387 ? -31.600 55.456 25.612 1.00 41.05 415 ALA A N 1
ATOM 4951 C CA . ALA A 1 387 ? -32.868 55.413 26.322 1.00 42.88 415 ALA A CA 1
ATOM 4952 C C . ALA A 1 387 ? -32.755 54.458 27.498 1.00 44.20 415 ALA A C 1
ATOM 4953 O O . ALA A 1 387 ? -32.211 53.359 27.362 1.00 44.39 415 ALA A O 1
ATOM 4960 N N . GLY A 1 388 ? -33.270 54.875 28.643 1.00 45.55 416 GLY A N 1
ATOM 4961 C CA . GLY A 1 388 ? -33.261 54.043 29.828 1.00 45.98 416 GLY A CA 1
ATOM 4962 C C . GLY A 1 388 ? -33.143 54.894 31.075 1.00 46.30 416 GLY A C 1
ATOM 4963 O O . GLY A 1 388 ? -33.156 56.119 31.018 1.00 47.11 416 GLY A O 1
ATOM 4967 N N . ARG A 1 389 ? -33.025 54.208 32.213 1.00 48.84 417 ARG A N 1
ATOM 4968 C CA . ARG A 1 389 ? -32.925 54.914 33.484 1.00 48.50 417 ARG A CA 1
ATOM 4969 C C . ARG A 1 389 ? -31.559 55.558 33.664 1.00 48.28 417 ARG A C 1
ATOM 4970 O O . ARG A 1 389 ? -31.430 56.524 34.423 1.00 49.28 417 ARG A O 1
ATOM 4991 N N . THR A 1 390 ? -30.535 55.038 32.993 1.00 46.32 418 THR A N 1
ATOM 4992 C CA . THR A 1 390 ? -29.200 55.615 33.070 1.00 46.08 418 THR A CA 1
ATOM 4993 C C . THR A 1 390 ? -28.764 56.115 31.700 1.00 45.57 418 THR A C 1
ATOM 4994 O O . THR A 1 390 ? -27.668 55.790 31.238 1.00 45.94 418 THR A O 1
ATOM 5005 N N . SER A 1 391 ? -29.605 56.903 31.048 1.00 44.00 419 SER A N 1
ATOM 5006 C CA . SER A 1 391 ? -29.340 57.396 29.708 1.00 44.07 419 SER A CA 1
ATOM 5007 C C . SER A 1 391 ? -29.002 58.881 29.722 1.00 42.93 419 SER A C 1
ATOM 5008 O O . SER A 1 391 ? -29.392 59.616 30.636 1.00 41.79 419 SER A O 1
ATOM 5016 N N . PRO A 1 392 ? -28.258 59.354 28.718 1.00 43.25 420 PRO A N 1
ATOM 5017 C CA . PRO A 1 392 ? -27.988 60.797 28.620 1.00 44.05 420 PRO A CA 1
ATOM 5018 C C . PRO A 1 392 ? -29.237 61.660 28.665 1.00 45.02 420 PRO A C 1
ATOM 5019 O O . PRO A 1 392 ? -29.229 62.721 29.301 1.00 43.76 420 PRO A O 1
ATOM 5030 N N . LEU A 1 393 ? -30.314 61.236 28.001 1.00 45.99 421 LEU A N 1
ATOM 5031 C CA . LEU A 1 393 ? -31.527 62.045 27.980 1.00 50.06 421 LEU A CA 1
ATOM 5032 C C . LEU A 1 393 ? -31.985 62.381 29.390 1.00 52.39 421 LEU A C 1
ATOM 5033 O O . LEU A 1 393 ? -32.371 63.521 29.672 1.00 54.68 421 LEU A O 1
ATOM 5049 N N . ARG A 1 394 ? -31.941 61.405 30.297 1.00 52.43 422 ARG A N 1
ATOM 5050 C CA . ARG A 1 394 ? -32.281 61.697 31.683 1.00 51.99 422 ARG A CA 1
ATOM 5051 C C . ARG A 1 394 ? -31.297 62.676 32.300 1.00 50.40 422 ARG A C 1
ATOM 5052 O O . ARG A 1 394 ? -31.660 63.425 33.214 1.00 50.45 422 ARG A O 1
ATOM 5073 N N . GLY A 1 395 ? -30.057 62.692 31.813 1.00 48.45 423 GLY A N 1
ATOM 5074 C CA . GLY A 1 395 ? -29.060 63.578 32.374 1.00 48.14 423 GLY A CA 1
ATOM 5075 C C . GLY A 1 395 ? -29.203 65.025 31.959 1.00 48.34 423 GLY A C 1
ATOM 5076 O O . GLY A 1 395 ? -28.693 65.904 32.658 1.00 48.14 423 GLY A O 1
ATOM 5080 N N . ILE A 1 396 ? -29.885 65.298 30.850 1.00 51.50 424 ILE A N 1
ATOM 5081 C CA . ILE A 1 396 ? -29.976 66.665 30.340 1.00 50.90 424 ILE A CA 1
ATOM 5082 C C . ILE A 1 396 ? -31.339 67.254 30.684 1.00 49.74 424 ILE A C 1
ATOM 5083 O O . ILE A 1 396 ? -32.331 66.515 30.771 1.00 48.91 424 ILE A O 1
ATOM 5099 N N . PRO A 1 397 ? -31.433 68.570 30.892 1.00 51.58 425 PRO A N 1
ATOM 5100 C CA . PRO A 1 397 ? -32.709 69.173 31.307 1.00 52.48 425 PRO A CA 1
ATOM 5101 C C . PRO A 1 397 ? -33.803 69.003 30.261 1.00 52.50 425 PRO A C 1
ATOM 5102 O O . PRO A 1 397 ? -33.539 68.776 29.079 1.00 53.43 425 PRO A O 1
ATOM 5113 N N . VAL A 1 398 ? -35.055 69.133 30.713 1.00 51.20 426 VAL A N 1
ATOM 5114 C CA . VAL A 1 398 ? -36.187 69.034 29.798 1.00 51.14 426 VAL A CA 1
ATOM 5115 C C . VAL A 1 398 ? -36.069 70.084 28.706 1.00 50.85 426 VAL A C 1
ATOM 5116 O O . VAL A 1 398 ? -36.218 69.785 27.515 1.00 51.41 426 VAL A O 1
ATOM 5129 N N . GLY A 1 399 ? -35.819 71.335 29.099 1.00 48.96 427 GLY A N 1
ATOM 5130 C CA . GLY A 1 399 ? -35.702 72.400 28.117 1.00 48.35 427 GLY A CA 1
ATOM 5131 C C . GLY A 1 399 ? -34.820 72.006 26.954 1.00 46.65 427 GLY A C 1
ATOM 5132 O O . GLY A 1 399 ? -35.165 72.218 25.788 1.00 47.97 427 GLY A O 1
ATOM 5136 N N . VAL A 1 400 ? -33.664 71.415 27.257 1.00 47.93 428 VAL A N 1
ATOM 5137 C CA . VAL A 1 400 ? -32.758 70.964 26.206 1.00 45.79 428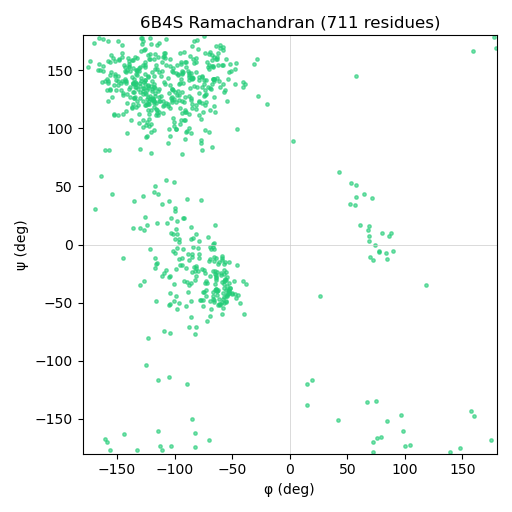 VAL A CA 1
ATOM 5138 C C . VAL A 1 400 ? -33.477 69.992 25.279 1.00 45.34 428 VAL A C 1
ATOM 5139 O O . VAL A 1 400 ? -33.388 70.095 24.050 1.00 45.75 428 VAL A O 1
ATOM 5152 N N . LEU A 1 401 ? -34.213 69.041 25.857 1.00 41.59 429 LEU A N 1
ATOM 5153 C CA . LEU A 1 401 ? -34.993 68.111 25.048 1.00 44.49 429 LEU A CA 1
ATOM 5154 C C . LEU A 1 401 ? -35.971 68.857 24.152 1.00 50.69 429 LEU A C 1
ATOM 5155 O O . LEU A 1 401 ? -36.046 68.606 22.944 1.00 44.82 429 LEU A O 1
ATOM 5171 N N . ALA A 1 402 ? -36.741 69.776 24.736 1.00 44.93 430 ALA A N 1
ATOM 5172 C CA . ALA A 1 402 ? -37.731 70.516 23.964 1.00 44.42 430 ALA A CA 1
ATOM 5173 C C . ALA A 1 402 ? -37.076 71.266 22.815 1.00 44.94 430 ALA A C 1
ATOM 5174 O O . ALA A 1 402 ? -37.460 71.101 21.653 1.00 46.58 430 ALA A O 1
ATOM 5181 N N . ASN A 1 403 ? -36.074 72.091 23.117 1.00 42.55 431 ASN A N 1
ATOM 5182 C CA . ASN A 1 403 ? -35.428 72.869 22.068 1.00 47.55 431 ASN A CA 1
ATOM 5183 C C . ASN A 1 403 ? -34.729 71.974 21.059 1.00 48.12 431 ASN A C 1
ATOM 5184 O O . ASN A 1 403 ? -34.602 72.342 19.887 1.00 49.07 431 ASN A O 1
ATOM 5195 N N . ALA A 1 404 ? -34.274 70.799 21.487 1.00 47.40 432 ALA A N 1
ATOM 5196 C CA . ALA A 1 404 ? -33.574 69.907 20.573 1.00 48.34 432 ALA A CA 1
ATOM 5197 C C . ALA A 1 404 ? -34.546 69.220 19.625 1.00 49.79 432 ALA A C 1
ATOM 5198 O O . ALA A 1 404 ? -34.376 69.274 18.402 1.00 51.00 432 ALA A O 1
ATOM 5205 N N . TYR A 1 405 ? -35.574 68.577 20.170 1.00 49.29 433 TYR A N 1
ATOM 5206 C CA . TYR A 1 405 ? -36.561 67.873 19.367 1.00 50.28 433 TYR A CA 1
ATOM 5207 C C . TYR A 1 405 ? -37.798 68.713 19.090 1.00 51.87 433 TYR A C 1
ATOM 5208 O O . TYR A 1 405 ? -38.732 68.222 18.448 1.00 52.18 433 TYR A O 1
ATOM 5226 N N . ARG A 1 406 ? -37.828 69.964 19.551 1.00 50.74 434 ARG A N 1
ATOM 5227 C CA . ARG A 1 406 ? -38.941 70.870 19.274 1.00 53.86 434 ARG A CA 1
ATOM 5228 C C . ARG A 1 406 ? -40.260 70.270 19.759 1.00 55.02 434 ARG A C 1
ATOM 5229 O O . ARG A 1 406 ? -41.244 70.190 19.019 1.00 57.29 434 ARG A O 1
ATOM 5250 N N . LEU A 1 407 ? -40.277 69.843 21.020 1.00 52.46 435 LEU A N 1
ATOM 5251 C CA . LEU A 1 407 ? -41.456 69.234 21.614 1.00 52.94 435 LEU A CA 1
ATOM 5252 C C . LEU A 1 407 ? -41.885 70.012 22.848 1.00 52.88 435 LEU A C 1
ATOM 5253 O O . LEU A 1 407 ? -41.104 70.756 23.447 1.00 52.14 435 LEU A O 1
ATOM 5269 N N . SER A 1 408 ? -43.145 69.829 23.222 1.00 54.87 436 SER A N 1
ATOM 5270 C CA . SER A 1 408 ? -43.650 70.431 24.443 1.00 56.54 436 SER A CA 1
ATOM 5271 C C . SER A 1 408 ? -42.980 69.788 25.649 1.00 54.72 436 SER A C 1
ATOM 5272 O O . SER A 1 408 ? -42.542 68.636 25.603 1.00 53.58 436 SER A O 1
ATOM 5280 N N . GLN A 1 409 ? -42.905 70.549 26.741 1.00 59.06 437 GLN A N 1
ATOM 5281 C CA . GLN A 1 409 ? -42.193 70.074 27.923 1.00 59.32 437 GLN A CA 1
ATOM 5282 C C . GLN A 1 409 ? -42.731 68.734 28.409 1.00 58.09 437 GLN A C 1
ATOM 5283 O O . GLN A 1 409 ? -41.981 67.937 28.986 1.00 56.93 437 GLN A O 1
ATOM 5297 N N . GLU A 1 410 ? -44.016 68.460 28.186 1.00 56.31 438 GLU A N 1
ATOM 5298 C CA . GLU A 1 410 ? -44.563 67.166 28.578 1.00 56.81 438 GLU A CA 1
ATOM 5299 C C . GLU A 1 410 ? -44.095 66.068 27.631 1.00 55.78 438 GLU A C 1
ATOM 5300 O O . GLU A 1 410 ? -43.766 64.960 28.071 1.00 55.56 438 GLU A O 1
ATOM 5312 N N . GLU A 1 411 ? -44.051 66.354 26.329 1.00 56.54 439 GLU A N 1
ATOM 5313 C CA . GLU A 1 411 ? -43.489 65.395 25.384 1.00 55.62 439 GLU A CA 1
ATOM 5314 C C . GLU A 1 411 ? -42.069 65.020 25.781 1.00 54.63 439 GLU A C 1
ATOM 5315 O O . GLU A 1 411 ? -41.718 63.836 25.849 1.00 54.95 439 GLU A O 1
ATOM 5327 N N . ALA A 1 412 ? -41.237 66.023 26.060 1.00 53.31 440 ALA A N 1
ATOM 5328 C CA . ALA A 1 412 ? -39.877 65.757 26.508 1.00 51.04 440 ALA A CA 1
ATOM 5329 C C . ALA A 1 412 ? -39.883 64.910 27.773 1.00 50.09 440 ALA A C 1
ATOM 5330 O O . ALA A 1 412 ? -39.151 63.918 27.875 1.00 50.66 440 ALA A O 1
ATOM 5337 N N . ARG A 1 413 ? -40.718 65.280 28.746 1.00 54.58 441 ARG A N 1
ATOM 5338 C CA . ARG A 1 413 ? -40.778 64.526 29.993 1.00 52.13 441 ARG A CA 1
ATOM 5339 C C . ARG A 1 413 ? -41.175 63.079 29.744 1.00 49.08 441 ARG A C 1
ATOM 5340 O O . ARG A 1 413 ? -40.853 62.197 30.547 1.00 47.85 441 ARG A O 1
ATOM 5361 N N . ARG A 1 414 ? -41.876 62.817 28.642 1.00 48.65 442 ARG A N 1
ATOM 5362 C CA . ARG A 1 414 ? -42.169 61.445 28.251 1.00 47.83 442 ARG A CA 1
ATOM 5363 C C . ARG A 1 414 ? -40.953 60.792 27.610 1.00 44.95 442 ARG A C 1
ATOM 5364 O O . ARG A 1 414 ? -40.578 59.671 27.970 1.00 43.26 442 ARG A O 1
ATOM 5385 N N . ILE A 1 415 ? -40.323 61.485 26.660 1.00 43.92 443 ILE A N 1
ATOM 5386 C CA . ILE A 1 415 ? -39.055 61.022 26.105 1.00 46.44 443 ILE A CA 1
ATOM 5387 C C . ILE A 1 415 ? -38.095 60.645 27.215 1.00 50.63 443 ILE A C 1
ATOM 5388 O O . ILE A 1 415 ? -37.261 59.747 27.054 1.00 46.31 443 ILE A O 1
ATOM 5404 N N . LYS A 1 416 ? -38.200 61.315 28.356 1.00 38.28 444 LYS A N 1
ATOM 5405 C CA . LYS A 1 416 ? -37.166 61.269 29.373 1.00 48.17 444 LYS A CA 1
ATOM 5406 C C . LYS A 1 416 ? -37.474 60.323 30.524 1.00 40.68 444 LYS A C 1
ATOM 5407 O O . LYS A 1 416 ? -36.547 59.709 31.057 1.00 38.35 444 LYS A O 1
ATOM 5426 N N . LEU A 1 417 ? -38.740 60.170 30.921 1.00 49.09 445 LEU A N 1
ATOM 5427 C CA . LEU A 1 417 ? -39.048 59.550 32.205 1.00 51.62 445 LEU A CA 1
ATOM 5428 C C . LEU A 1 417 ? -40.087 58.436 32.130 1.00 42.47 445 LEU A C 1
ATOM 5429 O O . LEU A 1 417 ? -40.598 58.019 33.176 1.00 41.87 445 LEU A O 1
ATOM 5445 N N . ASN A 1 418 ? -40.408 57.929 30.943 1.00 49.65 446 ASN A N 1
ATOM 5446 C CA . ASN A 1 418 ? -41.383 56.849 30.843 1.00 49.89 446 ASN A CA 1
ATOM 5447 C C . ASN A 1 418 ? -40.745 55.467 30.884 1.00 50.19 446 ASN A C 1
ATOM 5448 O O . ASN A 1 418 ? -41.364 54.525 31.391 1.00 51.84 446 ASN A O 1
ATOM 5459 N N . ARG A 1 419 ? -39.526 55.316 30.378 1.00 53.03 447 ARG A N 1
ATOM 5460 C CA . ARG A 1 419 ? -38.840 54.026 30.402 1.00 50.95 447 ARG A CA 1
ATOM 5461 C C . ARG A 1 419 ? -38.087 53.918 31.722 1.00 50.95 447 ARG A C 1
ATOM 5462 O O . ARG A 1 419 ? -36.994 54.468 31.874 1.00 50.48 447 ARG A O 1
ATOM 5483 N N . ASP A 1 420 ? -38.668 53.197 32.678 1.00 50.72 448 ASP A N 1
ATOM 5484 C CA . ASP A 1 420 ? -38.109 53.105 34.021 1.00 50.35 448 ASP A CA 1
ATOM 5485 C C . ASP A 1 420 ? -37.028 52.040 34.151 1.00 47.86 448 ASP A C 1
ATOM 5486 O O . ASP A 1 420 ? -36.443 51.906 35.231 1.00 46.23 448 ASP A O 1
ATOM 5495 N N . GLU A 1 421 ? -36.743 51.292 33.094 1.00 47.93 449 GLU A N 1
ATOM 5496 C CA . GLU A 1 421 ? -35.793 50.192 33.156 1.00 48.34 449 GLU A CA 1
ATOM 5497 C C . GLU A 1 421 ? -34.392 50.669 32.776 1.00 48.41 449 GLU A C 1
ATOM 5498 O O . GLU A 1 421 ? -34.207 51.756 32.226 1.00 48.34 449 GLU A O 1
ATOM 5510 N N . ALA A 1 422 ? -33.396 49.831 33.080 1.00 47.14 450 ALA A N 1
ATOM 5511 C CA . ALA A 1 422 ? -31.998 50.197 32.876 1.00 47.43 450 ALA A CA 1
ATOM 5512 C C . ALA A 1 422 ? -31.539 49.977 31.436 1.00 49.41 450 ALA A C 1
ATOM 5513 O O . ALA A 1 422 ? -31.408 50.942 30.676 1.00 51.37 450 ALA A O 1
ATOM 5520 N N . VAL A 1 423 ? -31.278 48.725 31.047 1.00 46.22 451 VAL A N 1
ATOM 5521 C CA . VAL A 1 423 ? -30.689 48.442 29.739 1.00 45.48 451 VAL A CA 1
ATOM 5522 C C . VAL A 1 423 ? -31.484 47.367 29.006 1.00 45.72 451 VAL A C 1
ATOM 5523 O O . VAL A 1 423 ? -31.597 47.398 27.775 1.00 44.62 451 VAL A O 1
ATOM 5536 N N . LEU A 1 424 ? -32.028 46.405 29.747 1.00 45.18 452 LEU A N 1
ATOM 5537 C CA . LEU A 1 424 ? -32.843 45.338 29.179 1.00 47.19 452 LEU A CA 1
ATOM 5538 C C . LEU A 1 424 ? -34.315 45.693 29.332 1.00 51.94 452 LEU A C 1
ATOM 5539 O O . LEU A 1 424 ? -34.765 46.020 30.435 1.00 52.31 452 LEU A O 1
ATOM 5555 N N . PHE A 1 425 ? -35.063 45.615 28.234 1.00 50.61 453 PHE A N 1
ATOM 5556 C CA . PHE A 1 425 ? -36.445 46.074 28.203 1.00 54.47 453 PHE A CA 1
ATOM 5557 C C . PHE A 1 425 ? -37.350 44.980 27.649 1.00 57.04 453 PHE A C 1
ATOM 5558 O O . PHE A 1 425 ? -36.899 43.901 27.254 1.00 59.39 453 PHE A O 1
ATOM 5575 N N . ASN A 1 426 ? -38.646 45.280 27.619 1.00 63.21 454 ASN A N 1
ATOM 5576 C CA . ASN A 1 426 ? -39.638 44.390 27.033 1.00 66.42 454 ASN A CA 1
ATOM 5577 C C . ASN A 1 426 ? -39.835 44.714 25.557 1.00 67.86 454 ASN A C 1
ATOM 5578 O O . ASN A 1 426 ? -40.561 45.646 25.209 1.00 70.98 454 ASN A O 1
ATOM 5589 N N . GLU B 1 2 ? 3.403 44.760 72.146 1.00 63.59 30 GLU B N 1
ATOM 5590 C CA . GLU B 1 2 ? 2.164 44.482 71.427 1.00 62.92 30 GLU B CA 1
ATOM 5591 C C . GLU B 1 2 ? 2.193 43.097 70.797 1.00 61.75 30 GLU B C 1
ATOM 5592 O O . GLU B 1 2 ? 1.153 42.469 70.606 1.00 61.86 30 GLU B O 1
ATOM 5603 N N . CYS B 1 3 ? 3.401 42.625 70.485 1.00 60.14 31 CYS B N 1
ATOM 5604 C CA . CYS B 1 3 ? 3.570 41.312 69.876 1.00 59.40 31 CYS B CA 1
ATOM 5605 C C . CYS B 1 3 ? 4.720 40.528 70.496 1.00 62.12 31 CYS B C 1
ATOM 5606 O O . CYS B 1 3 ? 5.159 39.533 69.906 1.00 63.48 31 CYS B O 1
ATOM 5613 N N . ARG B 1 4 ? 5.235 40.945 71.648 1.00 59.26 32 ARG B N 1
ATOM 5614 C CA . ARG B 1 4 ? 6.166 40.119 72.413 1.00 59.42 32 ARG B CA 1
ATOM 5615 C C . ARG B 1 4 ? 5.368 38.993 73.054 1.00 59.82 32 ARG B C 1
ATOM 5616 O O . ARG B 1 4 ? 4.729 39.179 74.091 1.00 60.15 32 ARG B O 1
ATOM 5637 N N . ILE B 1 5 ? 5.387 37.818 72.428 1.00 64.14 33 ILE B N 1
ATOM 5638 C CA . ILE B 1 5 ? 4.535 36.699 72.815 1.00 65.68 33 ILE B CA 1
ATOM 5639 C C . ILE B 1 5 ? 5.412 35.526 73.225 1.00 66.79 33 ILE B C 1
ATOM 5640 O O . ILE B 1 5 ? 6.274 35.088 72.454 1.00 66.97 33 ILE B O 1
ATOM 5656 N N . GLN B 1 6 ? 5.179 35.011 74.435 1.00 67.37 34 GLN B N 1
ATOM 5657 C CA . GLN B 1 6 ? 5.908 33.841 74.908 1.00 67.46 34 GLN B CA 1
ATOM 5658 C C . GLN B 1 6 ? 5.271 32.540 74.441 1.00 66.61 34 GLN B C 1
ATOM 5659 O O . GLN B 1 6 ? 5.956 31.514 74.365 1.00 66.64 34 GLN B O 1
ATOM 5673 N N . ARG B 1 7 ? 3.978 32.555 74.128 1.00 60.64 35 ARG B N 1
ATOM 5674 C CA . ARG B 1 7 ? 3.288 31.334 73.748 1.00 61.09 35 ARG B CA 1
ATOM 5675 C C . ARG B 1 7 ? 2.052 31.698 72.935 1.00 58.47 35 ARG B C 1
ATOM 5676 O O . ARG B 1 7 ? 1.543 32.818 73.014 1.00 57.36 35 ARG B O 1
ATOM 5697 N N . LEU B 1 8 ? 1.582 30.743 72.137 1.00 60.46 36 LEU B N 1
ATOM 5698 C CA . LEU B 1 8 ? 0.384 30.915 71.329 1.00 58.28 36 LEU B CA 1
ATOM 5699 C C . LEU B 1 8 ? -0.682 29.924 71.778 1.00 57.55 36 LEU B C 1
ATOM 5700 O O . LEU B 1 8 ? -0.395 28.948 72.474 1.00 57.88 36 LEU B O 1
ATOM 5716 N N . THR B 1 9 ? -1.922 30.186 71.368 1.00 59.48 37 THR B N 1
ATOM 5717 C CA . THR B 1 9 ? -3.079 29.437 71.842 1.00 59.86 37 THR B CA 1
ATOM 5718 C C . THR B 1 9 ? -3.987 29.040 70.691 1.00 59.99 37 THR B C 1
ATOM 5719 O O . THR B 1 9 ? -4.241 29.836 69.782 1.00 58.92 37 THR B O 1
ATOM 5730 N N . ALA B 1 10 ? -4.473 27.805 70.745 1.00 59.30 38 ALA B N 1
ATOM 5731 C CA . ALA B 1 10 ? -5.612 27.398 69.937 1.00 60.12 38 ALA B CA 1
ATOM 5732 C C . ALA B 1 10 ? -6.880 27.857 70.640 1.00 60.91 38 ALA B C 1
ATOM 5733 O O . ALA B 1 10 ? -7.169 27.417 71.759 1.00 61.44 38 ALA B O 1
ATOM 5740 N N . GLN B 1 11 ? -7.627 28.749 69.997 1.00 57.93 39 GLN B N 1
ATOM 5741 C CA . GLN B 1 11 ? -8.732 29.442 70.639 1.00 58.43 39 GLN B CA 1
ATOM 5742 C C . GLN B 1 11 ? -10.060 29.063 70.008 1.00 55.97 39 GLN B C 1
ATOM 5743 O O . GLN B 1 11 ? -10.141 28.725 68.823 1.00 53.01 39 GLN B O 1
ATOM 5757 N N . GLU B 1 12 ? -11.096 29.135 70.824 1.00 56.78 40 GLU B N 1
ATOM 5758 C CA . GLU B 1 12 ? -12.482 29.024 70.402 1.00 57.35 40 GLU B CA 1
ATOM 5759 C C . GLU B 1 12 ? -13.215 30.250 70.909 1.00 56.35 40 GLU B C 1
ATOM 5760 O O . GLU B 1 12 ? -12.678 31.020 71.712 1.00 55.28 40 GLU B O 1
ATOM 5772 N N . PRO B 1 13 ? -14.442 30.481 70.440 1.00 55.74 41 PRO B N 1
ATOM 5773 C CA . PRO B 1 13 ? -15.195 31.648 70.919 1.00 56.63 41 PRO B CA 1
ATOM 5774 C C . PRO B 1 13 ? -15.259 31.705 72.436 1.00 59.30 41 PRO B C 1
ATOM 5775 O O . PRO B 1 13 ? -15.128 30.677 73.108 1.00 60.55 41 PRO B O 1
ATOM 5786 N N . GLN B 1 14 ? -15.450 32.904 72.987 1.00 60.93 42 GLN B N 1
ATOM 5787 C CA . GLN B 1 14 ? -15.527 33.085 74.427 1.00 62.27 42 GLN B CA 1
ATOM 5788 C C . GLN B 1 14 ? -16.870 33.611 74.909 1.00 62.47 42 GLN B C 1
ATOM 5789 O O . GLN B 1 14 ? -17.182 33.443 76.093 1.00 64.20 42 GLN B O 1
ATOM 5803 N N . TYR B 1 15 ? -17.669 34.231 74.043 1.00 64.25 43 TYR B N 1
ATOM 5804 C CA . TYR B 1 15 ? -19.029 34.598 74.407 1.00 66.01 43 TYR B CA 1
ATOM 5805 C C . TYR B 1 15 ? -19.920 34.484 73.180 1.00 65.66 43 TYR B C 1
ATOM 5806 O O . TYR B 1 15 ? -19.519 34.854 72.074 1.00 65.01 43 TYR B O 1
ATOM 5824 N N . ARG B 1 16 ? -21.123 33.961 73.390 1.00 63.63 44 ARG B N 1
ATOM 5825 C CA . ARG B 1 16 ? -22.087 33.738 72.325 1.00 65.44 44 ARG B CA 1
ATOM 5826 C C . ARG B 1 16 ? -23.060 34.906 72.225 1.00 66.91 44 ARG B C 1
ATOM 5827 O O . ARG B 1 16 ? -23.179 35.730 73.134 1.00 69.15 44 ARG B O 1
ATOM 5848 N N . LEU B 1 17 ? -23.766 34.960 71.096 1.00 66.88 45 LEU B N 1
ATOM 5849 C CA . LEU B 1 17 ? -24.801 35.966 70.863 1.00 64.71 45 LEU B CA 1
ATOM 5850 C C . LEU B 1 17 ? -25.939 35.260 70.136 1.00 63.27 45 LEU B C 1
ATOM 5851 O O . LEU B 1 17 ? -25.907 35.115 68.911 1.00 60.85 45 LEU B O 1
ATOM 5867 N N . GLU B 1 18 ? -26.935 34.823 70.897 1.00 68.50 46 GLU B N 1
ATOM 5868 C CA . GLU B 1 18 ? -28.037 34.044 70.358 1.00 69.27 46 GLU B CA 1
ATOM 5869 C C . GLU B 1 18 ? -29.102 34.969 69.785 1.00 68.35 46 GLU B C 1
ATOM 5870 O O . GLU B 1 18 ? -29.376 36.039 70.336 1.00 68.87 46 GLU B O 1
ATOM 5882 N N . ALA B 1 19 ? -29.696 34.551 68.672 1.00 66.74 47 ALA B N 1
ATOM 5883 C CA . ALA B 1 19 ? -30.764 35.296 68.024 1.00 65.61 47 ALA B CA 1
ATOM 5884 C C . ALA B 1 19 ? -31.903 34.340 67.693 1.00 65.70 47 ALA B C 1
ATOM 5885 O O . ALA B 1 19 ? -31.864 33.150 68.022 1.00 66.69 47 ALA B O 1
ATOM 5892 N N . GLU B 1 20 ? -32.931 34.875 67.031 1.00 64.13 48 GLU B N 1
ATOM 5893 C CA . GLU B 1 20 ? -34.109 34.074 66.716 1.00 63.61 48 GLU B CA 1
ATOM 5894 C C . GLU B 1 20 ? -33.774 32.946 65.750 1.00 61.80 48 GLU B C 1
ATOM 5895 O O . GLU B 1 20 ? -34.280 31.827 65.893 1.00 61.85 48 GLU B O 1
ATOM 5907 N N . ALA B 1 21 ? -32.918 33.218 64.760 1.00 61.49 49 ALA B N 1
ATOM 5908 C CA . ALA B 1 21 ? -32.672 32.278 63.672 1.00 62.20 49 ALA B CA 1
ATOM 5909 C C . ALA B 1 21 ? -31.190 31.957 63.494 1.00 61.37 49 ALA B C 1
ATOM 5910 O O . ALA B 1 21 ? -30.782 31.547 62.402 1.00 64.61 49 ALA B O 1
ATOM 5917 N N . GLY B 1 22 ? -30.377 32.126 64.530 1.00 61.70 50 GLY B N 1
ATOM 5918 C CA . GLY B 1 22 ? -28.964 31.840 64.407 1.00 59.47 50 GLY B CA 1
ATOM 5919 C C . GLY B 1 22 ? -28.216 32.227 65.667 1.00 59.62 50 GLY B C 1
ATOM 5920 O O . GLY B 1 22 ? -28.814 32.514 66.705 1.00 61.89 50 GLY B O 1
ATOM 5924 N N . VAL B 1 23 ? -26.891 32.224 65.549 1.00 58.60 51 VAL B N 1
ATOM 5925 C CA . VAL B 1 23 ? -26.011 32.547 66.666 1.00 56.65 51 VAL B CA 1
ATOM 5926 C C . VAL B 1 23 ? -24.747 33.187 66.121 1.00 53.85 51 VAL B C 1
ATOM 5927 O O . VAL B 1 23 ? -24.268 32.823 65.044 1.00 52.75 51 VAL B O 1
ATOM 5940 N N . SER B 1 24 ? -24.209 34.145 66.872 1.00 57.72 52 SER B N 1
ATOM 5941 C CA . SER B 1 24 ? -22.915 34.747 66.578 1.00 56.78 52 SER B CA 1
ATOM 5942 C C . SER B 1 24 ? -21.966 34.421 67.720 1.00 57.61 52 SER B C 1
ATOM 5943 O O . SER B 1 24 ? -22.191 34.845 68.859 1.00 58.67 52 SER B O 1
ATOM 5951 N N . GLU B 1 25 ? -20.914 33.671 67.414 1.00 55.38 53 GLU B N 1
ATOM 5952 C CA . GLU B 1 25 ? -19.883 33.328 68.383 1.00 55.59 53 GLU B CA 1
ATOM 5953 C C . GLU B 1 25 ? -18.672 34.218 68.125 1.00 55.15 53 GLU B C 1
ATOM 5954 O O . GLU B 1 25 ? -18.150 34.255 67.005 1.00 53.33 53 GLU B O 1
ATOM 5966 N N . VAL B 1 26 ? -18.237 34.937 69.156 1.00 58.36 54 VAL B N 1
ATOM 5967 C CA . VAL B 1 26 ? -17.234 35.989 69.025 1.00 56.45 54 VAL B CA 1
ATOM 5968 C C . VAL B 1 26 ? -15.973 35.555 69.759 1.00 55.42 54 VAL B C 1
ATOM 5969 O O . VAL B 1 26 ? -16.016 35.262 70.961 1.00 57.34 54 VAL B O 1
ATOM 5982 N N . TRP B 1 27 ? -14.852 35.524 69.045 1.00 51.95 55 TRP B N 1
ATOM 5983 C CA . TRP B 1 27 ? -13.566 35.332 69.696 1.00 49.53 55 TRP B CA 1
ATOM 5984 C C . TRP B 1 27 ? -13.203 36.567 70.509 1.00 51.06 55 TRP B C 1
ATOM 5985 O O . TRP B 1 27 ? -13.643 37.681 70.219 1.00 50.06 55 TRP B O 1
ATOM 6006 N N . ASP B 1 28 ? -12.382 36.362 71.534 1.00 53.66 56 ASP B N 1
ATOM 6007 C CA . ASP B 1 28 ? -11.953 37.464 72.391 1.00 55.95 56 ASP B CA 1
ATOM 6008 C C . ASP B 1 28 ? -10.879 38.245 71.654 1.00 55.81 56 ASP B C 1
ATOM 6009 O O . ASP B 1 28 ? -9.682 38.008 71.814 1.00 55.30 56 ASP B O 1
ATOM 6018 N N . TYR B 1 29 ? -11.316 39.211 70.847 1.00 56.82 57 TYR B N 1
ATOM 6019 C CA . TYR B 1 29 ? -10.377 40.058 70.126 1.00 58.32 57 TYR B CA 1
ATOM 6020 C C . TYR B 1 29 ? -9.446 40.813 71.060 1.00 61.04 57 TYR B C 1
ATOM 6021 O O . TYR B 1 29 ? -8.492 41.439 70.586 1.00 60.96 57 TYR B O 1
ATOM 6039 N N . THR B 1 30 ? -9.703 40.779 72.363 1.00 55.37 58 THR B N 1
ATOM 6040 C CA . THR B 1 30 ? -8.860 41.464 73.323 1.00 59.16 58 THR B CA 1
ATOM 6041 C C . THR B 1 30 ? -7.763 40.564 73.877 1.00 65.33 58 THR B C 1
ATOM 6042 O O . THR B 1 30 ? -6.915 41.036 74.642 1.00 64.64 58 THR B O 1
ATOM 6053 N N . ASP B 1 31 ? -7.743 39.288 73.497 1.00 57.96 59 ASP B N 1
ATOM 6054 C CA . ASP B 1 31 ? -6.614 38.430 73.828 1.00 63.16 59 ASP B CA 1
ATOM 6055 C C . ASP B 1 31 ? -5.377 38.906 73.081 1.00 58.54 59 ASP B C 1
ATOM 6056 O O . ASP B 1 31 ? -5.465 39.512 72.011 1.00 58.76 59 ASP B O 1
ATOM 6065 N N . GLN B 1 32 ? -4.210 38.633 73.656 1.00 70.83 60 GLN B N 1
ATOM 6066 C CA . GLN B 1 32 ? -2.980 39.087 73.033 1.00 64.29 60 GLN B CA 1
ATOM 6067 C C . GLN B 1 32 ? -2.717 38.391 71.702 1.00 59.79 60 GLN B C 1
ATOM 6068 O O . GLN B 1 32 ? -2.002 38.943 70.861 1.00 59.78 60 GLN B O 1
ATOM 6082 N N . GLN B 1 33 ? -3.297 37.207 71.489 1.00 60.17 61 GLN B N 1
ATOM 6083 C CA . GLN B 1 33 ? -3.134 36.500 70.222 1.00 57.34 61 GLN B CA 1
ATOM 6084 C C . GLN B 1 33 ? -3.726 37.296 69.064 1.00 53.77 61 GLN B C 1
ATOM 6085 O O . GLN B 1 33 ? -3.150 37.344 67.970 1.00 52.43 61 GLN B O 1
ATOM 6099 N N . PHE B 1 34 ? -4.878 37.924 69.283 1.00 53.39 62 PHE B N 1
ATOM 6100 C CA . PHE B 1 34 ? -5.521 38.713 68.243 1.00 50.92 62 PHE B CA 1
ATOM 6101 C C . PHE B 1 34 ? -5.031 40.156 68.234 1.00 50.81 62 PHE B C 1
ATOM 6102 O O . PHE B 1 34 ? -4.818 40.727 67.159 1.00 50.77 62 PHE B O 1
ATOM 6119 N N . ARG B 1 35 ? -4.842 40.757 69.413 1.00 52.83 63 ARG B N 1
ATOM 6120 C CA . ARG B 1 35 ? -4.255 42.091 69.494 1.00 51.83 63 ARG B CA 1
ATOM 6121 C C . ARG B 1 35 ? -3.075 42.221 68.545 1.00 49.58 63 ARG B C 1
ATOM 6122 O O . ARG B 1 35 ? -2.993 43.164 67.752 1.00 47.89 63 ARG B O 1
ATOM 6143 N N . CYS B 1 36 ? -2.149 41.266 68.615 1.00 47.27 64 CYS B N 1
ATOM 6144 C CA . CYS B 1 36 ? -0.990 41.297 67.735 1.00 46.50 64 CYS B CA 1
ATOM 6145 C C . CYS B 1 36 ? -1.417 41.207 66.277 1.00 41.99 64 CYS B C 1
ATOM 6146 O O . CYS B 1 36 ? -1.017 42.032 65.450 1.00 42.09 64 CYS B O 1
ATOM 6153 N N . ALA B 1 37 ? -2.238 40.212 65.943 1.00 42.12 65 ALA B N 1
ATOM 6154 C CA . ALA B 1 37 ? -2.716 40.067 64.576 1.00 39.34 65 ALA B CA 1
ATOM 6155 C C . ALA B 1 37 ? -3.607 41.218 64.143 1.00 38.67 65 ALA B C 1
ATOM 6156 O O . ALA B 1 37 ? -3.859 41.361 62.943 1.00 38.10 65 ALA B O 1
ATOM 6163 N N . GLY B 1 38 ? -4.088 42.030 65.076 1.00 40.67 66 GLY B N 1
ATOM 6164 C CA . GLY B 1 38 ? -4.962 43.132 64.712 1.00 39.91 66 GLY B CA 1
ATOM 6165 C C . GLY B 1 38 ? -6.201 42.686 63.970 1.00 40.45 66 GLY B C 1
ATOM 6166 O O . GLY B 1 38 ? -6.609 43.339 63.002 1.00 40.09 66 GLY B O 1
ATOM 6170 N N . VAL B 1 39 ? -6.809 41.578 64.401 1.00 41.66 67 VAL B N 1
ATOM 6171 C CA . VAL B 1 39 ? -7.998 41.032 63.762 1.00 43.29 67 VAL B CA 1
ATOM 6172 C C . VAL B 1 39 ? -9.032 40.700 64.825 1.00 45.27 67 VAL B C 1
ATOM 6173 O O . VAL B 1 39 ? -8.718 40.534 66.005 1.00 45.72 67 VAL B O 1
ATOM 6186 N N . ALA B 1 40 ? -10.280 40.579 64.379 1.00 46.50 68 ALA B N 1
ATOM 6187 C CA . ALA B 1 40 ? -11.381 40.133 65.222 1.00 47.92 68 ALA B CA 1
ATOM 6188 C C . ALA B 1 40 ? -12.078 38.982 64.516 1.00 49.47 68 ALA B C 1
ATOM 6189 O O . ALA B 1 40 ? -12.522 39.130 63.372 1.00 49.43 68 ALA B O 1
ATOM 6196 N N . ALA B 1 41 ? -12.174 37.842 65.195 1.00 47.60 69 ALA B N 1
ATOM 6197 C CA . ALA B 1 41 ? -12.697 36.618 64.606 1.00 47.73 69 ALA B CA 1
ATOM 6198 C C . ALA B 1 41 ? -14.120 36.366 65.083 1.00 49.23 69 ALA B C 1
ATOM 6199 O O . ALA B 1 41 ? -14.379 36.335 66.291 1.00 50.03 69 ALA B O 1
ATOM 6206 N N . LEU B 1 42 ? -15.037 36.186 64.134 1.00 51.79 70 LEU B N 1
ATOM 6207 C CA . LEU B 1 42 ? -16.425 35.861 64.424 1.00 52.14 70 LEU B CA 1
ATOM 6208 C C . LEU B 1 42 ? -16.823 34.568 63.724 1.00 51.03 70 LEU B C 1
ATOM 6209 O O . LEU B 1 42 ? -16.162 34.108 62.787 1.00 50.22 70 LEU B O 1
ATOM 6225 N N . ARG B 1 43 ? -17.931 33.994 64.190 1.00 51.44 71 ARG B N 1
ATOM 6226 C CA . ARG B 1 43 ? -18.572 32.859 63.541 1.00 51.45 71 ARG B CA 1
ATOM 6227 C C . ARG B 1 43 ? -20.069 33.127 63.515 1.00 52.65 71 ARG B C 1
ATOM 6228 O O . ARG B 1 43 ? -20.666 33.414 64.558 1.00 53.92 71 ARG B O 1
ATOM 6249 N N . ASN B 1 44 ? -20.670 33.054 62.330 1.00 52.21 72 ASN B N 1
ATOM 6250 C CA . ASN B 1 44 ? -22.101 33.265 62.160 1.00 53.11 72 ASN B CA 1
ATOM 6251 C C . ASN B 1 44 ? -22.763 31.966 61.729 1.00 54.27 72 ASN B C 1
ATOM 6252 O O . ASN B 1 44 ? -22.341 31.342 60.750 1.00 53.98 72 ASN B O 1
ATOM 6263 N N . THR B 1 45 ? -23.799 31.570 62.462 1.00 54.67 73 THR B N 1
ATOM 6264 C CA . THR B 1 45 ? -24.614 30.413 62.125 1.00 54.56 73 THR B CA 1
ATOM 6265 C C . THR B 1 45 ? -26.028 30.904 61.870 1.00 53.31 73 THR B C 1
ATOM 6266 O O . THR B 1 45 ? -26.634 31.538 62.740 1.00 52.95 73 THR B O 1
ATOM 6277 N N . ILE B 1 46 ? -26.548 30.609 60.686 1.00 53.19 74 ILE B N 1
ATOM 6278 C CA . ILE B 1 46 ? -27.834 31.121 60.238 1.00 52.65 74 ILE B CA 1
ATOM 6279 C C . ILE B 1 46 ? -28.710 29.919 59.928 1.00 52.91 74 ILE B C 1
ATOM 6280 O O . ILE B 1 46 ? -28.490 29.222 58.930 1.00 51.54 74 ILE B O 1
ATOM 6296 N N . ARG B 1 47 ? -29.697 29.673 60.780 1.00 53.87 75 ARG B N 1
ATOM 6297 C CA . ARG B 1 47 ? -30.592 28.539 60.599 1.00 56.47 75 ARG B CA 1
ATOM 6298 C C . ARG B 1 47 ? -31.366 28.673 59.294 1.00 57.52 75 ARG B C 1
ATOM 6299 O O . ARG B 1 47 ? -31.400 29.758 58.698 1.00 56.98 75 ARG B O 1
ATOM 6320 N N . PRO B 1 48 ? -31.986 27.596 58.817 1.00 54.61 76 PRO B N 1
ATOM 6321 C CA . PRO B 1 48 ? -32.871 27.707 57.656 1.00 55.11 76 PRO B CA 1
ATOM 6322 C C . PRO B 1 48 ? -33.836 28.873 57.795 1.00 55.43 76 PRO B C 1
ATOM 6323 O O . PRO B 1 48 ? -34.395 29.125 58.864 1.00 55.85 76 PRO B O 1
ATOM 6334 N N . GLN B 1 49 ? -34.016 29.593 56.691 1.00 57.61 77 GLN B N 1
ATOM 6335 C CA . GLN B 1 49 ? -34.888 30.758 56.603 1.00 58.56 77 GLN B CA 1
ATOM 6336 C C . GLN B 1 49 ? -34.373 31.931 57.423 1.00 58.21 77 GLN B C 1
ATOM 6337 O O . GLN B 1 49 ? -35.103 32.906 57.630 1.00 58.14 77 GLN B O 1
ATOM 6351 N N . GLY B 1 50 ? -33.127 31.870 57.886 1.00 56.68 78 GLY B N 1
ATOM 6352 C CA . GLY B 1 50 ? -32.575 32.952 58.672 1.00 55.90 78 GLY B CA 1
ATOM 6353 C C . GLY B 1 50 ? -32.151 34.111 57.787 1.00 54.01 78 GLY B C 1
ATOM 6354 O O . GLY B 1 50 ? -31.666 33.929 56.671 1.00 52.97 78 GLY B O 1
ATOM 6358 N N . LEU B 1 51 ? -32.348 35.320 58.304 1.00 57.09 79 LEU B N 1
ATOM 6359 C CA . LEU B 1 51 ? -31.948 36.542 57.619 1.00 55.65 79 LEU B CA 1
ATOM 6360 C C . LEU B 1 51 ? -31.066 37.352 58.553 1.00 54.34 79 LEU B C 1
ATOM 6361 O O . LEU B 1 51 ? -31.501 37.738 59.642 1.00 54.16 79 LEU B O 1
ATOM 6377 N N . LEU B 1 52 ? -29.835 37.611 58.125 1.00 54.36 80 LEU B N 1
ATOM 6378 C CA . LEU B 1 52 ? -28.953 38.516 58.847 1.00 54.61 80 LEU B CA 1
ATOM 6379 C C . LEU B 1 52 ? -29.308 39.946 58.463 1.00 54.16 80 LEU B C 1
ATOM 6380 O O . LEU B 1 52 ? -29.245 40.312 57.285 1.00 52.77 80 LEU B O 1
ATOM 6396 N N . LEU B 1 53 ? -29.694 40.748 59.448 1.00 53.83 81 LEU B N 1
ATOM 6397 C CA . LEU B 1 53 ? -30.095 42.114 59.168 1.00 52.73 81 LEU B CA 1
ATOM 6398 C C . LEU B 1 53 ? -28.923 42.889 58.567 1.00 51.07 81 LEU B C 1
ATOM 6399 O O . LEU B 1 53 ? -27.762 42.546 58.797 1.00 51.58 81 LEU B O 1
ATOM 6415 N N . PRO B 1 54 ? -29.196 43.930 57.784 1.00 49.92 82 PRO B N 1
ATOM 6416 C CA . PRO B 1 54 ? -28.099 44.694 57.179 1.00 49.24 82 PRO B CA 1
ATOM 6417 C C . PRO B 1 54 ? -27.206 45.318 58.241 1.00 50.59 82 PRO B C 1
ATOM 6418 O O . PRO B 1 54 ? -27.677 45.788 59.279 1.00 49.91 82 PRO B O 1
ATOM 6429 N N . VAL B 1 55 ? -25.896 45.308 57.972 1.00 54.53 83 VAL B N 1
ATOM 6430 C CA . VAL B 1 55 ? -24.893 45.815 58.904 1.00 54.42 83 VAL B CA 1
ATOM 6431 C C . VAL B 1 55 ? -23.727 46.377 58.109 1.00 53.66 83 VAL B C 1
ATOM 6432 O O . VAL B 1 55 ? -23.512 46.023 56.948 1.00 52.78 83 VAL B O 1
ATOM 6445 N N . TYR B 1 56 ? -22.958 47.255 58.752 1.00 51.48 84 TYR B N 1
ATOM 6446 C CA . TYR B 1 56 ? -21.685 47.706 58.212 1.00 49.18 84 TYR B CA 1
ATOM 6447 C C . TYR B 1 56 ? -20.695 47.910 59.351 1.00 48.15 84 TYR B C 1
ATOM 6448 O O . TYR B 1 56 ? -21.082 48.164 60.494 1.00 48.09 84 TYR B O 1
ATOM 6466 N N . THR B 1 57 ? -19.409 47.791 59.021 1.00 47.68 85 THR B N 1
ATOM 6467 C CA . THR B 1 57 ? -18.339 47.789 60.006 1.00 48.09 85 THR B CA 1
ATOM 6468 C C . THR B 1 57 ? -17.249 48.765 59.584 1.00 47.62 85 THR B C 1
ATOM 6469 O O . THR B 1 57 ? -17.040 49.019 58.394 1.00 45.91 85 THR B O 1
ATOM 6480 N N . ASN B 1 58 ? -16.553 49.304 60.582 1.00 44.10 86 ASN B N 1
ATOM 6481 C CA . ASN B 1 58 ? -15.468 50.254 60.373 1.00 45.17 86 ASN B CA 1
ATOM 6482 C C . ASN B 1 58 ? -14.233 49.631 59.746 1.00 45.44 86 ASN B C 1
ATOM 6483 O O . ASN B 1 58 ? -13.280 50.365 59.476 1.00 45.65 86 ASN B O 1
ATOM 6494 N N . ALA B 1 59 ? -14.212 48.330 59.497 1.00 44.19 87 ALA B N 1
ATOM 6495 C CA . ALA B 1 59 ? -12.996 47.646 59.084 1.00 44.00 87 ALA B CA 1
ATOM 6496 C C . ALA B 1 59 ? -13.292 46.699 57.956 1.00 42.56 87 ALA B C 1
ATOM 6497 O O . ALA B 1 59 ? -14.448 46.272 57.761 1.00 42.18 87 ALA B O 1
ATOM 6504 N N . PRO B 1 60 ? -12.289 46.313 57.167 1.00 44.03 88 PRO B N 1
ATOM 6505 C CA . PRO B 1 60 ? -12.496 45.326 56.116 1.00 42.33 88 PRO B CA 1
ATOM 6506 C C . PRO B 1 60 ? -12.835 43.973 56.714 1.00 42.13 88 PRO B C 1
ATOM 6507 O O . PRO B 1 60 ? -12.585 43.696 57.888 1.00 41.68 88 PRO B O 1
ATOM 6518 N N . LYS B 1 61 ? -13.418 43.123 55.880 1.00 41.52 89 LYS B N 1
ATOM 6519 C CA . LYS B 1 61 ? -13.925 41.845 56.343 1.00 42.73 89 LYS B CA 1
ATOM 6520 C C . LYS B 1 61 ? -13.743 40.792 55.264 1.00 41.82 89 LYS B C 1
ATOM 6521 O O . LYS B 1 61 ? -13.925 41.067 54.074 1.00 39.85 89 LYS B O 1
ATOM 6540 N N . LEU B 1 62 ? -13.368 39.591 55.691 1.00 41.37 90 LEU B N 1
ATOM 6541 C CA . LEU B 1 62 ? -13.292 38.429 54.813 1.00 43.11 90 LEU B CA 1
ATOM 6542 C C . LEU B 1 62 ? -14.091 37.301 55.450 1.00 43.91 90 LEU B C 1
ATOM 6543 O O . LEU B 1 62 ? -13.658 36.718 56.449 1.00 44.00 90 LEU B O 1
ATOM 6559 N N . TYR B 1 63 ? -15.253 37.002 54.881 1.00 46.17 91 TYR B N 1
ATOM 6560 C CA . TYR B 1 63 ? -16.031 35.844 55.290 1.00 47.03 91 TYR B CA 1
ATOM 6561 C C . TYR B 1 63 ? -15.577 34.617 54.510 1.00 45.44 91 TYR B C 1
ATOM 6562 O O . TYR B 1 63 ? -15.199 34.707 53.338 1.00 44.82 91 TYR B O 1
ATOM 6580 N N . TYR B 1 64 ? -15.621 33.463 55.170 1.00 47.99 92 TYR B N 1
ATOM 6581 C CA . TYR B 1 64 ? -15.513 32.176 54.496 1.00 46.53 92 TYR B CA 1
ATOM 6582 C C . TYR B 1 64 ? -16.746 31.351 54.824 1.00 46.09 92 TYR B C 1
ATOM 6583 O O . TYR B 1 64 ? -17.161 31.282 55.984 1.00 46.04 92 TYR B O 1
ATOM 6601 N N . VAL B 1 65 ? -17.322 30.724 53.803 1.00 45.89 93 VAL B N 1
ATOM 6602 C CA . VAL B 1 65 ? -18.550 29.954 53.956 1.00 47.35 93 VAL B CA 1
ATOM 6603 C C . VAL B 1 65 ? -18.151 28.523 54.300 1.00 46.66 93 VAL B C 1
ATOM 6604 O O . VAL B 1 65 ? -17.846 27.717 53.420 1.00 46.20 93 VAL B O 1
ATOM 6617 N N . THR B 1 66 ? -18.167 28.207 55.593 1.00 46.66 94 THR B N 1
ATOM 6618 C CA . THR B 1 66 ? -17.848 26.852 56.024 1.00 47.17 94 THR B CA 1
ATOM 6619 C C . THR B 1 66 ? -18.908 25.867 55.561 1.00 47.11 94 THR B C 1
ATOM 6620 O O . THR B 1 66 ? -18.584 24.757 55.126 1.00 46.57 94 THR B O 1
ATOM 6631 N N . GLN B 1 67 ? -20.176 26.254 55.641 1.00 47.29 95 GLN B N 1
ATOM 6632 C CA . GLN B 1 67 ? -21.265 25.315 55.438 1.00 49.92 95 GLN B CA 1
ATOM 6633 C C . GLN B 1 67 ? -22.511 26.071 55.007 1.00 50.85 95 GLN B C 1
ATOM 6634 O O . GLN B 1 67 ? -22.747 27.201 55.441 1.00 49.89 95 GLN B O 1
ATOM 6648 N N . GLY B 1 68 ? -23.301 25.432 54.154 1.00 47.78 96 GLY B N 1
ATOM 6649 C CA . GLY B 1 68 ? -24.598 25.951 53.766 1.00 50.88 96 GLY B CA 1
ATOM 6650 C C . GLY B 1 68 ? -24.610 26.549 52.374 1.00 53.17 96 GLY B C 1
ATOM 6651 O O . GLY B 1 68 ? -23.653 26.459 51.600 1.00 53.90 96 GLY B O 1
ATOM 6655 N N . ARG B 1 69 ? -25.747 27.167 52.057 1.00 54.19 97 ARG B N 1
ATOM 6656 C CA . ARG B 1 69 ? -25.946 27.837 50.780 1.00 54.92 97 ARG B CA 1
ATOM 6657 C C . ARG B 1 69 ? -27.031 28.889 50.959 1.00 56.65 97 ARG B C 1
ATOM 6658 O O . ARG B 1 69 ? -28.074 28.612 51.555 1.00 57.98 97 ARG B O 1
ATOM 6662 N N . GLY B 1 70 ? -26.784 30.088 50.443 1.00 55.71 98 GLY B N 1
ATOM 6663 C CA . GLY B 1 70 ? -27.696 31.184 50.679 1.00 56.77 98 GLY B CA 1
ATOM 6664 C C . GLY B 1 70 ? -27.534 32.295 49.665 1.00 56.93 98 GLY B C 1
ATOM 6665 O O . GLY B 1 70 ? -26.876 32.133 48.635 1.00 55.57 98 GLY B O 1
ATOM 6669 N N . ILE B 1 71 ? -28.155 33.432 49.978 1.00 53.85 99 ILE B N 1
ATOM 6670 C CA . ILE B 1 71 ? -28.155 34.611 49.122 1.00 54.98 99 ILE B CA 1
ATOM 6671 C C . ILE B 1 71 ? -27.602 35.779 49.927 1.00 53.72 99 ILE B C 1
ATOM 6672 O O . ILE B 1 71 ? -27.835 35.875 51.137 1.00 53.60 99 ILE B O 1
ATOM 6688 N N . LEU B 1 72 ? -26.875 36.668 49.252 1.00 53.05 100 LEU B N 1
ATOM 6689 C CA . LEU B 1 72 ? -26.174 37.771 49.895 1.00 51.76 100 LEU B CA 1
ATOM 6690 C C . LEU B 1 72 ? -26.447 39.060 49.133 1.00 50.37 100 LEU B C 1
ATOM 6691 O O . LEU B 1 72 ? -26.592 39.056 47.908 1.00 49.95 100 LEU B O 1
ATOM 6707 N N . GLY B 1 73 ? -26.517 40.167 49.871 1.00 49.77 101 GLY B N 1
ATOM 6708 C CA . GLY B 1 73 ? -26.779 41.461 49.270 1.00 49.30 101 GLY B CA 1
ATOM 6709 C C . GLY B 1 73 ? -25.854 42.551 49.771 1.00 49.25 101 GLY B C 1
ATOM 6710 O O . GLY B 1 73 ? -25.852 42.866 50.964 1.00 49.60 101 GLY B O 1
ATOM 6714 N N . VAL B 1 74 ? -25.069 43.140 48.868 1.00 52.98 102 VAL B N 1
ATOM 6715 C CA . VAL B 1 74 ? -24.114 44.186 49.216 1.00 53.87 102 VAL B CA 1
ATOM 6716 C C . VAL B 1 74 ? -24.596 45.507 48.629 1.00 53.79 102 VAL B C 1
ATOM 6717 O O . VAL B 1 74 ? -25.230 45.549 47.569 1.00 53.27 102 VAL B O 1
ATOM 6730 N N . LEU B 1 75 ? -24.271 46.595 49.323 1.00 49.65 103 LEU B N 1
ATOM 6731 C CA . LEU B 1 75 ? -24.777 47.928 49.004 1.00 50.23 103 LEU B CA 1
ATOM 6732 C C . LEU B 1 75 ? -23.606 48.868 48.752 1.00 49.26 103 LEU B C 1
ATOM 6733 O O . LEU B 1 75 ? -22.971 49.345 49.697 1.00 48.81 103 LEU B O 1
ATOM 6749 N N . MET B 1 76 ? -23.329 49.141 47.491 1.00 54.78 104 MET B N 1
ATOM 6750 C CA . MET B 1 76 ? -22.328 50.155 47.202 1.00 55.40 104 MET B CA 1
ATOM 6751 C C . MET B 1 76 ? -22.975 51.533 47.130 1.00 56.61 104 MET B C 1
ATOM 6752 O O . MET B 1 76 ? -24.136 51.659 46.733 1.00 57.14 104 MET B O 1
ATOM 6766 N N . PRO B 1 77 ? -22.237 52.582 47.493 1.00 61.34 105 PRO B N 1
ATOM 6767 C CA . PRO B 1 77 ? -22.829 53.926 47.528 1.00 63.08 105 PRO B CA 1
ATOM 6768 C C . PRO B 1 77 ? -23.132 54.445 46.130 1.00 64.31 105 PRO B C 1
ATOM 6769 O O . PRO B 1 77 ? -22.310 54.334 45.218 1.00 64.74 105 PRO B O 1
ATOM 6780 N N . GLY B 1 78 ? -24.324 55.014 45.971 1.00 64.74 106 GLY B N 1
ATOM 6781 C CA . GLY B 1 78 ? -24.677 55.742 44.768 1.00 65.54 106 GLY B CA 1
ATOM 6782 C C . GLY B 1 78 ? -24.466 54.978 43.475 1.00 65.58 106 GLY B C 1
ATOM 6783 O O . GLY B 1 78 ? -23.806 55.476 42.558 1.00 66.90 106 GLY B O 1
ATOM 6787 N N . CYS B 1 79 ? -25.022 53.771 43.383 1.00 64.68 107 CYS B N 1
ATOM 6788 C CA . CYS B 1 79 ? -24.962 52.982 42.164 1.00 61.83 107 CYS B CA 1
ATOM 6789 C C . CYS B 1 79 ? -26.357 52.467 41.834 1.00 58.19 107 CYS B C 1
ATOM 6790 O O . CYS B 1 79 ? -27.057 51.962 42.727 1.00 57.70 107 CYS B O 1
ATOM 6797 N N . PRO B 1 80 ? -26.796 52.567 40.581 1.00 55.38 108 PRO B N 1
ATOM 6798 C CA . PRO B 1 80 ? -28.176 52.196 40.248 1.00 54.33 108 PRO B CA 1
ATOM 6799 C C . PRO B 1 80 ? -28.461 50.734 40.557 1.00 51.78 108 PRO B C 1
ATOM 6800 O O . PRO B 1 80 ? -27.571 49.933 40.849 1.00 50.99 108 PRO B O 1
ATOM 6811 N N . GLU B 1 81 ? -29.745 50.392 40.491 1.00 48.47 109 GLU B N 1
ATOM 6812 C CA . GLU B 1 81 ? -30.211 49.035 40.741 1.00 48.53 109 GLU B CA 1
ATOM 6813 C C . GLU B 1 81 ? -30.341 48.303 39.412 1.00 47.78 109 GLU B C 1
ATOM 6814 O O . GLU B 1 81 ? -31.151 48.689 38.563 1.00 48.92 109 GLU B O 1
ATOM 6826 N N . THR B 1 82 ? -29.557 47.246 39.237 1.00 45.88 110 THR B N 1
ATOM 6827 C CA . THR B 1 82 ? -29.540 46.502 37.987 1.00 44.40 110 THR B CA 1
ATOM 6828 C C . THR B 1 82 ? -30.373 45.233 38.050 1.00 43.11 110 THR B C 1
ATOM 6829 O O . THR B 1 82 ? -30.358 44.449 37.097 1.00 43.94 110 THR B O 1
ATOM 6840 N N . PHE B 1 83 ? -31.078 45.004 39.150 1.00 45.39 111 PHE B N 1
ATOM 6841 C CA . PHE B 1 83 ? -32.026 43.904 39.274 1.00 44.41 111 PHE B CA 1
ATOM 6842 C C . PHE B 1 83 ? -33.411 44.518 39.409 1.00 46.12 111 PHE B C 1
ATOM 6843 O O . PHE B 1 83 ? -33.718 45.152 40.424 1.00 46.54 111 PHE B O 1
ATOM 6860 N N . GLN B 1 84 ? -34.240 44.339 38.383 1.00 45.81 112 GLN B N 1
ATOM 6861 C CA . GLN B 1 84 ? -35.543 44.985 38.325 1.00 48.09 112 GLN B CA 1
ATOM 6862 C C . GLN B 1 84 ? -36.580 43.981 37.855 1.00 48.97 112 GLN B C 1
ATOM 6863 O O . GLN B 1 84 ? -36.368 43.289 36.855 1.00 48.35 112 GLN B O 1
ATOM 6877 N N . SER B 1 85 ? -37.696 43.906 38.573 1.00 54.27 113 SER B N 1
ATOM 6878 C CA . SER B 1 85 ? -38.801 43.029 38.199 1.00 56.42 113 SER B CA 1
ATOM 6879 C C . SER B 1 85 ? -39.942 43.828 37.578 1.00 57.73 113 SER B C 1
ATOM 6880 O O . SER B 1 85 ? -40.447 44.777 38.177 1.00 58.23 113 SER B O 1
ATOM 6888 N N . ASP B 1 104 ? -39.853 44.359 42.247 1.00 56.30 132 ASP B N 1
ATOM 6889 C CA . ASP B 1 104 ? -39.034 45.277 43.028 1.00 54.56 132 ASP B CA 1
ATOM 6890 C C . ASP B 1 104 ? -37.724 45.573 42.298 1.00 52.87 132 ASP B C 1
ATOM 6891 O O . ASP B 1 104 ? -37.302 44.820 41.420 1.00 52.61 132 ASP B O 1
ATOM 6899 N N . GLN B 1 105 ? -37.085 46.678 42.672 1.00 52.96 133 GLN B N 1
ATOM 6900 C CA . GLN B 1 105 ? -35.872 47.159 42.024 1.00 51.61 133 GLN B CA 1
ATOM 6901 C C . GLN B 1 105 ? -34.783 47.299 43.078 1.00 52.93 133 GLN B C 1
ATOM 6902 O O . GLN B 1 105 ? -34.980 47.986 44.086 1.00 54.77 133 GLN B O 1
ATOM 6916 N N . HIS B 1 106 ? -33.643 46.655 42.850 1.00 51.24 134 HIS B N 1
ATOM 6917 C CA . HIS B 1 106 ? -32.577 46.616 43.847 1.00 50.05 134 HIS B CA 1
ATOM 6918 C C . HIS B 1 106 ? -31.296 46.136 43.174 1.00 48.62 134 HIS B C 1
ATOM 6919 O O . HIS B 1 106 ? -31.281 45.818 41.981 1.00 49.16 134 HIS B O 1
ATOM 6933 N N . GLN B 1 107 ? -30.214 46.094 43.954 1.00 49.57 135 GLN B N 1
ATOM 6934 C CA . GLN B 1 107 ? -28.912 45.701 43.433 1.00 47.11 135 GLN B CA 1
ATOM 6935 C C . GLN B 1 107 ? -28.812 44.184 43.319 1.00 47.13 135 GLN B C 1
ATOM 6936 O O . GLN B 1 107 ? -29.640 43.428 43.833 1.00 50.22 135 GLN B O 1
ATOM 6950 N N . LYS B 1 108 ? -27.764 43.744 42.637 1.00 47.43 136 LYS B N 1
ATOM 6951 C CA . LYS B 1 108 ? -27.592 42.328 42.354 1.00 47.76 136 LYS B CA 1
ATOM 6952 C C . LYS B 1 108 ? -27.274 41.571 43.635 1.00 47.45 136 LYS B C 1
ATOM 6953 O O . LYS B 1 108 ? -26.240 41.804 44.267 1.00 47.48 136 LYS B O 1
ATOM 6972 N N . VAL B 1 109 ? -28.176 40.675 44.028 1.00 45.84 137 VAL B N 1
ATOM 6973 C CA . VAL B 1 109 ? -27.855 39.746 45.097 1.00 46.79 137 VAL B CA 1
ATOM 6974 C C . VAL B 1 109 ? -26.822 38.744 44.597 1.00 46.69 137 VAL B C 1
ATOM 6975 O O . VAL B 1 109 ? -26.582 38.599 43.392 1.00 46.99 137 VAL B O 1
ATOM 6988 N N . HIS B 1 110 ? -26.195 38.047 45.540 1.00 50.05 138 HIS B N 1
ATOM 6989 C CA . HIS B 1 110 ? -25.142 37.094 45.228 1.00 49.60 138 HIS B CA 1
ATOM 6990 C C . HIS B 1 110 ? -25.467 35.734 45.828 1.00 49.79 138 HIS B C 1
ATOM 6991 O O . HIS B 1 110 ? -26.190 35.633 46.821 1.00 49.85 138 HIS B O 1
ATOM 7005 N N . HIS B 1 111 ? -24.922 34.689 45.212 1.00 52.67 139 HIS B N 1
ATOM 7006 C CA . HIS B 1 111 ? -25.144 33.314 45.642 1.00 55.16 139 HIS B CA 1
ATOM 7007 C C . HIS B 1 111 ? -23.991 32.870 46.531 1.00 53.57 139 HIS B C 1
ATOM 7008 O O . HIS B 1 111 ? -22.827 32.924 46.119 1.00 53.22 139 HIS B O 1
ATOM 7022 N N . LEU B 1 112 ? -24.317 32.428 47.739 1.00 50.36 140 LEU B N 1
ATOM 7023 C CA . LEU B 1 112 ? -23.332 31.906 48.673 1.00 48.93 140 LEU B CA 1
ATOM 7024 C C . LEU B 1 112 ? -23.385 30.388 48.672 1.00 49.03 140 LEU B C 1
ATOM 7025 O O . LEU B 1 112 ? -24.468 29.799 48.748 1.00 49.59 140 LEU B O 1
ATOM 7041 N N . LYS B 1 113 ? -22.216 29.764 48.579 1.00 49.79 141 LYS B N 1
ATOM 7042 C CA . LYS B 1 113 ? -22.093 28.318 48.649 1.00 50.17 141 LYS B CA 1
ATOM 7043 C C . LYS B 1 113 ? -20.830 27.969 49.418 1.00 49.96 141 LYS B C 1
ATOM 7044 O O . LYS B 1 113 ? -19.840 28.704 49.385 1.00 50.02 141 LYS B O 1
ATOM 7063 N N . LYS B 1 114 ? -20.887 26.842 50.123 1.00 47.93 142 LYS B N 1
ATOM 7064 C CA . LYS B 1 114 ? -19.735 26.332 50.850 1.00 46.58 142 LYS B CA 1
ATOM 7065 C C . LYS B 1 114 ? -18.467 26.496 50.027 1.00 45.94 142 LYS B C 1
ATOM 7066 O O . LYS B 1 114 ? -18.451 26.239 48.821 1.00 44.98 142 LYS B O 1
ATOM 7085 N N . GLY B 1 115 ? -17.410 26.954 50.689 1.00 54.49 143 GLY B N 1
ATOM 7086 C CA . GLY B 1 115 ? -16.137 27.157 50.035 1.00 54.35 143 GLY B CA 1
ATOM 7087 C C . GLY B 1 115 ? -15.954 28.510 49.387 1.00 53.47 143 GLY B C 1
ATOM 7088 O O . GLY B 1 115 ? -14.977 28.697 48.653 1.00 52.83 143 GLY B O 1
ATOM 7092 N N . ASP B 1 116 ? -16.859 29.453 49.627 1.00 50.04 144 ASP B N 1
ATOM 7093 C CA . ASP B 1 116 ? -16.757 30.784 49.053 1.00 49.58 144 ASP B CA 1
ATOM 7094 C C . ASP B 1 116 ? -16.031 31.722 50.008 1.00 48.30 144 ASP B C 1
ATOM 7095 O O . ASP B 1 116 ? -16.116 31.586 51.231 1.00 48.82 144 ASP B O 1
ATOM 7104 N N . ILE B 1 117 ? -15.310 32.681 49.431 1.00 46.26 145 ILE B N 1
ATOM 7105 C CA . ILE B 1 117 ? -14.675 33.757 50.181 1.00 44.46 145 ILE B CA 1
ATOM 7106 C C . ILE B 1 117 ? -15.362 35.054 49.790 1.00 42.60 145 ILE B C 1
ATOM 7107 O O . ILE B 1 117 ? -15.588 35.310 48.601 1.00 42.82 145 ILE B O 1
ATOM 7123 N N . ILE B 1 118 ? -15.701 35.867 50.786 1.00 42.06 146 ILE B N 1
ATOM 7124 C CA . ILE B 1 118 ? -16.390 37.132 50.574 1.00 41.11 146 ILE B CA 1
ATOM 7125 C C . ILE B 1 118 ? -15.545 38.237 51.181 1.00 39.26 146 ILE B C 1
ATOM 7126 O O . ILE B 1 118 ? -15.178 38.165 52.357 1.00 38.67 146 ILE B O 1
ATOM 7142 N N . ALA B 1 119 ? -15.258 39.260 50.387 1.00 37.77 147 ALA B N 1
ATOM 7143 C CA . ALA B 1 119 ? -14.534 40.437 50.844 1.00 37.90 147 ALA B CA 1
ATOM 7144 C C . ALA B 1 119 ? -15.500 41.609 50.869 1.00 38.25 147 ALA B C 1
ATOM 7145 O O . ALA B 1 119 ? -16.117 41.931 49.849 1.00 38.43 147 ALA B O 1
ATOM 7152 N N . ILE B 1 120 ? -15.634 42.240 52.027 1.00 37.63 148 ILE B N 1
ATOM 7153 C CA . ILE B 1 120 ? -16.543 43.362 52.208 1.00 39.78 148 ILE B CA 1
ATOM 7154 C C . ILE B 1 120 ? -15.727 44.554 52.693 1.00 41.06 148 ILE B C 1
ATOM 7155 O O . ILE B 1 120 ? -15.081 44.472 53.741 1.00 42.16 148 ILE B O 1
ATOM 7171 N N . PRO B 1 121 ? -15.718 45.679 51.980 1.00 39.26 149 PRO B N 1
ATOM 7172 C CA . PRO B 1 121 ? -14.974 46.845 52.466 1.00 39.81 149 PRO B CA 1
ATOM 7173 C C . PRO B 1 121 ? -15.558 47.368 53.766 1.00 40.88 149 PRO B C 1
ATOM 7174 O O . PRO B 1 121 ? -16.624 46.954 54.223 1.00 42.33 149 PRO B O 1
ATOM 7185 N N . ALA B 1 122 ? -14.832 48.300 54.368 1.00 39.65 150 ALA B N 1
ATOM 7186 C CA . ALA B 1 122 ? -15.318 48.968 55.560 1.00 40.21 150 ALA B CA 1
ATOM 7187 C C . ALA B 1 122 ? -16.378 49.990 55.183 1.00 40.58 150 ALA B C 1
ATOM 7188 O O . ALA B 1 122 ? -16.221 50.744 54.218 1.00 40.29 150 ALA B O 1
ATOM 7195 N N . GLY B 1 123 ? -17.467 50.004 55.945 1.00 43.70 151 GLY B N 1
ATOM 7196 C CA . GLY B 1 123 ? -18.494 51.007 55.788 1.00 43.79 151 GLY B CA 1
ATOM 7197 C C . GLY B 1 123 ? -19.602 50.667 54.811 1.00 43.20 151 GLY B C 1
ATOM 7198 O O . GLY B 1 123 ? -20.567 51.434 54.711 1.00 43.00 151 GLY B O 1
ATOM 7202 N N . VAL B 1 124 ? -19.508 49.549 54.090 1.00 42.91 152 VAL B N 1
ATOM 7203 C CA . VAL B 1 124 ? -20.530 49.162 53.122 1.00 43.72 152 VAL B CA 1
ATOM 7204 C C . VAL B 1 124 ? -21.495 48.205 53.807 1.00 44.78 152 VAL B C 1
ATOM 7205 O O . VAL B 1 124 ? -21.080 47.326 54.573 1.00 45.28 152 VAL B O 1
ATOM 7218 N N . ALA B 1 125 ? -22.786 48.381 53.538 1.00 46.36 153 ALA B N 1
ATOM 7219 C CA . ALA B 1 125 ? -23.816 47.594 54.201 1.00 46.22 153 ALA B CA 1
ATOM 7220 C C . ALA B 1 125 ? -24.012 46.262 53.495 1.00 46.64 153 ALA B C 1
ATOM 7221 O O . ALA B 1 125 ? -23.946 46.179 52.265 1.00 47.49 153 ALA B O 1
ATOM 7228 N N . LEU B 1 126 ? -24.264 45.216 54.278 1.00 46.68 154 LEU B N 1
ATOM 7229 C CA . LEU B 1 126 ? -24.518 43.895 53.725 1.00 46.69 154 LEU B CA 1
ATOM 7230 C C . LEU B 1 126 ? -25.592 43.196 54.544 1.00 47.95 154 LEU B C 1
ATOM 7231 O O . LEU B 1 126 ? -25.601 43.286 55.774 1.00 48.69 154 LEU B O 1
ATOM 7247 N N . TRP B 1 127 ? -26.501 42.512 53.852 1.00 48.44 155 TRP B N 1
ATOM 7248 C CA . TRP B 1 127 ? -27.447 41.597 54.470 1.00 46.64 155 TRP B CA 1
ATOM 7249 C C . TRP B 1 127 ? -27.251 40.215 53.867 1.00 47.99 155 TRP B C 1
ATOM 7250 O O . TRP B 1 127 ? -26.640 40.058 52.808 1.00 47.12 155 TRP B O 1
ATOM 7271 N N . CYS B 1 128 ? -27.789 39.207 54.546 1.00 50.08 156 CYS B N 1
ATOM 7272 C CA . CYS B 1 128 ? -27.654 37.840 54.076 1.00 53.11 156 CYS B CA 1
ATOM 7273 C C . CYS B 1 128 ? -28.846 37.027 54.553 1.00 54.13 156 CYS B C 1
ATOM 7274 O O . CYS B 1 128 ? -29.381 37.258 55.641 1.00 54.39 156 CYS B O 1
ATOM 7282 N N . TYR B 1 129 ? -29.252 36.066 53.725 1.00 54.33 157 TYR B N 1
ATOM 7283 C CA . TYR B 1 129 ? -30.416 35.241 54.003 1.00 54.00 157 TYR B CA 1
ATOM 7284 C C . TYR B 1 129 ? -30.097 33.787 53.700 1.00 53.88 157 TYR B C 1
ATOM 7285 O O . TYR B 1 129 ? -29.463 33.479 52.687 1.00 53.36 157 TYR B O 1
ATOM 7303 N N . ASN B 1 130 ? -30.554 32.898 54.576 1.00 52.78 158 ASN B N 1
ATOM 7304 C CA . ASN B 1 130 ? -30.339 31.461 54.430 1.00 53.02 158 ASN B CA 1
ATOM 7305 C C . ASN B 1 130 ? -31.598 30.851 53.826 1.00 54.44 158 ASN B C 1
ATOM 7306 O O . ASN B 1 130 ? -32.578 30.599 54.532 1.00 55.01 158 ASN B O 1
ATOM 7317 N N . ASP B 1 131 ? -31.569 30.614 52.513 1.00 56.29 159 ASP B N 1
ATOM 7318 C CA . ASP B 1 131 ? -32.674 29.985 51.801 1.00 58.21 159 ASP B CA 1
ATOM 7319 C C . ASP B 1 131 ? -32.429 28.499 51.556 1.00 60.13 159 ASP B C 1
ATOM 7320 O O . ASP B 1 131 ? -32.935 27.939 50.577 1.00 60.37 159 ASP B O 1
ATOM 7329 N N . GLY B 1 132 ? -31.664 27.846 52.438 1.00 57.10 160 GLY B N 1
ATOM 7330 C CA . GLY B 1 132 ? -31.331 26.447 52.294 1.00 58.29 160 GLY B CA 1
ATOM 7331 C C . GLY B 1 132 ? -31.811 25.621 53.482 1.00 59.53 160 GLY B C 1
ATOM 7332 O O . GLY B 1 132 ? -32.284 26.150 54.495 1.00 60.02 160 GLY B O 1
ATOM 7336 N N . ASP B 1 133 ? -31.674 24.300 53.342 1.00 60.35 161 ASP B N 1
ATOM 7337 C CA . ASP B 1 133 ? -32.137 23.365 54.359 1.00 60.81 161 ASP B CA 1
ATOM 7338 C C . ASP B 1 133 ? -31.092 23.075 55.428 1.00 61.91 161 ASP B C 1
ATOM 7339 O O . ASP B 1 133 ? -31.421 22.422 56.425 1.00 62.91 161 ASP B O 1
ATOM 7348 N N . GLU B 1 134 ? -29.856 23.542 55.257 1.00 60.60 162 GLU B N 1
ATOM 7349 C CA . GLU B 1 134 ? -28.775 23.261 56.188 1.00 61.81 162 GLU B CA 1
ATOM 7350 C C . GLU B 1 134 ? -28.278 24.556 56.816 1.00 61.65 162 GLU B C 1
ATOM 7351 O O . GLU B 1 134 ? -28.353 25.627 56.208 1.00 60.55 162 GLU B O 1
ATOM 7363 N N . ASP B 1 135 ? -27.768 24.446 58.041 1.00 59.78 163 ASP B N 1
ATOM 7364 C CA . ASP B 1 135 ? -27.237 25.610 58.736 1.00 60.61 163 ASP B CA 1
ATOM 7365 C C . ASP B 1 135 ? -26.134 26.261 57.914 1.00 59.83 163 ASP B C 1
ATOM 7366 O O . ASP B 1 135 ? -25.216 25.590 57.433 1.00 60.19 163 ASP B O 1
ATOM 7375 N N . LEU B 1 136 ? -26.230 27.576 57.757 1.00 54.73 164 LEU B N 1
ATOM 7376 C CA . LEU B 1 136 ? -25.276 28.354 56.972 1.00 54.38 164 LEU B CA 1
ATOM 7377 C C . LEU B 1 136 ? -24.235 28.905 57.941 1.00 55.75 164 LEU B C 1
ATOM 7378 O O . LEU B 1 136 ? -24.498 29.855 58.683 1.00 58.93 164 LEU B O 1
ATOM 7394 N N . VAL B 1 137 ? -23.056 28.289 57.944 1.00 49.66 165 VAL B N 1
ATOM 7395 C CA . VAL B 1 137 ? -21.981 28.627 58.868 1.00 51.51 165 VAL B CA 1
ATOM 7396 C C . VAL B 1 137 ? -20.921 29.395 58.094 1.00 51.88 165 VAL B C 1
ATOM 7397 O O . VAL B 1 137 ? -20.365 28.883 57.115 1.00 53.91 165 VAL B O 1
ATOM 7410 N N . THR B 1 138 ? -20.641 30.619 58.531 1.00 51.95 166 THR B N 1
ATOM 7411 C CA . THR B 1 138 ? -19.609 31.445 57.921 1.00 51.76 166 THR B CA 1
ATOM 7412 C C . THR B 1 138 ? -18.660 31.934 59.002 1.00 55.18 166 THR B C 1
ATOM 7413 O O . THR B 1 138 ? -19.102 32.423 60.047 1.00 59.65 166 THR B O 1
ATOM 7424 N N . VAL B 1 139 ? -17.366 31.804 58.748 1.00 48.20 167 VAL B N 1
ATOM 7425 C CA . VAL B 1 139 ? -16.340 32.303 59.651 1.00 47.88 167 VAL B CA 1
ATOM 7426 C C . VAL B 1 139 ? -15.860 33.643 59.120 1.00 44.88 167 VAL B C 1
ATOM 7427 O O . VAL B 1 139 ? -15.832 33.887 57.909 1.00 44.73 167 VAL B O 1
ATOM 7440 N N . LEU B 1 140 ? -15.475 34.520 60.038 1.00 46.33 168 LEU B N 1
ATOM 7441 C CA . LEU B 1 140 ? -15.285 35.929 59.739 1.00 50.85 168 LEU B CA 1
ATOM 7442 C C . LEU B 1 140 ? -14.042 36.441 60.446 1.00 46.63 168 LEU B C 1
ATOM 7443 O O . LEU B 1 140 ? -13.830 36.147 61.625 1.00 48.31 168 LEU B O 1
ATOM 7459 N N . VAL B 1 141 ? -13.230 37.214 59.731 1.00 43.37 169 VAL B N 1
ATOM 7460 C CA . VAL B 1 141 ? -12.168 37.996 60.349 1.00 47.00 169 VAL B CA 1
ATOM 7461 C C . VAL B 1 141 ? -12.349 39.443 59.922 1.00 45.10 169 VAL B C 1
ATOM 7462 O O . VAL B 1 141 ? -12.658 39.728 58.760 1.00 49.60 169 VAL B O 1
ATOM 7475 N N . GLN B 1 142 ? -12.166 40.353 60.868 1.00 47.45 170 GLN B N 1
ATOM 7476 C CA . GLN B 1 142 ? -12.264 41.782 60.617 1.00 49.01 170 GLN B CA 1
ATOM 7477 C C . GLN B 1 142 ? -10.906 42.395 60.914 1.00 48.57 170 GLN B C 1
ATOM 7478 O O . GLN B 1 142 ? -10.392 42.256 62.028 1.00 50.19 170 GLN B O 1
ATOM 7492 N N . HIS B 1 143 ? -10.320 43.051 59.916 1.00 48.54 171 HIS B N 1
ATOM 7493 C CA . HIS B 1 143 ? -8.963 43.579 60.032 1.00 48.18 171 HIS B CA 1
ATOM 7494 C C . HIS B 1 143 ? -9.035 44.958 60.670 1.00 46.68 171 HIS B C 1
ATOM 7495 O O . HIS B 1 143 ? -9.240 45.964 59.987 1.00 46.87 171 HIS B O 1
ATOM 7509 N N . THR B 1 144 ? -8.846 45.006 61.986 1.00 47.12 172 THR B N 1
ATOM 7510 C CA . THR B 1 144 ? -8.957 46.260 62.719 1.00 44.10 172 THR B CA 1
ATOM 7511 C C . THR B 1 144 ? -7.690 47.102 62.641 1.00 39.46 172 THR B C 1
ATOM 7512 O O . THR B 1 144 ? -7.746 48.305 62.915 1.00 42.60 172 THR B O 1
ATOM 7523 N N . ALA B 1 145 ? -6.556 46.507 62.279 1.00 43.31 173 ALA B N 1
ATOM 7524 C CA . ALA B 1 145 ? -5.310 47.243 62.138 1.00 40.45 173 ALA B CA 1
ATOM 7525 C C . ALA B 1 145 ? -5.088 47.742 60.717 1.00 38.88 173 ALA B C 1
ATOM 7526 O O . ALA B 1 145 ? -3.943 47.998 60.330 1.00 38.14 173 ALA B O 1
ATOM 7533 N N . SER B 1 146 ? -6.152 47.883 59.936 1.00 40.67 174 SER B N 1
ATOM 7534 C CA . SER B 1 146 ? -6.052 48.375 58.572 1.00 41.14 174 SER B CA 1
ATOM 7535 C C . SER B 1 146 ? -6.245 49.882 58.547 1.00 46.44 174 SER B C 1
ATOM 7536 O O . SER B 1 146 ? -7.112 50.421 59.241 1.00 45.71 174 SER B O 1
ATOM 7544 N N . ASP B 1 147 ? -5.437 50.561 57.734 1.00 39.60 175 ASP B N 1
ATOM 7545 C CA . ASP B 1 147 ? -5.556 52.009 57.618 1.00 46.31 175 ASP B CA 1
ATOM 7546 C C . ASP B 1 147 ? -6.966 52.436 57.239 1.00 44.01 175 ASP B C 1
ATOM 7547 O O . ASP B 1 147 ? -7.358 53.571 57.527 1.00 45.22 175 ASP B O 1
ATOM 7556 N N . LEU B 1 148 ? -7.737 51.554 56.603 1.00 49.93 176 LEU B N 1
ATOM 7557 C CA . LEU B 1 148 ? -9.110 51.899 56.261 1.00 44.63 176 LEU B CA 1
ATOM 7558 C C . LEU B 1 148 ? -9.950 52.126 57.508 1.00 42.41 176 LEU B C 1
ATOM 7559 O O . LEU B 1 148 ? -10.938 52.867 57.463 1.00 42.26 176 LEU B O 1
ATOM 7575 N N . ASN B 1 149 ? -9.580 51.504 58.623 1.00 43.74 177 ASN B N 1
ATOM 7576 C CA . ASN B 1 149 ? -10.278 51.695 59.890 1.00 43.41 177 ASN B CA 1
ATOM 7577 C C . ASN B 1 149 ? -9.664 52.887 60.608 1.00 41.69 177 ASN B C 1
ATOM 7578 O O . ASN B 1 149 ? -8.512 52.825 61.049 1.00 42.18 177 ASN B O 1
ATOM 7589 N N . GLN B 1 150 ? -10.433 53.967 60.736 1.00 42.22 178 GLN B N 1
ATOM 7590 C CA . GLN B 1 150 ? -9.958 55.181 61.383 1.00 41.97 178 GLN B CA 1
ATOM 7591 C C . GLN B 1 150 ? -10.582 55.386 62.762 1.00 43.03 178 GLN B C 1
ATOM 7592 O O . GLN B 1 150 ? -10.560 56.503 63.286 1.00 44.06 178 GLN B O 1
ATOM 7606 N N . LEU B 1 151 ? -11.135 54.329 63.359 1.00 44.40 179 LEU B N 1
ATOM 7607 C CA . LEU B 1 151 ? -11.654 54.398 64.721 1.00 44.84 179 LEU B CA 1
ATOM 7608 C C . LEU B 1 151 ? -10.709 53.695 65.691 1.00 46.39 179 LEU B C 1
ATOM 7609 O O . LEU B 1 151 ? -9.577 54.146 65.894 1.00 46.24 179 LEU B O 1
ATOM 7625 N N . ASP B 1 152 ? -11.158 52.595 66.293 1.00 47.85 180 ASP B N 1
ATOM 7626 C CA . ASP B 1 152 ? -10.381 51.842 67.266 1.00 50.55 180 ASP B CA 1
ATOM 7627 C C . ASP B 1 152 ? -10.029 50.466 66.725 1.00 50.79 180 ASP B C 1
ATOM 7628 O O . ASP B 1 152 ? -10.504 50.038 65.671 1.00 50.58 180 ASP B O 1
ATOM 7637 N N . GLN B 1 153 ? -9.204 49.761 67.493 1.00 48.62 181 GLN B N 1
ATOM 7638 C CA . GLN B 1 153 ? -8.838 48.382 67.189 1.00 50.00 181 GLN B CA 1
ATOM 7639 C C . GLN B 1 153 ? -9.805 47.396 67.823 1.00 51.11 181 GLN B C 1
ATOM 7640 O O . GLN B 1 153 ? -9.397 46.349 68.331 1.00 52.20 181 GLN B O 1
ATOM 7654 N N . ASN B 1 154 ? -11.097 47.717 67.818 1.00 51.57 182 ASN B N 1
ATOM 7655 C CA . ASN B 1 154 ? -12.123 46.841 68.355 1.00 52.09 182 ASN B CA 1
ATOM 7656 C C . ASN B 1 154 ? -13.304 46.783 67.396 1.00 51.48 182 ASN B C 1
ATOM 7657 O O . ASN B 1 154 ? -13.673 47.805 66.804 1.00 50.74 182 ASN B O 1
ATOM 7668 N N . PRO B 1 155 ? -13.929 45.616 67.234 1.00 54.73 183 PRO B N 1
ATOM 7669 C CA . PRO B 1 155 ? -15.032 45.503 66.273 1.00 54.82 183 PRO B CA 1
ATOM 7670 C C . PRO B 1 155 ? -16.212 46.381 66.656 1.00 57.80 183 PRO B C 1
ATOM 7671 O O . PRO B 1 155 ? -16.540 46.538 67.833 1.00 57.16 183 PRO B O 1
ATOM 7682 N N . ARG B 1 156 ? -16.850 46.952 65.637 1.00 58.90 184 ARG B N 1
ATOM 7683 C CA . ARG B 1 156 ? -18.033 47.789 65.808 1.00 62.31 184 ARG B CA 1
ATOM 7684 C C . ARG B 1 156 ? -18.989 47.478 64.668 1.00 65.69 184 ARG B C 1
ATOM 7685 O O . ARG B 1 156 ? -18.627 47.635 63.498 1.00 66.54 184 ARG B O 1
ATOM 7706 N N . HIS B 1 157 ? -20.201 47.044 65.000 1.00 66.83 185 HIS B N 1
ATOM 7707 C CA . HIS B 1 157 ? -21.197 46.662 64.004 1.00 66.52 185 HIS B CA 1
ATOM 7708 C C . HIS B 1 157 ? -22.355 47.650 64.060 1.00 74.68 185 HIS B C 1
ATOM 7709 O O . HIS B 1 157 ? -23.076 47.718 65.062 1.00 69.16 185 HIS B O 1
ATOM 7723 N N . PHE B 1 158 ? -22.528 48.410 62.982 1.00 61.21 186 PHE B N 1
ATOM 7724 C CA . PHE B 1 158 ? -23.638 49.346 62.844 1.00 60.38 186 PHE B CA 1
ATOM 7725 C C . PHE B 1 158 ? -24.762 48.649 62.087 1.00 63.83 186 PHE B C 1
ATOM 7726 O O . PHE B 1 158 ? -24.662 48.434 60.875 1.00 73.05 186 PHE B O 1
ATOM 7743 N N . PHE B 1 159 ? -25.827 48.297 62.794 1.00 82.34 187 PHE B N 1
ATOM 7744 C CA . PHE B 1 159 ? -26.984 47.696 62.154 1.00 84.09 187 PHE B CA 1
ATOM 7745 C C . PHE B 1 159 ? -27.967 48.775 61.729 1.00 81.76 187 PHE B C 1
ATOM 7746 O O . PHE B 1 159 ? -28.022 49.862 62.309 1.00 81.66 187 PHE B O 1
ATOM 7763 N N . LEU B 1 160 ? -28.740 48.462 60.698 1.00 71.93 188 LEU B N 1
ATOM 7764 C CA . LEU B 1 160 ? -29.869 49.280 60.296 1.00 71.44 188 LEU B CA 1
ATOM 7765 C C . LEU B 1 160 ? -31.182 48.689 60.774 1.00 70.81 188 LEU B C 1
ATOM 7766 O O . LEU B 1 160 ? -32.248 49.169 60.383 1.00 70.27 188 LEU B O 1
ATOM 7782 N N . ALA B 1 161 ? -31.120 47.668 61.623 1.00 73.89 189 ALA B N 1
ATOM 7783 C CA . ALA B 1 161 ? -32.287 46.911 62.044 1.00 76.41 189 ALA B CA 1
ATOM 7784 C C . ALA B 1 161 ? -31.910 46.055 63.244 1.00 77.98 189 ALA B C 1
ATOM 7785 O O . ALA B 1 161 ? -30.756 45.639 63.386 1.00 79.15 189 ALA B O 1
ATOM 7792 N N . GLY B 1 162 ? -32.895 45.797 64.099 1.00 76.44 190 GLY B N 1
ATOM 7793 C CA . GLY B 1 162 ? -32.768 44.762 65.106 1.00 77.58 190 GLY B CA 1
ATOM 7794 C C . GLY B 1 162 ? -32.072 45.183 66.380 1.00 79.63 190 GLY B C 1
ATOM 7795 O O . GLY B 1 162 ? -32.099 46.354 66.766 1.00 82.58 190 GLY B O 1
ATOM 7799 N N . ASN B 1 163 ? -31.432 44.215 67.029 1.00 85.34 191 ASN B N 1
ATOM 7800 C CA . ASN B 1 163 ? -30.832 44.409 68.342 1.00 87.75 191 ASN B CA 1
ATOM 7801 C C . ASN B 1 163 ? -31.741 45.234 69.251 1.00 89.57 191 ASN B C 1
ATOM 7802 O O . ASN B 1 163 ? -31.540 46.435 69.422 1.00 90.02 191 ASN B O 1
ATOM 7813 N N . LEU B 1 184 ? -20.868 46.442 71.754 1.00 145.78 212 LEU B N 1
ATOM 7814 C CA . LEU B 1 184 ? -20.069 46.084 70.587 1.00 144.63 212 LEU B CA 1
ATOM 7815 C C . LEU B 1 184 ? -20.849 46.293 69.299 1.00 146.12 212 LEU B C 1
ATOM 7816 O O . LEU B 1 184 ? -20.333 46.832 68.320 1.00 143.74 212 LEU B O 1
ATOM 7831 N N . ALA B 1 185 ? -22.102 45.854 69.310 1.00 156.79 213 ALA B N 1
ATOM 7832 C CA . ALA B 1 185 ? -22.985 45.932 68.161 1.00 162.13 213 ALA B CA 1
ATOM 7833 C C . ALA B 1 185 ? -24.266 46.650 68.561 1.00 168.30 213 ALA B C 1
ATOM 7834 O O . ALA B 1 185 ? -24.624 46.699 69.741 1.00 170.32 213 ALA B O 1
ATOM 7841 N N . ASP B 1 186 ? -24.957 47.218 67.574 1.00 154.40 214 ASP B N 1
ATOM 7842 C CA . ASP B 1 186 ? -26.288 47.751 67.842 1.00 156.26 214 ASP B CA 1
ATOM 7843 C C . ASP B 1 186 ? -26.872 48.363 66.574 1.00 153.42 214 ASP B C 1
ATOM 7844 O O . ASP B 1 186 ? -26.183 48.569 65.570 1.00 151.72 214 ASP B O 1
ATOM 7848 N N . ASN B 1 187 ? -28.165 48.667 66.658 1.00 144.22 215 ASN B N 1
ATOM 7849 C CA . ASN B 1 187 ? -28.936 49.222 65.556 1.00 140.37 215 ASN B CA 1
ATOM 7850 C C . ASN B 1 187 ? -28.794 50.735 65.539 1.00 137.59 215 ASN B C 1
ATOM 7851 O O . ASN B 1 187 ? -29.045 51.402 66.547 1.00 144.57 215 ASN B O 1
ATOM 7862 N N . VAL B 1 188 ? -28.394 51.266 64.387 1.00 142.00 216 VAL B N 1
ATOM 7863 C CA . VAL B 1 188 ? -28.173 52.701 64.256 1.00 139.28 216 VAL B CA 1
ATOM 7864 C C . VAL B 1 188 ? -29.496 53.451 64.324 1.00 132.10 216 VAL B C 1
ATOM 7865 O O . VAL B 1 188 ? -29.714 54.290 65.207 1.00 136.88 216 VAL B O 1
ATOM 7878 N N . PHE B 1 189 ? -30.386 53.173 63.374 1.00 142.46 217 PHE B N 1
ATOM 7879 C CA . PHE B 1 189 ? -31.666 53.857 63.256 1.00 110.19 217 PHE B CA 1
ATOM 7880 C C . PHE B 1 189 ? -32.289 54.160 64.612 1.00 104.06 217 PHE B C 1
ATOM 7881 O O . PHE B 1 189 ? -32.949 55.190 64.780 1.00 106.32 217 PHE B O 1
ATOM 7898 N N . LYS B 1 190 ? -32.070 53.275 65.586 1.00 122.64 218 LYS B N 1
ATOM 7899 C CA . LYS B 1 190 ? -32.470 53.533 66.964 1.00 117.65 218 LYS B CA 1
ATOM 7900 C C . LYS B 1 190 ? -32.216 54.979 67.371 1.00 108.59 218 LYS B C 1
ATOM 7901 O O . LYS B 1 190 ? -33.143 55.712 67.731 1.00 108.84 218 LYS B O 1
ATOM 7920 N N . GLY B 1 191 ? -30.953 55.399 67.304 1.00 100.20 219 GLY B N 1
ATOM 7921 C CA . GLY B 1 191 ? -30.545 56.645 67.927 1.00 94.82 219 GLY B CA 1
ATOM 7922 C C . GLY B 1 191 ? -31.366 57.854 67.534 1.00 86.94 219 GLY B C 1
ATOM 7923 O O . GLY B 1 191 ? -31.567 58.754 68.349 1.00 86.78 219 GLY B O 1
ATOM 7927 N N . PHE B 1 192 ? -31.856 57.904 66.302 1.00 87.45 220 PHE B N 1
ATOM 7928 C CA . PHE B 1 192 ? -32.481 59.148 65.893 1.00 82.02 220 PHE B CA 1
ATOM 7929 C C . PHE B 1 192 ? -33.921 59.408 66.326 1.00 82.48 220 PHE B C 1
ATOM 7930 O O . PHE B 1 192 ? -34.684 58.503 66.675 1.00 83.94 220 PHE B O 1
ATOM 7947 N N . ASN B 1 193 ? -34.278 60.687 66.284 1.00 77.78 221 ASN B N 1
ATOM 7948 C CA . ASN B 1 193 ? -35.544 61.171 66.810 1.00 77.04 221 ASN B CA 1
ATOM 7949 C C . ASN B 1 193 ? -36.705 60.708 65.946 1.00 74.94 221 ASN B C 1
ATOM 7950 O O . ASN B 1 193 ? -36.576 60.520 64.734 1.00 73.15 221 ASN B O 1
ATOM 7961 N N . MET B 1 194 ? -37.862 60.551 66.587 1.00 78.47 222 MET B N 1
ATOM 7962 C CA . MET B 1 194 ? -39.033 60.053 65.883 1.00 79.27 222 MET B CA 1
ATOM 7963 C C . MET B 1 194 ? -39.492 61.025 64.804 1.00 81.34 222 MET B C 1
ATOM 7964 O O . MET B 1 194 ? -39.977 60.592 63.753 1.00 81.30 222 MET B O 1
ATOM 7978 N N . GLU B 1 195 ? -39.339 62.332 65.028 1.00 80.88 223 GLU B N 1
ATOM 7979 C CA . GLU B 1 195 ? -39.876 63.329 64.106 1.00 81.82 223 GLU B CA 1
ATOM 7980 C C . GLU B 1 195 ? -38.832 63.879 63.145 1.00 80.16 223 GLU B C 1
ATOM 7981 O O . GLU B 1 195 ? -39.112 64.002 61.948 1.00 78.67 223 GLU B O 1
ATOM 7993 N N . ALA B 1 196 ? -37.633 64.212 63.631 1.00 81.11 224 ALA B N 1
ATOM 7994 C CA . ALA B 1 196 ? -36.565 64.629 62.730 1.00 79.68 224 ALA B CA 1
ATOM 7995 C C . ALA B 1 196 ? -36.414 63.633 61.594 1.00 78.14 224 ALA B C 1
ATOM 7996 O O . ALA B 1 196 ? -36.235 64.013 60.431 1.00 77.93 224 ALA B O 1
ATOM 8003 N N . LEU B 1 197 ? -36.490 62.347 61.919 1.00 80.02 225 LEU B N 1
ATOM 8004 C CA . LEU B 1 197 ? -36.426 61.300 60.916 1.00 79.50 225 LEU B CA 1
ATOM 8005 C C . LEU B 1 197 ? -37.765 61.083 60.230 1.00 79.76 225 LEU B C 1
ATOM 8006 O O . LEU B 1 197 ? -37.802 60.511 59.138 1.00 78.23 225 LEU B O 1
ATOM 8022 N N . ALA B 1 198 ? -38.863 61.519 60.846 1.00 80.67 226 ALA B N 1
ATOM 8023 C CA . ALA B 1 198 ? -40.160 61.437 60.186 1.00 81.83 226 ALA B CA 1
ATOM 8024 C C . ALA B 1 198 ? -40.178 62.269 58.914 1.00 79.86 226 ALA B C 1
ATOM 8025 O O . ALA B 1 198 ? -40.548 61.778 57.843 1.00 78.98 226 ALA B O 1
ATOM 8032 N N . ASP B 1 199 ? -39.792 63.535 59.012 1.00 78.13 227 ASP B N 1
ATOM 8033 C CA . ASP B 1 199 ? -39.957 64.438 57.885 1.00 77.59 227 ASP B CA 1
ATOM 8034 C C . ASP B 1 199 ? -38.854 64.314 56.839 1.00 75.20 227 ASP B C 1
ATOM 8035 O O . ASP B 1 199 ? -38.809 65.159 55.933 1.00 75.35 227 ASP B O 1
ATOM 8044 N N . VAL B 1 200 ? -37.972 63.314 56.929 1.00 73.05 228 VAL B N 1
ATOM 8045 C CA . VAL B 1 200 ? -37.066 63.047 55.819 1.00 71.13 228 VAL B CA 1
ATOM 8046 C C . VAL B 1 200 ? -37.629 61.985 54.882 1.00 69.80 228 VAL B C 1
ATOM 8047 O O . VAL B 1 200 ? -37.195 61.897 53.724 1.00 68.65 228 VAL B O 1
ATOM 8060 N N . LEU B 1 201 ? -38.615 61.216 55.333 1.00 71.58 229 LEU B N 1
ATOM 8061 C CA . LEU B 1 201 ? -39.318 60.250 54.502 1.00 71.32 229 LEU B CA 1
ATOM 8062 C C . LEU B 1 201 ? -40.745 60.134 55.016 1.00 72.18 229 LEU B C 1
ATOM 8063 O O . LEU B 1 201 ? -40.974 60.141 56.227 1.00 73.14 229 LEU B O 1
ATOM 8079 N N . GLY B 1 202 ? -41.698 60.022 54.097 1.00 70.62 230 GLY B N 1
ATOM 8080 C CA . GLY B 1 202 ? -43.101 59.945 54.469 1.00 71.55 230 GLY B CA 1
ATOM 8081 C C . GLY B 1 202 ? -43.379 58.990 55.618 1.00 72.33 230 GLY B C 1
ATOM 8082 O O . GLY B 1 202 ? -43.865 59.394 56.678 1.00 73.32 230 GLY B O 1
ATOM 8086 N N . ALA B 1 210 ? -44.605 56.232 61.502 1.00 89.24 238 ALA B N 1
ATOM 8087 C CA . ALA B 1 210 ? -44.309 55.400 60.344 1.00 88.10 238 ALA B CA 1
ATOM 8088 C C . ALA B 1 210 ? -43.041 54.587 60.570 1.00 86.97 238 ALA B C 1
ATOM 8089 O O . ALA B 1 210 ? -42.935 53.450 60.118 1.00 90.95 238 ALA B O 1
ATOM 8095 N N . ARG B 1 211 ? -42.083 55.177 61.284 1.00 88.50 239 ARG B N 1
ATOM 8096 C CA . ARG B 1 211 ? -40.752 54.589 61.438 1.00 86.26 239 ARG B CA 1
ATOM 8097 C C . ARG B 1 211 ? -40.719 53.707 62.680 1.00 86.93 239 ARG B C 1
ATOM 8098 O O . ARG B 1 211 ? -40.423 54.158 63.786 1.00 88.83 239 ARG B O 1
ATOM 8102 N N . LYS B 1 212 ? -41.034 52.426 62.488 1.00 85.05 240 LYS B N 1
ATOM 8103 C CA . LYS B 1 212 ? -40.636 51.372 63.409 1.00 85.30 240 LYS B CA 1
ATOM 8104 C C . LYS B 1 212 ? -39.399 50.651 62.889 1.00 85.74 240 LYS B C 1
ATOM 8105 O O . LYS B 1 212 ? -39.046 49.576 63.380 1.00 87.52 240 LYS B O 1
ATOM 8109 N N . VAL B 1 213 ? -38.743 51.232 61.883 1.00 85.45 241 VAL B N 1
ATOM 8110 C CA . VAL B 1 213 ? -37.370 50.891 61.545 1.00 85.88 241 VAL B CA 1
ATOM 8111 C C . VAL B 1 213 ? -36.475 50.992 62.769 1.00 89.17 241 VAL B C 1
ATOM 8112 O O . VAL B 1 213 ? -35.345 50.488 62.756 1.00 87.76 241 VAL B O 1
ATOM 8125 N N . ARG B 1 214 ? -36.964 51.645 63.827 1.00 100.40 242 ARG B N 1
ATOM 8126 C CA . ARG B 1 214 ? -36.469 51.462 65.189 1.00 103.42 242 ARG B CA 1
ATOM 8127 C C . ARG B 1 214 ? -37.035 50.142 65.705 1.00 105.26 242 ARG B C 1
ATOM 8128 O O . ARG B 1 214 ? -38.043 50.090 66.414 1.00 106.53 242 ARG B O 1
ATOM 8149 N N . GLY B 1 215 ? -36.385 49.051 65.321 1.00 105.57 243 GLY B N 1
ATOM 8150 C CA . GLY B 1 215 ? -36.824 47.732 65.737 1.00 108.67 243 GLY B CA 1
ATOM 8151 C C . GLY B 1 215 ? -36.592 47.486 67.215 1.00 112.53 243 GLY B C 1
ATOM 8152 O O . GLY B 1 215 ? -37.461 47.762 68.043 1.00 115.32 243 GLY B O 1
ATOM 8156 N N . GLN B 1 219 ? -36.930 42.687 70.127 1.00 67.42 247 GLN B N 1
ATOM 8157 C CA . GLN B 1 219 ? -35.731 41.914 70.426 1.00 66.65 247 GLN B CA 1
ATOM 8158 C C . GLN B 1 219 ? -35.840 40.512 69.840 1.00 65.96 247 GLN B C 1
ATOM 8159 O O . GLN B 1 219 ? -36.150 39.553 70.546 1.00 66.23 247 GLN B O 1
ATOM 8172 N N . ARG B 1 220 ? -35.605 40.409 68.535 1.00 66.69 248 ARG B N 1
ATOM 8173 C CA . ARG B 1 220 ? -35.417 39.129 67.871 1.00 67.18 248 ARG B CA 1
ATOM 8174 C C . ARG B 1 220 ? -33.946 38.792 67.686 1.00 66.94 248 ARG B C 1
ATOM 8175 O O . ARG B 1 220 ? -33.627 37.711 67.181 1.00 67.62 248 ARG B O 1
ATOM 8196 N N . GLY B 1 221 ? -33.050 39.695 68.078 1.00 67.25 249 GLY B N 1
ATOM 8197 C CA . GLY B 1 221 ? -31.632 39.522 67.856 1.00 66.97 249 GLY B CA 1
ATOM 8198 C C . GLY B 1 221 ? -31.177 40.245 66.608 1.00 65.13 249 GLY B C 1
ATOM 8199 O O . GLY B 1 221 ? -31.706 41.304 66.259 1.00 65.48 249 GLY B O 1
ATOM 8203 N N . HIS B 1 222 ? -30.190 39.672 65.928 1.00 63.26 250 HIS B N 1
ATOM 8204 C CA . HIS B 1 222 ? -29.700 40.199 64.667 1.00 63.54 250 HIS B CA 1
ATOM 8205 C C . HIS B 1 222 ? -29.933 39.259 63.496 1.00 65.01 250 HIS B C 1
ATOM 8206 O O . HIS B 1 222 ? -29.825 39.699 62.346 1.00 63.73 250 HIS B O 1
ATOM 8220 N N . ILE B 1 223 ? -30.234 37.988 63.753 1.00 62.82 251 ILE B N 1
ATOM 8221 C CA . ILE B 1 223 ? -30.601 37.020 62.725 1.00 66.31 251 ILE B CA 1
ATOM 8222 C C . ILE B 1 223 ? -32.039 36.614 63.004 1.00 65.24 251 ILE B C 1
ATOM 8223 O O . ILE B 1 223 ? -32.329 36.025 64.053 1.00 68.41 251 ILE B O 1
ATOM 8239 N N . VAL B 1 224 ? -32.937 36.931 62.078 1.00 66.28 252 VAL B N 1
ATOM 8240 C CA . VAL B 1 224 ? -34.364 36.764 62.304 1.00 65.69 252 VAL B CA 1
ATOM 8241 C C . VAL B 1 224 ? -34.890 35.644 61.418 1.00 63.96 252 VAL B C 1
ATOM 8242 O O . VAL B 1 224 ? -34.311 35.295 60.385 1.00 64.19 252 VAL B O 1
ATOM 8255 N N . ARG B 1 225 ? -36.016 35.079 61.840 1.00 64.28 253 ARG B N 1
ATOM 8256 C CA . ARG B 1 225 ? -36.655 34.007 61.096 1.00 62.78 253 ARG B CA 1
ATOM 8257 C C . ARG B 1 225 ? -37.433 34.574 59.916 1.00 60.41 253 ARG B C 1
ATOM 8258 O O . ARG B 1 225 ? -38.047 35.641 60.013 1.00 60.43 253 ARG B O 1
ATOM 8279 N N . VAL B 1 226 ? -37.394 33.858 58.797 1.00 59.21 254 VAL B N 1
ATOM 8280 C CA . VAL B 1 226 ? -38.120 34.260 57.601 1.00 57.81 254 VAL B CA 1
ATOM 8281 C C . VAL B 1 226 ? -37.687 35.658 57.185 1.00 55.73 254 VAL B C 1
ATOM 8282 O O . VAL B 1 226 ? -36.635 35.829 56.572 1.00 54.23 254 VAL B O 1
ATOM 8295 N N . VAL B 1 232 ? -37.132 38.278 47.487 1.00 62.56 260 VAL B N 1
ATOM 8296 C CA . VAL B 1 232 ? -36.184 38.901 46.573 1.00 60.91 260 VAL B CA 1
ATOM 8297 C C . VAL B 1 232 ? -36.538 38.535 45.137 1.00 61.65 260 VAL B C 1
ATOM 8298 O O . VAL B 1 232 ? -37.340 37.633 44.894 1.00 62.23 260 VAL B O 1
ATOM 8310 N N . ILE B 1 233 ? -35.932 39.245 44.185 1.00 61.34 261 ILE B N 1
ATOM 8311 C CA . ILE B 1 233 ? -36.242 39.013 42.779 1.00 62.61 261 ILE B CA 1
ATOM 8312 C C . ILE B 1 233 ? -35.854 37.595 42.379 1.00 65.45 261 ILE B C 1
ATOM 8313 O O . ILE B 1 233 ? -36.609 36.901 41.687 1.00 66.43 261 ILE B O 1
ATOM 8329 N N . ARG B 1 234 ? -34.682 37.137 42.821 1.00 68.30 262 ARG B N 1
ATOM 8330 C CA . ARG B 1 234 ? -34.208 35.778 42.563 1.00 70.56 262 ARG B CA 1
ATOM 8331 C C . ARG B 1 234 ? -33.872 35.124 43.896 1.00 72.46 262 ARG B C 1
ATOM 8332 O O . ARG B 1 234 ? -32.749 35.265 44.401 1.00 72.29 262 ARG B O 1
ATOM 8353 N N . PRO B 1 235 ? -34.827 34.403 44.508 1.00 72.60 263 PRO B N 1
ATOM 8354 C CA . PRO B 1 235 ? -34.554 33.671 45.748 1.00 73.29 263 PRO B CA 1
ATOM 8355 C C . PRO B 1 235 ? -34.146 32.217 45.510 1.00 73.83 263 PRO B C 1
ATOM 8356 O O . PRO B 1 235 ? -33.837 31.512 46.472 1.00 74.13 263 PRO B O 1
ATOM 8367 N N . ILE B 1 257 ? -15.594 49.769 41.199 1.00 50.60 285 ILE B N 1
ATOM 8368 C CA . ILE B 1 257 ? -16.858 50.488 41.227 1.00 50.04 285 ILE B CA 1
ATOM 8369 C C . ILE B 1 257 ? -17.931 49.595 41.845 1.00 50.75 285 ILE B C 1
ATOM 8370 O O . ILE B 1 257 ? -17.793 49.176 42.993 1.00 50.54 285 ILE B O 1
ATOM 8385 N N . CYS B 1 258 ? -18.997 49.300 41.100 1.00 51.60 286 CYS B N 1
ATOM 8386 C CA . CYS B 1 258 ? -20.120 48.542 41.628 1.00 53.42 286 CYS B CA 1
ATOM 8387 C C . CYS B 1 258 ? -20.407 47.258 40.865 1.00 51.13 286 CYS B C 1
ATOM 8388 O O . CYS B 1 258 ? -21.295 46.501 41.271 1.00 50.44 286 CYS B O 1
ATOM 8395 N N . SER B 1 259 ? -19.694 46.992 39.773 1.00 48.69 287 SER B N 1
ATOM 8396 C CA . SER B 1 259 ? -19.722 45.688 39.126 1.00 50.34 287 SER B CA 1
ATOM 8397 C C . SER B 1 259 ? -18.511 44.850 39.513 1.00 49.88 287 SER B C 1
ATOM 8398 O O . SER B 1 259 ? -18.028 44.043 38.713 1.00 49.66 287 SER B O 1
ATOM 8406 N N . ALA B 1 260 ? -18.004 45.041 40.728 1.00 50.95 288 ALA B N 1
ATOM 8407 C CA . ALA B 1 260 ? -16.807 44.349 41.178 1.00 50.31 288 ALA B CA 1
ATOM 8408 C C . ALA B 1 260 ? -17.157 42.977 41.740 1.00 48.91 288 ALA B C 1
ATOM 8409 O O . ALA B 1 260 ? -18.203 42.797 42.370 1.00 49.10 288 ALA B O 1
ATOM 8416 N N . THR B 1 261 ? -16.274 42.009 41.509 1.00 46.62 289 THR B N 1
ATOM 8417 C CA . THR B 1 261 ? -16.463 40.658 42.024 1.00 47.42 289 THR B CA 1
ATOM 8418 C C . THR B 1 261 ? -16.072 40.616 43.497 1.00 46.14 289 THR B C 1
ATOM 8419 O O . THR B 1 261 ? -14.938 40.951 43.853 1.00 45.39 289 THR B O 1
ATOM 8430 N N . PHE B 1 262 ? -17.010 40.204 44.353 1.00 47.07 290 PHE B N 1
ATOM 8431 C CA . PHE B 1 262 ? -16.739 40.025 45.772 1.00 47.21 290 PHE B CA 1
ATOM 8432 C C . PHE B 1 262 ? -16.683 38.567 46.199 1.00 46.54 290 PHE B C 1
ATOM 8433 O O . PHE B 1 262 ? -16.082 38.269 47.235 1.00 46.89 290 PHE B O 1
ATOM 8450 N N . ILE B 1 263 ? -17.279 37.671 45.442 1.00 41.27 291 ILE B N 1
ATOM 8451 C CA . ILE B 1 263 ? -17.239 36.249 45.750 1.00 42.23 291 ILE B CA 1
ATOM 8452 C C . ILE B 1 263 ? -16.085 35.619 44.991 1.00 42.64 291 ILE B C 1
ATOM 8453 O O . ILE B 1 263 ? -15.736 36.043 43.886 1.00 42.36 291 ILE B O 1
ATOM 8469 N N . GLN B 1 264 ? -15.483 34.596 45.587 1.00 45.07 292 GLN B N 1
ATOM 8470 C CA . GLN B 1 264 ? -14.514 33.789 44.863 1.00 49.70 292 GLN B CA 1
ATOM 8471 C C . GLN B 1 264 ? -14.527 32.379 45.426 1.00 55.34 292 GLN B C 1
ATOM 8472 O O . GLN B 1 264 ? -14.490 32.191 46.644 1.00 55.98 292 GLN B O 1
ATOM 8486 N N . ASN B 1 265 ? -14.581 31.399 44.530 1.00 64.52 293 ASN B N 1
ATOM 8487 C CA . ASN B 1 265 ? -14.542 30.003 44.933 1.00 70.77 293 ASN B CA 1
ATOM 8488 C C . ASN B 1 265 ? -13.130 29.643 45.375 1.00 76.86 293 ASN B C 1
ATOM 8489 O O . ASN B 1 265 ? -12.162 29.888 44.649 1.00 72.80 293 ASN B O 1
ATOM 8500 N N . ILE B 1 266 ? -13.007 29.059 46.566 1.00 61.31 294 ILE B N 1
ATOM 8501 C CA . ILE B 1 266 ? -11.690 28.750 47.110 1.00 67.77 294 ILE B CA 1
ATOM 8502 C C . ILE B 1 266 ? -11.607 27.281 47.502 1.00 76.23 294 ILE B C 1
ATOM 8503 O O . ILE B 1 266 ? -10.538 26.668 47.415 1.00 75.24 294 ILE B O 1
ATOM 8519 N N . ASP B 1 267 ? -12.728 26.701 47.926 1.00 90.21 295 ASP B N 1
ATOM 8520 C CA . ASP B 1 267 ? -12.706 25.337 48.434 1.00 99.75 295 ASP B CA 1
ATOM 8521 C C . ASP B 1 267 ? -12.807 24.286 47.339 1.00 109.00 295 ASP B C 1
ATOM 8522 O O . ASP B 1 267 ? -12.639 23.100 47.635 1.00 112.07 295 ASP B O 1
ATOM 8526 N N . ASN B 1 268 ? -13.070 24.675 46.098 1.00 115.45 296 ASN B N 1
ATOM 8527 C CA . ASN B 1 268 ? -13.231 23.683 45.047 1.00 119.82 296 ASN B CA 1
ATOM 8528 C C . ASN B 1 268 ? -11.879 23.068 44.687 1.00 128.53 296 ASN B C 1
ATOM 8529 O O . ASN B 1 268 ? -10.866 23.775 44.646 1.00 141.09 296 ASN B O 1
ATOM 8540 N N . PRO B 1 269 ? -11.827 21.761 44.408 1.00 120.41 297 PRO B N 1
ATOM 8541 C CA . PRO B 1 269 ? -10.524 21.163 44.076 1.00 129.32 297 PRO B CA 1
ATOM 8542 C C . PRO B 1 269 ? -10.032 21.553 42.697 1.00 96.67 297 PRO B C 1
ATOM 8543 O O . PRO B 1 269 ? -8.837 21.814 42.521 1.00 95.60 297 PRO B O 1
ATOM 8554 N N . ALA B 1 270 ? -10.929 21.616 41.713 1.00 113.88 298 ALA B N 1
ATOM 8555 C CA . ALA B 1 270 ? -10.517 21.845 40.334 1.00 112.88 298 ALA B CA 1
ATOM 8556 C C . ALA B 1 270 ? -9.724 23.133 40.165 1.00 106.71 298 ALA B C 1
ATOM 8557 O O . ALA B 1 270 ? -8.978 23.262 39.190 1.00 112.04 298 ALA B O 1
ATOM 8564 N N . GLU B 1 271 ? -9.863 24.083 41.084 1.00 101.52 299 GLU B N 1
ATOM 8565 C CA . GLU B 1 271 ? -9.192 25.375 40.989 1.00 91.72 299 GLU B CA 1
ATOM 8566 C C . GLU B 1 271 ? -8.116 25.522 42.059 1.00 75.06 299 GLU B C 1
ATOM 8567 O O . GLU B 1 271 ? -7.882 26.610 42.587 1.00 73.03 299 GLU B O 1
ATOM 8579 N N . ALA B 1 272 ? -7.448 24.421 42.384 1.00 66.85 300 ALA B N 1
ATOM 8580 C CA . ALA B 1 272 ? -6.340 24.476 43.318 1.00 59.68 300 ALA B CA 1
ATOM 8581 C C . ALA B 1 272 ? -5.134 25.147 42.671 1.00 58.00 300 ALA B C 1
ATOM 8582 O O . ALA B 1 272 ? -4.995 25.195 41.446 1.00 60.98 300 ALA B O 1
ATOM 8589 N N . ASP B 1 273 ? -4.255 25.678 43.517 1.00 53.40 301 ASP B N 1
ATOM 8590 C CA . ASP B 1 273 ? -3.007 26.277 43.066 1.00 47.82 301 ASP B CA 1
ATOM 8591 C C . ASP B 1 273 ? -1.845 25.297 43.154 1.00 48.33 301 ASP B C 1
ATOM 8592 O O . ASP B 1 273 ? -1.106 25.117 42.184 1.00 49.60 301 ASP B O 1
ATOM 8601 N N . PHE B 1 274 ? -1.677 24.655 44.303 1.00 43.71 302 PHE B N 1
ATOM 8602 C CA . PHE B 1 274 ? -0.714 23.581 44.477 1.00 43.56 302 PHE B CA 1
ATOM 8603 C C . PHE B 1 274 ? -1.471 22.282 44.685 1.00 47.06 302 PHE B C 1
ATOM 8604 O O . PHE B 1 274 ? -2.541 22.274 45.300 1.00 40.67 302 PHE B O 1
ATOM 8621 N N . TYR B 1 275 ? -0.923 21.187 44.169 1.00 52.76 303 TYR B N 1
ATOM 8622 C CA . TYR B 1 275 ? -1.597 19.907 44.297 1.00 52.02 303 TYR B CA 1
ATOM 8623 C C . TYR B 1 275 ? -0.588 18.772 44.318 1.00 52.67 303 TYR B C 1
ATOM 8624 O O . TYR B 1 275 ? 0.410 18.793 43.593 1.00 53.19 303 TYR B O 1
ATOM 8642 N N . ASN B 1 276 ? -0.873 17.788 45.157 1.00 52.65 304 ASN B N 1
ATOM 8643 C CA . ASN B 1 276 ? -0.151 16.530 45.219 1.00 51.40 304 ASN B CA 1
ATOM 8644 C C . ASN B 1 276 ? -1.177 15.454 45.544 1.00 51.11 304 ASN B C 1
ATOM 8645 O O . ASN B 1 276 ? -1.714 15.443 46.659 1.00 52.21 304 ASN B O 1
ATOM 8656 N N . PRO B 1 277 ? -1.478 14.537 44.620 1.00 52.02 305 PRO B N 1
ATOM 8657 C CA . PRO B 1 277 ? -2.521 13.534 44.899 1.00 51.53 305 PRO B CA 1
ATOM 8658 C C . PRO B 1 277 ? -2.261 12.722 46.153 1.00 51.19 305 PRO B C 1
ATOM 8659 O O . PRO B 1 277 ? -3.188 12.065 46.643 1.00 52.21 305 PRO B O 1
ATOM 8670 N N . ARG B 1 278 ? -1.045 12.755 46.690 1.00 50.01 306 ARG B N 1
ATOM 8671 C CA . ARG B 1 278 ? -0.718 12.044 47.915 1.00 50.15 306 ARG B CA 1
ATOM 8672 C C . ARG B 1 278 ? -0.610 12.948 49.129 1.00 50.75 306 ARG B C 1
ATOM 8673 O O . ARG B 1 278 ? -0.856 12.486 50.244 1.00 52.88 306 ARG B O 1
ATOM 8677 N N . ALA B 1 279 ? -0.262 14.221 48.945 1.00 51.53 307 ALA B N 1
ATOM 8678 C CA . ALA B 1 279 ? -0.071 15.128 50.068 1.00 50.32 307 ALA B CA 1
ATOM 8679 C C . ALA B 1 279 ? -1.275 16.030 50.299 1.00 48.56 307 ALA B C 1
ATOM 8680 O O . ALA B 1 279 ? -1.754 16.144 51.430 1.00 48.77 307 ALA B O 1
ATOM 8687 N N . GLY B 1 280 ? -1.781 16.670 49.250 1.00 51.00 308 GLY B N 1
ATOM 8688 C CA . GLY B 1 280 ? -2.943 17.521 49.402 1.00 49.84 308 GLY B CA 1
ATOM 8689 C C . GLY B 1 280 ? -3.077 18.572 48.321 1.00 47.26 308 GLY B C 1
ATOM 8690 O O . GLY B 1 280 ? -2.762 18.317 47.155 1.00 44.39 308 GLY B O 1
ATOM 8694 N N . ARG B 1 281 ? -3.538 19.762 48.699 1.00 52.68 309 ARG B N 1
ATOM 8695 C CA . ARG B 1 281 ? -3.778 20.823 47.734 1.00 52.62 309 ARG B CA 1
ATOM 8696 C C . ARG B 1 281 ? -3.879 22.159 48.456 1.00 52.35 309 ARG B C 1
ATOM 8697 O O . ARG B 1 281 ? -4.251 22.219 49.631 1.00 52.96 309 ARG B O 1
ATOM 8718 N N . LEU B 1 282 ? -3.553 23.228 47.729 1.00 48.26 310 LEU B N 1
ATOM 8719 C CA . LEU B 1 282 ? -3.589 24.586 48.258 1.00 46.37 310 LEU B CA 1
ATOM 8720 C C . LEU B 1 282 ? -4.246 25.502 47.239 1.00 43.62 310 LEU B C 1
ATOM 8721 O O . LEU B 1 282 ? -3.881 25.484 46.061 1.00 42.63 310 LEU B O 1
ATOM 8737 N N . THR B 1 283 ? -5.204 26.306 47.696 1.00 44.23 311 THR B N 1
ATOM 8738 C CA . THR B 1 283 ? -5.882 27.279 46.852 1.00 45.28 311 THR B CA 1
ATOM 8739 C C . THR B 1 283 ? -5.806 28.638 47.525 1.00 45.25 311 THR B C 1
ATOM 8740 O O . THR B 1 283 ? -6.149 28.771 48.703 1.00 44.05 311 THR B O 1
ATOM 8751 N N . THR B 1 284 ? -5.367 29.639 46.774 1.00 42.60 312 THR B N 1
ATOM 8752 C CA . THR B 1 284 ? -5.175 30.982 47.291 1.00 42.23 312 THR B CA 1
ATOM 8753 C C . THR B 1 284 ? -6.166 31.941 46.651 1.00 40.98 312 THR B C 1
ATOM 8754 O O . THR B 1 284 ? -6.573 31.764 45.502 1.00 41.46 312 THR B O 1
ATOM 8765 N N . VAL B 1 285 ? -6.551 32.958 47.416 1.00 38.15 313 VAL B N 1
ATOM 8766 C CA . VAL B 1 285 ? -7.244 34.125 46.890 1.00 36.56 313 VAL B CA 1
ATOM 8767 C C . VAL B 1 285 ? -6.460 35.349 47.330 1.00 36.43 313 VAL B C 1
ATOM 8768 O O . VAL B 1 285 ? -6.106 35.476 48.506 1.00 36.53 313 VAL B O 1
ATOM 8781 N N . ASN B 1 286 ? -6.170 36.234 46.388 1.00 36.49 314 ASN B N 1
ATOM 8782 C CA . ASN B 1 286 ? -5.385 37.421 46.687 1.00 37.92 314 ASN B CA 1
ATOM 8783 C C . ASN B 1 286 ? -5.666 38.462 45.611 1.00 38.91 314 ASN B C 1
ATOM 8784 O O . ASN B 1 286 ? -6.570 38.299 44.784 1.00 38.21 314 ASN B O 1
ATOM 8795 N N . SER B 1 287 ? -4.871 39.534 45.617 1.00 38.66 315 SER B N 1
ATOM 8796 C CA . SER B 1 287 ? -5.122 40.662 44.726 1.00 40.78 315 SER B CA 1
ATOM 8797 C C . SER B 1 287 ? -5.105 40.246 43.264 1.00 40.25 315 SER B C 1
ATOM 8798 O O . SER B 1 287 ? -5.816 40.834 42.444 1.00 40.67 315 SER B O 1
ATOM 8806 N N . LEU B 1 288 ? -4.299 39.251 42.915 1.00 40.15 316 LEU B N 1
ATOM 8807 C CA . LEU B 1 288 ? -4.211 38.796 41.538 1.00 39.36 316 LEU B CA 1
ATOM 8808 C C . LEU B 1 288 ? -5.295 37.798 41.184 1.00 38.58 316 LEU B C 1
ATOM 8809 O O . LEU B 1 288 ? -5.283 37.258 40.074 1.00 38.68 316 LEU B O 1
ATOM 8825 N N . LYS B 1 289 ? -6.230 37.548 42.094 1.00 36.59 317 LYS B N 1
ATOM 8826 C CA . LYS B 1 289 ? -7.445 36.818 41.769 1.00 37.49 317 LYS B CA 1
ATOM 8827 C C . LYS B 1 289 ? -8.681 37.685 41.937 1.00 37.40 317 LYS B C 1
ATOM 8828 O O . LYS B 1 289 ? -9.517 37.741 41.029 1.00 38.40 317 LYS B O 1
ATOM 8847 N N . VAL B 1 290 ? -8.813 38.376 43.061 1.00 37.37 318 VAL B N 1
ATOM 8848 C CA . VAL B 1 290 ? -9.949 39.261 43.311 1.00 39.07 318 VAL B CA 1
ATOM 8849 C C . VAL B 1 290 ? -9.412 40.684 43.401 1.00 38.46 318 VAL B C 1
ATOM 8850 O O . VAL B 1 290 ? -8.673 41.008 44.345 1.00 38.31 318 VAL B O 1
ATOM 8863 N N . PRO B 1 291 ? -9.742 41.575 42.456 1.00 39.65 319 PRO B N 1
ATOM 8864 C CA . PRO B 1 291 ? -9.100 42.902 42.455 1.00 39.48 319 PRO B CA 1
ATOM 8865 C C . PRO B 1 291 ? -9.368 43.737 43.695 1.00 38.23 319 PRO B C 1
ATOM 8866 O O . PRO B 1 291 ? -8.456 44.426 44.167 1.00 38.17 319 PRO B O 1
ATOM 8877 N N . ILE B 1 292 ? -10.585 43.717 44.242 1.00 38.39 320 ILE B N 1
ATOM 8878 C CA . ILE B 1 292 ? -10.879 44.616 45.351 1.00 38.77 320 ILE B CA 1
ATOM 8879 C C . ILE B 1 292 ? -9.907 44.403 46.496 1.00 37.89 320 ILE B C 1
ATOM 8880 O O . ILE B 1 292 ? -9.669 45.322 47.286 1.00 38.57 320 ILE B O 1
ATOM 8896 N N . LEU B 1 293 ? -9.324 43.209 46.599 1.00 38.57 321 LEU B N 1
ATOM 8897 C CA . LEU B 1 293 ? -8.405 42.943 47.695 1.00 38.58 321 LEU B CA 1
ATOM 8898 C C . LEU B 1 293 ? -7.220 43.898 47.674 1.00 39.98 321 LEU B C 1
ATOM 8899 O O . LEU B 1 293 ? -6.626 44.162 48.725 1.00 40.66 321 LEU B O 1
ATOM 8915 N N . THR B 1 294 ? -6.859 44.429 46.501 1.00 39.53 322 THR B N 1
ATOM 8916 C CA . THR B 1 294 ? -5.823 45.458 46.459 1.00 41.76 322 THR B CA 1
ATOM 8917 C C . THR B 1 294 ? -6.147 46.570 47.441 1.00 41.92 322 THR B C 1
ATOM 8918 O O . THR B 1 294 ? -5.254 47.119 48.096 1.00 43.00 322 THR B O 1
ATOM 8929 N N . PHE B 1 295 ? -7.427 46.906 47.559 1.00 39.66 323 PHE B N 1
ATOM 8930 C CA . PHE B 1 295 ? -7.851 47.941 48.484 1.00 39.46 323 PHE B CA 1
ATOM 8931 C C . PHE B 1 295 ? -7.991 47.411 49.903 1.00 40.12 323 PHE B C 1
ATOM 8932 O O . PHE B 1 295 ? -7.770 48.161 50.860 1.00 41.05 323 PHE B O 1
ATOM 8949 N N . LEU B 1 296 ? -8.344 46.131 50.063 1.00 39.38 324 LEU B N 1
ATOM 8950 C CA . LEU B 1 296 ? -8.485 45.559 51.398 1.00 40.24 324 LEU B CA 1
ATOM 8951 C C . LEU B 1 296 ? -7.147 45.150 52.006 1.00 43.09 324 LEU B C 1
ATOM 8952 O O . LEU B 1 296 ? -7.019 45.119 53.235 1.00 45.41 324 LEU B O 1
ATOM 8968 N N . GLN B 1 297 ? -6.152 44.819 51.183 1.00 43.20 325 GLN B N 1
ATOM 8969 C CA . GLN B 1 297 ? -4.868 44.311 51.675 1.00 42.75 325 GLN B CA 1
ATOM 8970 C C . GLN B 1 297 ? -5.055 43.069 52.540 1.00 41.83 325 GLN B C 1
ATOM 8971 O O . GLN B 1 297 ? -4.320 42.848 53.505 1.00 40.89 325 GLN B O 1
ATOM 8985 N N . LEU B 1 298 ? -6.050 42.259 52.202 1.00 41.08 326 LEU B N 1
ATOM 8986 C CA . LEU B 1 298 ? -6.289 40.978 52.843 1.00 42.04 326 LEU B CA 1
ATOM 8987 C C . LEU B 1 298 ? -6.087 39.870 51.821 1.00 41.42 326 LEU B C 1
ATOM 8988 O O . LEU B 1 298 ? -5.906 40.118 50.626 1.00 41.83 326 LEU B O 1
ATOM 9004 N N . SER B 1 299 ? -6.104 38.634 52.305 1.00 43.93 327 SER B N 1
ATOM 9005 C CA . SER B 1 299 ? -6.016 37.472 51.432 1.00 40.58 327 SER B CA 1
ATOM 9006 C C . SER B 1 299 ? -6.303 36.242 52.277 1.00 36.33 327 SER B C 1
ATOM 9007 O O . SER B 1 299 ? -6.449 36.325 53.499 1.00 35.10 327 SER B O 1
ATOM 9015 N N . ALA B 1 300 ? -6.391 35.099 51.607 1.00 34.40 328 ALA B N 1
ATOM 9016 C CA . ALA B 1 300 ? -6.729 33.860 52.282 1.00 33.56 328 ALA B CA 1
ATOM 9017 C C . ALA B 1 300 ? -6.142 32.692 51.510 1.00 32.95 328 ALA B C 1
ATOM 9018 O O . ALA B 1 300 ? -5.809 32.805 50.328 1.00 32.62 328 ALA B O 1
ATOM 9025 N N . MET B 1 301 ? -6.015 31.565 52.200 1.00 36.87 329 MET B N 1
ATOM 9026 C CA . MET B 1 301 ? -5.588 30.323 51.578 1.00 40.38 329 MET B CA 1
ATOM 9027 C C . MET B 1 301 ? -6.385 29.180 52.184 1.00 40.23 329 MET B C 1
ATOM 9028 O O . MET B 1 301 ? -6.481 29.068 53.410 1.00 40.26 329 MET B O 1
ATOM 9042 N N . LYS B 1 302 ? -6.963 28.345 51.325 1.00 44.15 330 LYS B N 1
ATOM 9043 C CA . LYS B 1 302 ? -7.651 27.129 51.741 1.00 44.84 330 LYS B CA 1
ATOM 9044 C C . LYS B 1 302 ? -6.700 25.956 51.547 1.00 47.36 330 LYS B C 1
ATOM 9045 O O . LYS B 1 302 ? -6.225 25.716 50.431 1.00 46.99 330 LYS B O 1
ATOM 9064 N N . GLY B 1 303 ? -6.430 25.230 52.622 1.00 44.05 331 GLY B N 1
ATOM 9065 C CA . GLY B 1 303 ? -5.470 24.137 52.599 1.00 43.32 331 GLY B CA 1
ATOM 9066 C C . GLY B 1 303 ? -6.113 22.815 52.964 1.00 41.79 331 GLY B C 1
ATOM 9067 O O . GLY B 1 303 ? -6.955 22.751 53.860 1.00 41.55 331 GLY B O 1
ATOM 9071 N N . VAL B 1 304 ? -5.704 21.763 52.263 1.00 46.13 332 VAL B N 1
ATOM 9072 C CA . VAL B 1 304 ? -6.179 20.411 52.513 1.00 46.10 332 VAL B CA 1
ATOM 9073 C C . VAL B 1 304 ? -4.965 19.498 52.556 1.00 47.81 332 VAL B C 1
ATOM 9074 O O . VAL B 1 304 ? -4.175 19.465 51.605 1.00 47.05 332 VAL B O 1
ATOM 9087 N N . LEU B 1 305 ? -4.807 18.776 53.659 1.00 46.84 333 LEU B N 1
ATOM 9088 C CA . LEU B 1 305 ? -3.771 17.767 53.801 1.00 50.67 333 LEU B CA 1
ATOM 9089 C C . LEU B 1 305 ? -4.432 16.414 53.998 1.00 51.98 333 LEU B C 1
ATOM 9090 O O . LEU B 1 305 ? -5.320 16.272 54.845 1.00 52.06 333 LEU B O 1
ATOM 9106 N N . TYR B 1 306 ? -4.004 15.427 53.218 1.00 49.35 334 TYR B N 1
ATOM 9107 C CA . TYR B 1 306 ? -4.520 14.079 53.373 1.00 52.23 334 TYR B CA 1
ATOM 9108 C C . TYR B 1 306 ? -3.924 13.444 54.625 1.00 54.86 334 TYR B C 1
ATOM 9109 O O . TYR B 1 306 ? -3.131 14.052 55.347 1.00 54.83 334 TYR B O 1
ATOM 9127 N N . GLU B 1 307 ? -4.322 12.205 54.896 1.00 55.67 335 GLU B N 1
ATOM 9128 C CA . GLU B 1 307 ? -3.856 11.518 56.092 1.00 57.14 335 GLU B CA 1
ATOM 9129 C C . GLU B 1 307 ? -2.353 11.271 56.017 1.00 59.05 335 GLU B C 1
ATOM 9130 O O . GLU B 1 307 ? -1.849 10.715 55.037 1.00 58.79 335 GLU B O 1
ATOM 9134 N N . ASN B 1 308 ? -1.639 11.694 57.057 1.00 61.02 336 ASN B N 1
ATOM 9135 C CA . ASN B 1 308 ? -0.207 11.474 57.248 1.00 63.22 336 ASN B CA 1
ATOM 9136 C C . ASN B 1 308 ? 0.654 12.410 56.403 1.00 62.81 336 ASN B C 1
ATOM 9137 O O . ASN B 1 308 ? 1.883 12.393 56.560 1.00 62.49 336 ASN B O 1
ATOM 9141 N N . ALA B 1 309 ? 0.069 13.217 55.523 1.00 60.95 337 ALA B N 1
ATOM 9142 C CA . ALA B 1 309 ? 0.835 14.205 54.781 1.00 60.93 337 ALA B CA 1
ATOM 9143 C C . ALA B 1 309 ? 1.210 15.363 55.701 1.00 60.67 337 ALA B C 1
ATOM 9144 O O . ALA B 1 309 ? 0.657 15.526 56.793 1.00 60.47 337 ALA B O 1
ATOM 9151 N N . MET B 1 310 ? 2.163 16.182 55.258 1.00 63.50 338 MET B N 1
ATOM 9152 C CA . MET B 1 310 ? 2.594 17.297 56.087 1.00 64.81 338 MET B CA 1
ATOM 9153 C C . MET B 1 310 ? 2.900 18.524 55.242 1.00 63.44 338 MET B C 1
ATOM 9154 O O . MET B 1 310 ? 3.340 18.432 54.092 1.00 64.65 338 MET B O 1
ATOM 9168 N N . MET B 1 311 ? 2.672 19.678 55.859 1.00 60.97 339 MET B N 1
ATOM 9169 C CA . MET B 1 311 ? 2.950 20.977 55.275 1.00 58.37 339 MET B CA 1
ATOM 9170 C C . MET B 1 311 ? 4.393 21.358 55.576 1.00 58.35 339 MET B C 1
ATOM 9171 O O . MET B 1 311 ? 4.819 21.313 56.734 1.00 59.84 339 MET B O 1
ATOM 9185 N N . ALA B 1 312 ? 5.140 21.725 54.540 1.00 56.06 340 ALA B N 1
ATOM 9186 C CA . ALA B 1 312 ? 6.528 22.137 54.725 1.00 55.55 340 ALA B CA 1
ATOM 9187 C C . ALA B 1 312 ? 6.602 23.230 55.786 1.00 56.05 340 ALA B C 1
ATOM 9188 O O . ALA B 1 312 ? 5.669 24.036 55.900 1.00 57.21 340 ALA B O 1
ATOM 9195 N N . PRO B 1 313 ? 7.680 23.314 56.565 1.00 57.29 341 PRO B N 1
ATOM 9196 C CA . PRO B 1 313 ? 7.790 24.412 57.530 1.00 56.00 341 PRO B CA 1
ATOM 9197 C C . PRO B 1 313 ? 8.027 25.723 56.802 1.00 53.90 341 PRO B C 1
ATOM 9198 O O . PRO B 1 313 ? 8.846 25.802 55.884 1.00 53.62 341 PRO B O 1
ATOM 9209 N N . LEU B 1 314 ? 7.304 26.760 57.220 1.00 58.00 342 LEU B N 1
ATOM 9210 C CA . LEU B 1 314 ? 7.267 27.997 56.456 1.00 56.63 342 LEU B CA 1
ATOM 9211 C C . LEU B 1 314 ? 7.105 29.182 57.391 1.00 54.57 342 LEU B C 1
ATOM 9212 O O . LEU B 1 314 ? 6.640 29.047 58.524 1.00 55.09 342 LEU B O 1
ATOM 9228 N N . TRP B 1 315 ? 7.480 30.357 56.889 1.00 52.70 343 TRP B N 1
ATOM 9229 C CA . TRP B 1 315 ? 7.135 31.621 57.519 1.00 50.86 343 TRP B CA 1
ATOM 9230 C C . TRP B 1 315 ? 6.608 32.565 56.447 1.00 50.94 343 TRP B C 1
ATOM 9231 O O . TRP B 1 315 ? 6.989 32.475 55.276 1.00 49.96 343 TRP B O 1
ATOM 9252 N N . ARG B 1 316 ? 5.716 33.461 56.854 1.00 49.02 344 ARG B N 1
ATOM 9253 C CA . ARG B 1 316 ? 5.124 34.444 55.955 1.00 50.55 344 ARG B CA 1
ATOM 9254 C C . ARG B 1 316 ? 5.874 35.763 56.077 1.00 50.18 344 ARG B C 1
ATOM 9255 O O . ARG B 1 316 ? 6.106 36.254 57.186 1.00 51.61 344 ARG B O 1
ATOM 9276 N N . LEU B 1 317 ? 6.236 36.339 54.932 1.00 47.64 345 LEU B N 1
ATOM 9277 C CA . LEU B 1 317 ? 7.138 37.483 54.917 1.00 46.61 345 LEU B CA 1
ATOM 9278 C C . LEU B 1 317 ? 6.451 38.771 55.342 1.00 46.03 345 LEU B C 1
ATOM 9279 O O . LEU B 1 317 ? 7.038 39.577 56.070 1.00 47.12 345 LEU B O 1
ATOM 9295 N N . ASN B 1 318 ? 5.223 38.992 54.890 1.00 45.83 346 ASN B N 1
ATOM 9296 C CA . ASN B 1 318 ? 4.621 40.317 54.926 1.00 45.67 346 ASN B CA 1
ATOM 9297 C C . ASN B 1 318 ? 3.187 40.267 55.433 1.00 45.51 346 ASN B C 1
ATOM 9298 O O . ASN B 1 318 ? 2.322 41.009 54.956 1.00 44.80 346 ASN B O 1
ATOM 9309 N N . ALA B 1 319 ? 2.904 39.411 56.412 1.00 43.14 347 ALA B N 1
ATOM 9310 C CA . ALA B 1 319 ? 1.544 39.340 56.933 1.00 42.96 347 ALA B CA 1
ATOM 9311 C C . ALA B 1 319 ? 1.494 38.420 58.142 1.00 41.69 347 ALA B C 1
ATOM 9312 O O . ALA B 1 319 ? 2.352 37.553 58.328 1.00 41.18 347 ALA B O 1
ATOM 9319 N N . ASN B 1 320 ? 0.467 38.630 58.959 1.00 44.71 348 ASN B N 1
ATOM 9320 C CA . ASN B 1 320 ? 0.081 37.704 60.011 1.00 44.37 348 ASN B CA 1
ATOM 9321 C C . ASN B 1 320 ? -0.942 36.710 59.460 1.00 44.39 348 ASN B C 1
ATOM 9322 O O . ASN B 1 320 ? -1.623 36.973 58.465 1.00 43.52 348 ASN B O 1
ATOM 9333 N N . SER B 1 321 ? -1.040 35.554 60.116 1.00 44.96 349 SER B N 1
ATOM 9334 C CA . SER B 1 321 ? -1.895 34.464 59.659 1.00 45.22 349 SER B CA 1
ATOM 9335 C C . SER B 1 321 ? -2.940 34.117 60.709 1.00 45.81 349 SER B C 1
ATOM 9336 O O . SER B 1 321 ? -2.633 34.025 61.902 1.00 47.37 349 SER B O 1
ATOM 9344 N N . VAL B 1 322 ? -4.172 33.908 60.252 1.00 44.38 350 VAL B N 1
ATOM 9345 C CA . VAL B 1 322 ? -5.284 33.511 61.107 1.00 43.45 350 VAL B CA 1
ATOM 9346 C C . VAL B 1 322 ? -5.782 32.179 60.571 1.00 41.98 350 VAL B C 1
ATOM 9347 O O . VAL B 1 322 ? -6.588 32.141 59.634 1.00 40.81 350 VAL B O 1
ATOM 9360 N N . VAL B 1 323 ? -5.322 31.088 61.168 1.00 41.62 351 VAL B N 1
ATOM 9361 C CA . VAL B 1 323 ? -5.664 29.750 60.707 1.00 41.73 351 VAL B CA 1
ATOM 9362 C C . VAL B 1 323 ? -6.916 29.283 61.436 1.00 41.31 351 VAL B C 1
ATOM 9363 O O . VAL B 1 323 ? -6.975 29.319 62.671 1.00 42.51 351 VAL B O 1
ATOM 9376 N N . TYR B 1 324 ? -7.919 28.849 60.674 1.00 44.41 352 TYR B N 1
ATOM 9377 C CA . TYR B 1 324 ? -9.125 28.246 61.225 1.00 43.92 352 TYR B CA 1
ATOM 9378 C C . TYR B 1 324 ? -9.248 26.823 60.704 1.00 43.67 352 TYR B C 1
ATOM 9379 O O . TYR B 1 324 ? -9.241 26.598 59.489 1.00 41.81 352 TYR B O 1
ATOM 9397 N N . ALA B 1 325 ? -9.370 25.871 61.627 1.00 45.35 353 ALA B N 1
ATOM 9398 C CA . ALA B 1 325 ? -9.435 24.457 61.281 1.00 47.01 353 ALA B CA 1
ATOM 9399 C C . ALA B 1 325 ? -10.868 24.075 60.935 1.00 47.67 353 ALA B C 1
ATOM 9400 O O . ALA B 1 325 ? -11.758 24.144 61.791 1.00 48.30 353 ALA B O 1
ATOM 9407 N N . VAL B 1 326 ? -11.088 23.656 59.690 1.00 45.91 354 VAL B N 1
ATOM 9408 C CA . VAL B 1 326 ? -12.433 23.341 59.222 1.00 46.54 354 VAL B CA 1
ATOM 9409 C C . VAL B 1 326 ? -12.735 21.845 59.245 1.00 48.33 354 VAL B C 1
ATOM 9410 O O . VAL B 1 326 ? -13.916 21.468 59.273 1.00 49.14 354 VAL B O 1
ATOM 9423 N N . ARG B 1 327 ? -11.719 20.986 59.242 1.00 47.01 355 ARG B N 1
ATOM 9424 C CA . ARG B 1 327 ? -11.971 19.555 59.327 1.00 48.85 355 ARG B CA 1
ATOM 9425 C C . ARG B 1 327 ? -10.702 18.831 59.740 1.00 50.15 355 ARG B C 1
ATOM 9426 O O . ARG B 1 327 ? -9.592 19.259 59.416 1.00 50.33 355 ARG B O 1
ATOM 9447 N N . GLY B 1 328 ? -10.886 17.722 60.445 1.00 51.38 356 GLY B N 1
ATOM 9448 C CA . GLY B 1 328 ? -9.790 16.846 60.784 1.00 53.34 356 GLY B CA 1
ATOM 9449 C C . GLY B 1 328 ? -8.976 17.343 61.961 1.00 54.57 356 GLY B C 1
ATOM 9450 O O . GLY B 1 328 ? -9.367 18.238 62.714 1.00 54.04 356 GLY B O 1
ATOM 9454 N N . GLU B 1 329 ? -7.804 16.728 62.112 1.00 59.05 357 GLU B N 1
ATOM 9455 C CA . GLU B 1 329 ? -6.868 17.078 63.169 1.00 60.45 357 GLU B CA 1
ATOM 9456 C C . GLU B 1 329 ? -5.456 17.065 62.604 1.00 58.54 357 GLU B C 1
ATOM 9457 O O . GLU B 1 329 ? -5.174 16.382 61.616 1.00 57.77 357 GLU B O 1
ATOM 9469 N N . ALA B 1 330 ? -4.568 17.821 63.243 1.00 57.99 358 ALA B N 1
ATOM 9470 C CA . ALA B 1 330 ? -3.194 17.908 62.776 1.00 57.63 358 ALA B CA 1
ATOM 9471 C C . ALA B 1 330 ? -2.315 18.473 63.879 1.00 59.02 358 ALA B C 1
ATOM 9472 O O . ALA B 1 330 ? -2.718 19.397 64.590 1.00 59.13 358 ALA B O 1
ATOM 9479 N N . ARG B 1 331 ? -1.116 17.913 64.010 1.00 60.19 359 ARG B N 1
ATOM 9480 C CA . ARG B 1 331 ? -0.111 18.499 64.885 1.00 60.79 359 ARG B CA 1
ATOM 9481 C C . ARG B 1 331 ? 0.445 19.761 64.237 1.00 59.69 359 ARG B C 1
ATOM 9482 O O . ARG B 1 331 ? 0.787 19.762 63.051 1.00 58.65 359 ARG B O 1
ATOM 9503 N N . VAL B 1 332 ? 0.530 20.836 65.016 1.00 59.58 360 VAL B N 1
ATOM 9504 C CA . VAL B 1 332 ? 0.907 22.150 64.513 1.00 57.74 360 VAL B CA 1
ATOM 9505 C C . VAL B 1 332 ? 1.929 22.748 65.467 1.00 57.33 360 VAL B C 1
ATOM 9506 O O . VAL B 1 332 ? 1.688 22.814 66.678 1.00 57.83 360 VAL B O 1
ATOM 9519 N N . GLN B 1 333 ? 3.064 23.178 64.926 1.00 57.49 361 GLN B N 1
ATOM 9520 C CA . GLN B 1 333 ? 4.130 23.772 65.718 1.00 57.56 361 GLN B CA 1
ATOM 9521 C C . GLN B 1 333 ? 4.450 25.165 65.199 1.00 55.52 361 GLN B C 1
ATOM 9522 O O . GLN B 1 333 ? 4.405 25.413 63.991 1.00 53.78 361 GLN B O 1
ATOM 9536 N N . ILE B 1 334 ? 4.775 26.074 66.119 1.00 54.47 362 ILE B N 1
ATOM 9537 C CA . ILE B 1 334 ? 5.048 27.465 65.780 1.00 54.03 362 ILE B CA 1
ATOM 9538 C C . ILE B 1 334 ? 6.285 27.927 66.535 1.00 54.69 362 ILE B C 1
ATOM 9539 O O . ILE B 1 334 ? 6.460 27.614 67.718 1.00 54.03 362 ILE B O 1
ATOM 9555 N N . VAL B 1 335 ? 7.133 28.693 65.850 1.00 58.07 363 VAL B N 1
ATOM 9556 C CA . VAL B 1 335 ? 8.398 29.161 66.398 1.00 61.20 363 VAL B CA 1
ATOM 9557 C C . VAL B 1 335 ? 8.545 30.645 66.092 1.00 60.09 363 VAL B C 1
ATOM 9558 O O . VAL B 1 335 ? 8.037 31.146 65.083 1.00 58.33 363 VAL B O 1
ATOM 9571 N N . ASP B 1 336 ? 9.253 31.349 66.974 1.00 60.17 364 ASP B N 1
ATOM 9572 C CA . ASP B 1 336 ? 9.513 32.769 66.823 1.00 61.08 364 ASP B CA 1
ATOM 9573 C C . ASP B 1 336 ? 11.012 33.001 66.612 1.00 62.10 364 ASP B C 1
ATOM 9574 O O . ASP B 1 336 ? 11.751 32.081 66.233 1.00 62.84 364 ASP B O 1
ATOM 9583 N N . HIS B 1 337 ? 11.458 34.231 66.865 1.00 65.34 365 HIS B N 1
ATOM 9584 C CA . HIS B 1 337 ? 12.870 34.559 66.715 1.00 66.64 365 HIS B CA 1
ATOM 9585 C C . HIS B 1 337 ? 13.717 33.822 67.743 1.00 66.99 365 HIS B C 1
ATOM 9586 O O . HIS B 1 337 ? 14.748 33.231 67.403 1.00 67.95 365 HIS B O 1
ATOM 9600 N N . ARG B 1 338 ? 13.294 33.835 69.009 1.00 66.94 366 ARG B N 1
ATOM 9601 C CA . ARG B 1 338 ? 14.115 33.284 70.081 1.00 67.26 366 ARG B CA 1
ATOM 9602 C C . ARG B 1 338 ? 14.299 31.775 69.981 1.00 68.72 366 ARG B C 1
ATOM 9603 O O . ARG B 1 338 ? 14.962 31.200 70.850 1.00 70.29 366 ARG B O 1
ATOM 9624 N N . GLY B 1 339 ? 13.738 31.119 68.966 1.00 70.39 367 GLY B N 1
ATOM 9625 C CA . GLY B 1 339 ? 13.877 29.686 68.818 1.00 72.84 367 GLY B CA 1
ATOM 9626 C C . GLY B 1 339 ? 13.051 28.857 69.777 1.00 78.14 367 GLY B C 1
ATOM 9627 O O . GLY B 1 339 ? 13.108 27.623 69.709 1.00 76.02 367 GLY B O 1
ATOM 9631 N N . GLU B 1 340 ? 12.289 29.487 70.666 1.00 66.84 368 GLU B N 1
ATOM 9632 C CA . GLU B 1 340 ? 11.422 28.779 71.597 1.00 68.48 368 GLU B CA 1
ATOM 9633 C C . GLU B 1 340 ? 10.076 28.525 70.934 1.00 67.56 368 GLU B C 1
ATOM 9634 O O . GLU B 1 340 ? 9.504 29.429 70.318 1.00 67.45 368 GLU B O 1
ATOM 9646 N N . THR B 1 341 ? 9.566 27.304 71.069 1.00 67.63 369 THR B N 1
ATOM 9647 C CA . THR B 1 341 ? 8.307 26.948 70.426 1.00 65.51 369 THR B CA 1
ATOM 9648 C C . THR B 1 341 ? 7.161 27.500 71.259 1.00 64.36 369 THR B C 1
ATOM 9649 O O . THR B 1 341 ? 7.055 27.211 72.456 1.00 64.97 369 THR B O 1
ATOM 9660 N N . VAL B 1 342 ? 6.311 28.305 70.620 1.00 62.69 370 VAL B N 1
ATOM 9661 C CA . VAL B 1 342 ? 5.179 28.922 71.299 1.00 61.87 370 VAL B CA 1
ATOM 9662 C C . VAL B 1 342 ? 3.909 28.097 71.164 1.00 60.63 370 VAL B C 1
ATOM 9663 O O . VAL B 1 342 ? 2.925 28.371 71.868 1.00 60.48 370 VAL B O 1
ATOM 9676 N N . PHE B 1 343 ? 3.902 27.088 70.296 1.00 59.94 371 PHE B N 1
ATOM 9677 C CA . PHE B 1 343 ? 2.730 26.250 70.089 1.00 59.81 371 PHE B CA 1
ATOM 9678 C C . PHE B 1 343 ? 3.192 24.911 69.540 1.00 60.26 371 PHE B C 1
ATOM 9679 O O . PHE B 1 343 ? 4.013 24.871 68.619 1.00 59.48 371 PHE B O 1
ATOM 9696 N N . ASP B 1 344 ? 2.679 23.816 70.117 1.00 61.42 372 ASP B N 1
ATOM 9697 C CA . ASP B 1 344 ? 2.958 22.459 69.625 1.00 62.99 372 ASP B CA 1
ATOM 9698 C C . ASP B 1 344 ? 1.804 21.591 70.128 1.00 63.78 372 ASP B C 1
ATOM 9699 O O . ASP B 1 344 ? 1.907 20.889 71.138 1.00 65.09 372 ASP B O 1
ATOM 9708 N N . ASP B 1 345 ? 0.685 21.648 69.407 1.00 64.95 373 ASP B N 1
ATOM 9709 C CA . ASP B 1 345 ? -0.528 20.980 69.847 1.00 65.78 373 ASP B CA 1
ATOM 9710 C C . ASP B 1 345 ? -1.295 20.465 68.639 1.00 64.47 373 ASP B C 1
ATOM 9711 O O . ASP B 1 345 ? -0.965 20.757 67.485 1.00 62.91 373 ASP B O 1
ATOM 9720 N N . ASN B 1 346 ? -2.339 19.693 68.928 1.00 64.76 374 ASN B N 1
ATOM 9721 C CA . ASN B 1 346 ? -3.196 19.112 67.902 1.00 64.28 374 ASN B CA 1
ATOM 9722 C C . ASN B 1 346 ? -4.349 20.068 67.628 1.00 63.22 374 ASN B C 1
ATOM 9723 O O . ASN B 1 346 ? -5.262 20.209 68.450 1.00 63.38 374 ASN B O 1
ATOM 9734 N N . LEU B 1 347 ? -4.301 20.729 66.479 1.00 60.58 375 LEU B N 1
ATOM 9735 C CA . LEU B 1 347 ? -5.410 21.564 66.052 1.00 59.83 375 LEU B CA 1
ATOM 9736 C C . LEU B 1 347 ? -6.562 20.685 65.581 1.00 59.50 375 LEU B C 1
ATOM 9737 O O . LEU B 1 347 ? -6.352 19.647 64.948 1.00 59.39 375 LEU B O 1
ATOM 9753 N N . ARG B 1 348 ? -7.786 21.100 65.902 1.00 58.38 376 ARG B N 1
ATOM 9754 C CA . ARG B 1 348 ? -8.977 20.326 65.580 1.00 57.98 376 ARG B CA 1
ATOM 9755 C C . ARG B 1 348 ? -10.052 21.250 65.025 1.00 56.08 376 ARG B C 1
ATOM 9756 O O . ARG B 1 348 ? -10.095 22.441 65.345 1.00 55.86 376 ARG B O 1
ATOM 9777 N N . GLU B 1 349 ? -10.919 20.679 64.186 1.00 54.69 377 GLU B N 1
ATOM 9778 C CA . GLU B 1 349 ? -11.996 21.431 63.558 1.00 52.57 377 GLU B CA 1
ATOM 9779 C C . GLU B 1 349 ? -12.622 22.407 64.542 1.00 52.29 377 GLU B C 1
ATOM 9780 O O . GLU B 1 349 ? -12.808 22.093 65.720 1.00 53.48 377 GLU B O 1
ATOM 9792 N N . GLY B 1 350 ? -12.933 23.604 64.050 1.00 52.81 378 GLY B N 1
ATOM 9793 C CA . GLY B 1 350 ? -13.573 24.616 64.857 1.00 52.71 378 GLY B CA 1
ATOM 9794 C C . GLY B 1 350 ? -12.643 25.449 65.707 1.00 52.39 378 GLY B C 1
ATOM 9795 O O . GLY B 1 350 ? -13.100 26.422 66.320 1.00 53.07 378 GLY B O 1
ATOM 9799 N N . GLN B 1 351 ? -11.363 25.109 65.771 1.00 53.93 379 GLN B N 1
ATOM 9800 C CA . GLN B 1 351 ? -10.405 25.899 66.523 1.00 52.86 379 GLN B CA 1
ATOM 9801 C C . GLN B 1 351 ? -9.715 26.905 65.603 1.00 51.18 379 GLN B C 1
ATOM 9802 O O . GLN B 1 351 ? -9.654 26.730 64.384 1.00 50.47 379 GLN B O 1
ATOM 9816 N N . MET B 1 352 ? -9.198 27.974 66.208 1.00 51.89 380 MET B N 1
ATOM 9817 C CA . MET B 1 352 ? -8.565 29.063 65.470 1.00 50.10 380 MET B CA 1
ATOM 9818 C C . MET B 1 352 ? -7.231 29.409 66.113 1.00 51.30 380 MET B C 1
ATOM 9819 O O . MET B 1 352 ? -7.185 29.797 67.285 1.00 52.87 380 MET B O 1
ATOM 9833 N N . VAL B 1 353 ? -6.156 29.285 65.340 1.00 48.51 381 VAL B N 1
ATOM 9834 C CA . VAL B 1 353 ? -4.820 29.641 65.790 1.00 48.49 381 VAL B CA 1
ATOM 9835 C C . VAL B 1 353 ? -4.326 30.796 64.930 1.00 49.01 381 VAL B C 1
ATOM 9836 O O . VAL B 1 353 ? -4.759 30.992 63.791 1.00 47.50 381 VAL B O 1
ATOM 9849 N N . VAL B 1 354 ? -3.408 31.568 65.498 1.00 44.08 382 VAL B N 1
ATOM 9850 C CA . VAL B 1 354 ? -2.824 32.727 64.841 1.00 45.73 382 VAL B CA 1
ATOM 9851 C C . VAL B 1 354 ? -1.329 32.490 64.724 1.00 49.76 382 VAL B C 1
ATOM 9852 O O . VAL B 1 354 ? -0.681 32.088 65.696 1.00 50.65 382 VAL B O 1
ATOM 9865 N N . VAL B 1 355 ? -0.785 32.752 63.544 1.00 38.49 383 VAL B N 1
ATOM 9866 C CA . VAL B 1 355 ? 0.634 32.599 63.272 1.00 42.22 383 VAL B CA 1
ATOM 9867 C C . VAL B 1 355 ? 1.186 33.969 62.904 1.00 54.79 383 VAL B C 1
ATOM 9868 O O . VAL B 1 355 ? 1.065 34.416 61.768 1.00 34.45 383 VAL B O 1
ATOM 9881 N N . PRO B 1 356 ? 1.805 34.671 63.859 1.00 41.09 384 PRO B N 1
ATOM 9882 C CA . PRO B 1 356 ? 2.270 36.035 63.584 1.00 39.89 384 PRO B CA 1
ATOM 9883 C C . PRO B 1 356 ? 3.231 36.081 62.411 1.00 41.14 384 PRO B C 1
ATOM 9884 O O . PRO B 1 356 ? 3.703 35.065 61.897 1.00 44.53 384 PRO B O 1
ATOM 9895 N N . GLN B 1 357 ? 3.520 37.306 61.989 1.00 52.89 385 GLN B N 1
ATOM 9896 C CA . GLN B 1 357 ? 4.436 37.520 60.885 1.00 48.27 385 GLN B CA 1
ATOM 9897 C C . GLN B 1 357 ? 5.808 36.958 61.221 1.00 46.48 385 GLN B C 1
ATOM 9898 O O . GLN B 1 357 ? 6.318 37.138 62.329 1.00 46.22 385 GLN B O 1
ATOM 9912 N N . ASN B 1 358 ? 6.395 36.255 60.254 1.00 49.49 386 ASN B N 1
ATOM 9913 C CA . ASN B 1 358 ? 7.759 35.742 60.351 1.00 48.97 386 ASN B CA 1
ATOM 9914 C C . ASN B 1 358 ? 7.894 34.609 61.365 1.00 46.25 386 ASN B C 1
ATOM 9915 O O . ASN B 1 358 ? 8.937 33.948 61.412 1.00 46.08 386 ASN B O 1
ATOM 9926 N N . PHE B 1 359 ? 6.862 34.372 62.175 1.00 49.34 387 PHE B N 1
ATOM 9927 C CA . PHE B 1 359 ? 6.794 33.138 62.940 1.00 48.26 387 PHE B CA 1
ATOM 9928 C C . PHE B 1 359 ? 6.619 31.973 61.981 1.00 49.07 387 PHE B C 1
ATOM 9929 O O . PHE B 1 359 ? 5.908 32.080 60.978 1.00 48.18 387 PHE B O 1
ATOM 9946 N N . VAL B 1 360 ? 7.262 30.853 62.292 1.00 50.03 388 VAL B N 1
ATOM 9947 C CA . VAL B 1 360 ? 7.321 29.716 61.381 1.00 52.01 388 VAL B CA 1
ATOM 9948 C C . VAL B 1 360 ? 6.336 28.661 61.851 1.00 53.41 388 VAL B C 1
ATOM 9949 O O . VAL B 1 360 ? 6.283 28.340 63.043 1.00 53.80 388 VAL B O 1
ATOM 9962 N N . VAL B 1 361 ? 5.555 28.124 60.919 1.00 53.51 389 VAL B N 1
ATOM 9963 C CA . VAL B 1 361 ? 4.624 27.049 61.220 1.00 55.39 389 VAL B CA 1
ATOM 9964 C C . VAL B 1 361 ? 5.148 25.760 60.617 1.00 55.77 389 VAL B C 1
ATOM 9965 O O . VAL B 1 361 ? 6.043 25.745 59.771 1.00 55.05 389 VAL B O 1
ATOM 9978 N N . VAL B 1 362 ? 4.572 24.659 61.080 1.00 56.04 390 VAL B N 1
ATOM 9979 C CA . VAL B 1 362 ? 4.679 23.380 60.397 1.00 56.80 390 VAL B CA 1
ATOM 9980 C C . VAL B 1 362 ? 3.507 22.528 60.854 1.00 57.97 390 VAL B C 1
ATOM 9981 O O . VAL B 1 362 ? 3.131 22.542 62.030 1.00 58.28 390 VAL B O 1
ATOM 9994 N N . LYS B 1 363 ? 2.914 21.806 59.911 1.00 56.61 391 LYS B N 1
ATOM 9995 C CA . LYS B 1 363 ? 1.744 20.986 60.182 1.00 57.99 391 LYS B CA 1
ATOM 9996 C C . LYS B 1 363 ? 2.006 19.574 59.685 1.00 57.81 391 LYS B C 1
ATOM 9997 O O . LYS B 1 363 ? 2.526 19.390 58.580 1.00 57.39 391 LYS B O 1
ATOM 10016 N N . GLN B 1 364 ? 1.660 18.585 60.504 1.00 60.28 392 GLN B N 1
ATOM 10017 C CA . GLN B 1 364 ? 1.568 17.200 60.061 1.00 59.78 392 GLN B CA 1
ATOM 10018 C C . GLN B 1 364 ? 0.164 16.708 60.371 1.00 59.56 392 GLN B C 1
ATOM 10019 O O . GLN B 1 364 ? -0.226 16.630 61.542 1.00 59.66 392 GLN B O 1
ATOM 10033 N N . ALA B 1 365 ? -0.590 16.385 59.324 1.00 57.36 393 ALA B N 1
ATOM 10034 C CA . ALA B 1 365 ? -1.982 16.002 59.495 1.00 57.50 393 ALA B CA 1
ATOM 10035 C C . ALA B 1 365 ? -2.096 14.785 60.403 1.00 59.25 393 ALA B C 1
ATOM 10036 O O . ALA B 1 365 ? -1.163 13.988 60.535 1.00 60.16 393 ALA B O 1
ATOM 10043 N N . GLY B 1 366 ? -3.252 14.653 61.046 1.00 57.70 394 GLY B N 1
ATOM 10044 C CA . GLY B 1 366 ? -3.529 13.514 61.898 1.00 60.11 394 GLY B CA 1
ATOM 10045 C C . GLY B 1 366 ? -4.046 12.324 61.120 1.00 61.39 394 GLY B C 1
ATOM 10046 O O . GLY B 1 366 ? -3.728 12.132 59.941 1.00 61.12 394 GLY B O 1
ATOM 10050 N N . SER B 1 367 ? -4.868 11.511 61.788 1.00 64.45 395 SER B N 1
ATOM 10051 C CA . SER B 1 367 ? -5.340 10.271 61.178 1.00 65.49 395 SER B CA 1
ATOM 10052 C C . SER B 1 367 ? -6.386 10.527 60.100 1.00 64.22 395 SER B C 1
ATOM 10053 O O . SER B 1 367 ? -6.450 9.784 59.113 1.00 64.10 395 SER B O 1
ATOM 10061 N N . ARG B 1 368 ? -7.207 11.565 60.262 1.00 63.51 396 ARG B N 1
ATOM 10062 C CA . ARG B 1 368 ? -8.306 11.844 59.349 1.00 62.65 396 ARG B CA 1
ATOM 10063 C C . ARG B 1 368 ? -7.998 12.994 58.399 1.00 61.70 396 ARG B C 1
ATOM 10064 O O . ARG B 1 368 ? -8.926 13.627 57.884 1.00 61.14 396 ARG B O 1
ATOM 10085 N N . GLY B 1 369 ? -6.724 13.285 58.163 1.00 60.18 397 GLY B N 1
ATOM 10086 C CA . GLY B 1 369 ? -6.376 14.425 57.344 1.00 60.43 397 GLY B CA 1
ATOM 10087 C C . GLY B 1 369 ? -6.633 15.732 58.079 1.00 61.41 397 GLY B C 1
ATOM 10088 O O . GLY B 1 369 ? -6.907 15.772 59.280 1.00 61.90 397 GLY B O 1
ATOM 10092 N N . PHE B 1 370 ? -6.542 16.822 57.320 1.00 53.36 398 PHE B N 1
ATOM 10093 C CA . PHE B 1 370 ? -6.689 18.149 57.900 1.00 53.52 398 PHE B CA 1
ATOM 10094 C C . PHE B 1 370 ? -7.096 19.132 56.813 1.00 51.59 398 PHE B C 1
ATOM 10095 O O . PHE B 1 370 ? -6.610 19.053 55.682 1.00 52.68 398 PHE B O 1
ATOM 10112 N N . GLU B 1 371 ? -7.991 20.052 57.168 1.00 52.91 399 GLU B N 1
ATOM 10113 C CA . GLU B 1 371 ? -8.444 21.104 56.269 1.00 48.58 399 GLU B CA 1
ATOM 10114 C C . GLU B 1 371 ? -8.553 22.397 57.058 1.00 44.89 399 GLU B C 1
ATOM 10115 O O . GLU B 1 371 ? -9.112 22.405 58.159 1.00 47.76 399 GLU B O 1
ATOM 10127 N N . TRP B 1 372 ? -8.029 23.484 56.498 1.00 51.13 400 TRP B N 1
ATOM 10128 C CA . TRP B 1 372 ? -7.974 24.750 57.211 1.00 45.99 400 TRP B CA 1
ATOM 10129 C C . TRP B 1 372 ? -8.161 25.906 56.241 1.00 43.02 400 TRP B C 1
ATOM 10130 O O . TRP B 1 372 ? -8.002 25.762 55.027 1.00 41.22 400 TRP B O 1
ATOM 10151 N N . VAL B 1 373 ? -8.509 27.061 56.802 1.00 41.80 401 VAL B N 1
ATOM 10152 C CA . VAL B 1 373 ? -8.445 28.339 56.105 1.00 39.80 401 VAL B CA 1
ATOM 10153 C C . VAL B 1 373 ? -7.555 29.268 56.910 1.00 37.44 401 VAL B C 1
ATOM 10154 O O . VAL B 1 373 ? -7.661 29.335 58.139 1.00 37.60 401 VAL B O 1
ATOM 10167 N N . VAL B 1 374 ? -6.678 29.982 56.217 1.00 39.10 402 VAL B N 1
ATOM 10168 C CA . VAL B 1 374 ? -5.813 30.972 56.840 1.00 39.73 402 VAL B CA 1
ATOM 10169 C C . VAL B 1 374 ? -6.147 32.320 56.230 1.00 36.43 402 VAL B C 1
ATOM 10170 O O . VAL B 1 374 ? -6.099 32.483 55.005 1.00 37.41 402 VAL B O 1
ATOM 10183 N N . PHE B 1 375 ? -6.493 33.277 57.078 1.00 38.17 403 PHE B N 1
ATOM 10184 C CA . PHE B 1 375 ? -6.677 34.650 56.647 1.00 37.53 403 PHE B CA 1
ATOM 10185 C C . PHE B 1 375 ? -5.374 35.400 56.861 1.00 38.81 403 PHE B C 1
ATOM 10186 O O . PHE B 1 375 ? -4.773 35.317 57.936 1.00 37.93 403 PHE B O 1
ATOM 10203 N N . ASN B 1 376 ? -4.936 36.116 55.834 1.00 37.29 404 ASN B N 1
ATOM 10204 C CA . ASN B 1 376 ? -3.679 36.838 55.876 1.00 37.95 404 ASN B CA 1
ATOM 10205 C C . ASN B 1 376 ? -3.937 38.325 55.680 1.00 38.88 404 ASN B C 1
ATOM 10206 O O . ASN B 1 376 ? -4.878 38.724 54.986 1.00 38.31 404 ASN B O 1
ATOM 10217 N N . THR B 1 377 ? -3.097 39.138 56.309 1.00 39.47 405 THR B N 1
ATOM 10218 C CA . THR B 1 377 ? -3.298 40.586 56.380 1.00 40.51 405 THR B CA 1
ATOM 10219 C C . THR B 1 377 ? -2.438 41.328 55.366 1.00 40.36 405 THR B C 1
ATOM 10220 O O . THR B 1 377 ? -1.691 42.244 55.710 1.00 40.80 405 THR B O 1
ATOM 10231 N N . ASN B 1 378 ? -2.537 40.952 54.097 1.00 38.47 406 ASN B N 1
ATOM 10232 C CA . ASN B 1 378 ? -1.812 41.657 53.052 1.00 38.61 406 ASN B CA 1
ATOM 10233 C C . ASN B 1 378 ? -2.395 41.249 51.713 1.00 42.34 406 ASN B C 1
ATOM 10234 O O . ASN B 1 378 ? -2.974 40.169 51.571 1.00 41.53 406 ASN B O 1
ATOM 10245 N N . ASP B 1 379 ? -2.234 42.134 50.732 1.00 40.61 407 ASP B N 1
ATOM 10246 C CA . ASP B 1 379 ? -2.743 41.856 49.395 1.00 43.53 407 ASP B CA 1
ATOM 10247 C C . ASP B 1 379 ? -2.057 40.642 48.791 1.00 44.77 407 ASP B C 1
ATOM 10248 O O . ASP B 1 379 ? -2.701 39.814 48.137 1.00 44.40 407 ASP B O 1
ATOM 10257 N N . ASN B 1 380 ? -0.749 40.519 48.998 1.00 44.22 408 ASN B N 1
ATOM 10258 C CA . ASN B 1 380 ? 0.059 39.494 48.346 1.00 46.28 408 ASN B CA 1
ATOM 10259 C C . ASN B 1 380 ? 0.822 38.739 49.425 1.00 46.78 408 ASN B C 1
ATOM 10260 O O . ASN B 1 380 ? 1.845 39.219 49.921 1.00 46.48 408 ASN B O 1
ATOM 10271 N N . ALA B 1 381 ? 0.322 37.559 49.779 1.00 51.58 409 ALA B N 1
ATOM 10272 C CA . ALA B 1 381 ? 0.919 36.740 50.826 1.00 54.17 409 ALA B CA 1
ATOM 10273 C C . ALA B 1 381 ? 1.945 35.799 50.202 1.00 55.85 409 ALA B C 1
ATOM 10274 O O . ALA B 1 381 ? 1.593 34.908 49.421 1.00 53.48 409 ALA B O 1
ATOM 10281 N N . LEU B 1 382 ? 3.213 35.999 50.547 1.00 54.38 410 LEU B N 1
ATOM 10282 C CA . LEU B 1 382 ? 4.310 35.164 50.083 1.00 56.48 410 LEU B CA 1
ATOM 10283 C C . LEU B 1 382 ? 4.776 34.266 51.218 1.00 60.69 410 LEU B C 1
ATOM 10284 O O . LEU B 1 382 ? 4.802 34.684 52.380 1.00 63.66 410 LEU B O 1
ATOM 10300 N N . PHE B 1 383 ? 5.149 33.039 50.880 1.00 56.84 411 PHE B N 1
ATOM 10301 C CA . PHE B 1 383 ? 5.648 32.090 51.861 1.00 58.20 411 PHE B CA 1
ATOM 10302 C C . PHE B 1 383 ? 7.132 31.856 51.637 1.00 56.26 411 PHE B C 1
ATOM 10303 O O . PHE B 1 383 ? 7.678 32.136 50.566 1.00 59.76 411 PHE B O 1
ATOM 10320 N N . SER B 1 384 ? 7.778 31.327 52.669 1.00 53.51 412 SER B N 1
ATOM 10321 C CA . SER B 1 384 ? 9.177 30.928 52.583 1.00 54.94 412 SER B CA 1
ATOM 10322 C C . SER B 1 384 ? 9.311 29.594 53.299 1.00 52.49 412 SER B C 1
ATOM 10323 O O . SER B 1 384 ? 9.260 29.541 54.532 1.00 47.21 412 SER B O 1
ATOM 10331 N N . THR B 1 385 ? 9.489 28.527 52.528 1.00 49.98 413 THR B N 1
ATOM 10332 C CA . THR B 1 385 ? 9.473 27.169 53.051 1.00 52.65 413 THR B CA 1
ATOM 10333 C C . THR B 1 385 ? 10.887 26.765 53.441 1.00 56.44 413 THR B C 1
ATOM 10334 O O . THR B 1 385 ? 11.763 26.657 52.580 1.00 58.84 413 THR B O 1
ATOM 10345 N N . ALA B 1 386 ? 11.103 26.521 54.733 1.00 57.85 414 ALA B N 1
ATOM 10346 C CA . ALA B 1 386 ? 12.439 26.172 55.201 1.00 63.78 414 ALA B CA 1
ATOM 10347 C C . ALA B 1 386 ? 13.020 25.017 54.401 1.00 55.40 414 ALA B C 1
ATOM 10348 O O . ALA B 1 386 ? 14.220 24.996 54.105 1.00 54.38 414 ALA B O 1
ATOM 10355 N N . ALA B 1 387 ? 12.185 24.054 54.034 1.00 58.04 415 ALA B N 1
ATOM 10356 C CA . ALA B 1 387 ? 12.622 22.879 53.302 1.00 57.53 415 ALA B CA 1
ATOM 10357 C C . ALA B 1 387 ? 11.671 22.616 52.147 1.00 52.55 415 ALA B C 1
ATOM 10358 O O . ALA B 1 387 ? 10.453 22.740 52.294 1.00 53.14 415 ALA B O 1
ATOM 10365 N N . GLY B 1 388 ? 12.235 22.256 50.999 1.00 54.27 416 GLY B N 1
ATOM 10366 C CA . GLY B 1 388 ? 11.435 21.903 49.846 1.00 51.43 416 GLY B CA 1
ATOM 10367 C C . GLY B 1 388 ? 11.979 22.444 48.543 1.00 50.59 416 GLY B C 1
ATOM 10368 O O . GLY B 1 388 ? 13.023 23.104 48.517 1.00 51.88 416 GLY B O 1
ATOM 10372 N N . ARG B 1 389 ? 11.259 22.176 47.452 1.00 56.34 417 ARG B N 1
ATOM 10373 C CA . ARG B 1 389 ? 11.736 22.562 46.129 1.00 54.20 417 ARG B CA 1
ATOM 10374 C C . ARG B 1 389 ? 11.985 24.061 46.046 1.00 51.57 417 ARG B C 1
ATOM 10375 O O . ARG B 1 389 ? 12.983 24.501 45.465 1.00 51.53 417 ARG B O 1
ATOM 10396 N N . THR B 1 390 ? 11.087 24.860 46.614 1.00 49.57 418 THR B N 1
ATOM 10397 C CA . THR B 1 390 ? 11.254 26.305 46.620 1.00 48.30 418 THR B CA 1
ATOM 10398 C C . THR B 1 390 ? 11.616 26.772 48.022 1.00 49.44 418 THR B C 1
ATOM 10399 O O . THR B 1 390 ? 10.938 27.633 48.590 1.00 50.05 418 THR B O 1
ATOM 10410 N N . SER B 1 391 ? 12.680 26.207 48.583 1.00 48.10 419 SER B N 1
ATOM 10411 C CA . SER B 1 391 ? 13.073 26.520 49.943 1.00 49.01 419 SER B CA 1
ATOM 10412 C C . SER B 1 391 ? 14.340 27.361 49.960 1.00 49.05 419 SER B C 1
ATOM 10413 O O . SER B 1 391 ? 15.269 27.091 49.190 1.00 48.44 419 SER B O 1
ATOM 10421 N N . PRO B 1 392 ? 14.411 28.388 50.811 1.00 52.56 420 PRO B N 1
ATOM 10422 C CA . PRO B 1 392 ? 15.663 29.148 50.914 1.00 52.56 420 PRO B CA 1
ATOM 10423 C C . PRO B 1 392 ? 16.892 28.273 51.045 1.00 52.72 420 PRO B C 1
ATOM 10424 O O . PRO B 1 392 ? 17.916 28.551 50.410 1.00 52.72 420 PRO B O 1
ATOM 10435 N N . LEU B 1 393 ? 16.822 27.216 51.856 1.00 51.12 421 LEU B N 1
ATOM 10436 C CA . LEU B 1 393 ? 17.957 26.310 51.973 1.00 53.75 421 LEU B CA 1
ATOM 10437 C C . LEU B 1 393 ? 18.370 25.783 50.609 1.00 54.35 421 LEU B C 1
ATOM 10438 O O . LEU B 1 393 ? 19.564 25.654 50.318 1.00 56.02 421 LEU B O 1
ATOM 10454 N N . ARG B 1 394 ? 17.397 25.485 49.752 1.00 53.17 422 ARG B N 1
ATOM 10455 C CA . ARG B 1 394 ? 17.719 25.065 48.398 1.00 52.39 422 ARG B CA 1
ATOM 10456 C C . ARG B 1 394 ? 18.305 26.198 47.569 1.00 50.07 422 ARG B C 1
ATOM 10457 O O . ARG B 1 394 ? 18.842 25.940 46.488 1.00 50.23 422 ARG B O 1
ATOM 10478 N N . GLY B 1 395 ? 18.226 27.433 48.050 1.00 47.89 423 GLY B N 1
ATOM 10479 C CA . GLY B 1 395 ? 18.653 28.577 47.274 1.00 46.77 423 GLY B CA 1
ATOM 10480 C C . GLY B 1 395 ? 20.110 28.962 47.423 1.00 47.99 423 GLY B C 1
ATOM 10481 O O . GLY B 1 395 ? 20.717 29.481 46.477 1.00 48.52 423 GLY B O 1
ATOM 10485 N N . ILE B 1 396 ? 20.688 28.742 48.601 1.00 49.34 424 ILE B N 1
ATOM 10486 C CA . ILE B 1 396 ? 22.008 29.283 48.873 1.00 49.93 424 ILE B CA 1
ATOM 10487 C C . ILE B 1 396 ? 23.051 28.170 48.893 1.00 50.28 424 ILE B C 1
ATOM 10488 O O . ILE B 1 396 ? 22.700 27.011 49.135 1.00 50.72 424 ILE B O 1
ATOM 10504 N N . PRO B 1 397 ? 24.335 28.485 48.731 1.00 46.63 425 PRO B N 1
ATOM 10505 C CA . PRO B 1 397 ? 25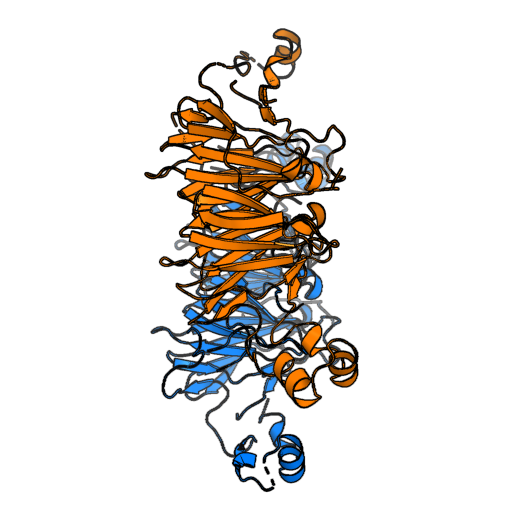.327 27.468 48.354 1.00 47.29 425 PRO B CA 1
ATOM 10506 C C . PRO B 1 397 ? 25.579 26.400 49.409 1.00 47.64 425 PRO B C 1
ATOM 10507 O O . PRO B 1 397 ? 25.411 26.596 50.614 1.00 48.82 425 PRO B O 1
ATOM 10518 N N . VAL B 1 398 ? 26.001 25.235 48.919 1.00 43.59 426 VAL B N 1
ATOM 10519 C CA . VAL B 1 398 ? 26.309 24.131 49.817 1.00 44.58 426 VAL B CA 1
ATOM 10520 C C . VAL B 1 398 ? 27.373 24.554 50.820 1.00 45.40 426 VAL B C 1
ATOM 10521 O O . VAL B 1 398 ? 27.326 24.179 51.999 1.00 45.96 426 VAL B O 1
ATOM 10534 N N . GLY B 1 399 ? 28.335 25.360 50.377 1.00 45.55 427 GLY B N 1
ATOM 10535 C CA . GLY B 1 399 ? 29.357 25.836 51.293 1.00 47.20 427 GLY B CA 1
ATOM 10536 C C . GLY B 1 399 ? 28.758 26.540 52.492 1.00 46.63 427 GLY B C 1
ATOM 10537 O O . GLY B 1 399 ? 29.100 26.245 53.640 1.00 47.49 427 GLY B O 1
ATOM 10541 N N . VAL B 1 400 ? 27.840 27.473 52.240 1.00 45.33 428 VAL B N 1
ATOM 10542 C CA . VAL B 1 400 ? 27.166 28.166 53.332 1.00 44.75 428 VAL B CA 1
ATOM 10543 C C . VAL B 1 400 ? 26.513 27.158 54.265 1.00 48.94 428 VAL B C 1
ATOM 10544 O O . VAL B 1 400 ? 26.610 27.270 55.492 1.00 49.32 428 VAL B O 1
ATOM 10557 N N . LEU B 1 401 ? 25.849 26.151 53.700 1.00 51.12 429 LEU B N 1
ATOM 10558 C CA . LEU B 1 401 ? 25.192 25.145 54.525 1.00 52.35 429 LEU B CA 1
ATOM 10559 C C . LEU B 1 401 ? 26.201 24.423 55.403 1.00 52.60 429 LEU B C 1
ATOM 10560 O O . LEU B 1 401 ? 26.021 24.315 56.621 1.00 52.51 429 LEU B O 1
ATOM 10576 N N . ALA B 1 402 ? 27.274 23.918 54.796 1.00 54.54 430 ALA B N 1
ATOM 10577 C CA . ALA B 1 402 ? 28.279 23.183 55.552 1.00 56.11 430 ALA B CA 1
ATOM 10578 C C . ALA B 1 402 ? 28.861 24.050 56.659 1.00 50.75 430 ALA B C 1
ATOM 10579 O O . ALA B 1 402 ? 28.765 23.717 57.845 1.00 51.42 430 ALA B O 1
ATOM 10586 N N . ASN B 1 403 ? 29.458 25.184 56.288 1.00 47.98 431 ASN B N 1
ATOM 10587 C CA . ASN B 1 403 ? 30.054 26.060 57.288 1.00 50.62 431 ASN B CA 1
ATOM 10588 C C . ASN B 1 403 ? 29.043 26.471 58.346 1.00 49.82 431 ASN B C 1
ATOM 10589 O O . ASN B 1 403 ? 29.413 26.696 59.502 1.00 50.63 431 ASN B O 1
ATOM 10600 N N . ALA B 1 404 ? 27.768 26.572 57.979 1.00 52.38 432 ALA B N 1
ATOM 10601 C CA . ALA B 1 404 ? 26.744 26.902 58.962 1.00 52.64 432 ALA B CA 1
ATOM 10602 C C . ALA B 1 404 ? 26.487 25.730 59.899 1.00 55.99 432 ALA B C 1
ATOM 10603 O O . ALA B 1 404 ? 26.771 25.802 61.099 1.00 58.02 432 ALA B O 1
ATOM 10610 N N . TYR B 1 405 ? 25.960 24.639 59.363 1.00 62.44 433 TYR B N 1
ATOM 10611 C CA . TYR B 1 405 ? 25.641 23.442 60.134 1.00 65.94 433 TYR B CA 1
ATOM 10612 C C . TYR B 1 405 ? 26.771 22.452 59.880 1.00 69.79 433 TYR B C 1
ATOM 10613 O O . TYR B 1 405 ? 26.808 21.790 58.838 1.00 70.62 433 TYR B O 1
ATOM 10631 N N . ARG B 1 406 ? 27.677 22.336 60.850 1.00 66.47 434 ARG B N 1
ATOM 10632 C CA . ARG B 1 406 ? 29.022 21.837 60.590 1.00 68.45 434 ARG B CA 1
ATOM 10633 C C . ARG B 1 406 ? 29.095 20.661 59.623 1.00 70.46 434 ARG B C 1
ATOM 10634 O O . ARG B 1 406 ? 30.090 20.525 58.902 1.00 71.72 434 ARG B O 1
ATOM 10655 N N . LEU B 1 407 ? 28.074 19.806 59.586 1.00 70.47 435 LEU B N 1
ATOM 10656 C CA . LEU B 1 407 ? 28.294 18.483 59.024 1.00 70.78 435 LEU B CA 1
ATOM 10657 C C . LEU B 1 407 ? 28.724 18.566 57.559 1.00 68.21 435 LEU B C 1
ATOM 10658 O O . LEU B 1 407 ? 28.700 19.621 56.918 1.00 65.47 435 LEU B O 1
ATOM 10674 N N . SER B 1 408 ? 29.100 17.403 57.036 1.00 69.83 436 SER B N 1
ATOM 10675 C CA . SER B 1 408 ? 29.940 17.315 55.858 1.00 70.89 436 SER B CA 1
ATOM 10676 C C . SER B 1 408 ? 29.210 17.785 54.605 1.00 69.04 436 SER B C 1
ATOM 10677 O O . SER B 1 408 ? 27.985 17.925 54.570 1.00 67.53 436 SER B O 1
ATOM 10685 N N . GLN B 1 409 ? 30.003 18.009 53.553 1.00 67.75 437 GLN B N 1
ATOM 10686 C CA . GLN B 1 409 ? 29.489 18.574 52.312 1.00 67.51 437 GLN B CA 1
ATOM 10687 C C . GLN B 1 409 ? 28.298 17.785 51.777 1.00 65.57 437 GLN B C 1
ATOM 10688 O O . GLN B 1 409 ? 27.335 18.373 51.275 1.00 63.62 437 GLN B O 1
ATOM 10702 N N . GLU B 1 410 ? 28.335 16.455 51.880 1.00 67.26 438 GLU B N 1
ATOM 10703 C CA . GLU B 1 410 ? 27.291 15.642 51.263 1.00 67.14 438 GLU B CA 1
ATOM 10704 C C . GLU B 1 410 ? 26.011 15.578 52.089 1.00 64.55 438 GLU B C 1
ATOM 10705 O O . GLU B 1 410 ? 24.945 15.306 51.526 1.00 62.91 438 GLU B O 1
ATOM 10717 N N . GLU B 1 411 ? 26.082 15.820 53.395 1.00 65.07 439 GLU B N 1
ATOM 10718 C CA . GLU B 1 411 ? 24.879 15.944 54.198 1.00 64.25 439 GLU B CA 1
ATOM 10719 C C . GLU B 1 411 ? 24.349 17.366 54.215 1.00 61.11 439 GLU B C 1
ATOM 10720 O O . GLU B 1 411 ? 23.216 17.589 54.655 1.00 60.58 439 GLU B O 1
ATOM 10732 N N . ALA B 1 412 ? 25.144 18.329 53.761 1.00 57.64 440 ALA B N 1
ATOM 10733 C CA . ALA B 1 412 ? 24.578 19.596 53.325 1.00 55.27 440 ALA B CA 1
ATOM 10734 C C . ALA B 1 412 ? 23.781 19.391 52.047 1.00 54.15 440 ALA B C 1
ATOM 10735 O O . ALA B 1 412 ? 22.626 19.820 51.944 1.00 54.76 440 ALA B O 1
ATOM 10742 N N . ARG B 1 413 ? 24.381 18.709 51.068 1.00 57.15 441 ARG B N 1
ATOM 10743 C CA . ARG B 1 413 ? 23.639 18.314 49.878 1.00 54.82 441 ARG B CA 1
ATOM 10744 C C . ARG B 1 413 ? 22.373 17.566 50.261 1.00 53.45 441 ARG B C 1
ATOM 10745 O O . ARG B 1 413 ? 21.314 17.760 49.652 1.00 52.98 441 ARG B O 1
ATOM 10766 N N . ARG B 1 414 ? 22.458 16.712 51.280 1.00 56.32 442 ARG B N 1
ATOM 10767 C CA . ARG B 1 414 ? 21.284 15.964 51.711 1.00 54.51 442 ARG B CA 1
ATOM 10768 C C . ARG B 1 414 ? 20.183 16.913 52.163 1.00 51.02 442 ARG B C 1
ATOM 10769 O O . ARG B 1 414 ? 19.043 16.835 51.694 1.00 48.48 442 ARG B O 1
ATOM 10773 N N . ILE B 1 415 ? 20.517 17.838 53.064 1.00 48.99 443 ILE B N 1
ATOM 10774 C CA . ILE B 1 415 ? 19.560 18.842 53.497 1.00 46.85 443 ILE B CA 1
ATOM 10775 C C . ILE B 1 415 ? 19.116 19.707 52.327 1.00 45.69 443 ILE B C 1
ATOM 10776 O O . ILE B 1 415 ? 18.099 20.402 52.419 1.00 44.82 443 ILE B O 1
ATOM 10792 N N . LYS B 1 416 ? 19.842 19.659 51.212 1.00 48.22 444 LYS B N 1
ATOM 10793 C CA . LYS B 1 416 ? 19.539 20.489 50.040 1.00 49.37 444 LYS B CA 1
ATOM 10794 C C . LYS B 1 416 ? 18.529 19.820 49.109 1.00 50.70 444 LYS B C 1
ATOM 10795 O O . LYS B 1 416 ? 17.377 20.248 49.017 1.00 49.50 444 LYS B O 1
ATOM 10814 N N . LEU B 1 417 ? 18.953 18.758 48.423 1.00 49.63 445 LEU B N 1
ATOM 10815 C CA . LEU B 1 417 ? 18.277 18.257 47.229 1.00 52.45 445 LEU B CA 1
ATOM 10816 C C . LEU B 1 417 ? 17.673 16.863 47.407 1.00 55.43 445 LEU B C 1
ATOM 10817 O O . LEU B 1 417 ? 17.784 16.013 46.522 1.00 56.05 445 LEU B O 1
ATOM 10833 N N . ASN B 1 418 ? 17.009 16.604 48.538 1.00 57.89 446 ASN B N 1
ATOM 10834 C CA . ASN B 1 418 ? 16.338 15.324 48.740 1.00 59.07 446 ASN B CA 1
ATOM 10835 C C . ASN B 1 418 ? 14.821 15.415 48.708 1.00 56.94 446 ASN B C 1
ATOM 10836 O O . ASN B 1 418 ? 14.166 14.411 48.409 1.00 56.63 446 ASN B O 1
ATOM 10847 N N . ARG B 1 419 ? 14.252 16.575 49.003 1.00 57.73 447 ARG B N 1
ATOM 10848 C CA . ARG B 1 419 ? 12.809 16.779 48.951 1.00 56.55 447 ARG B CA 1
ATOM 10849 C C . ARG B 1 419 ? 12.485 17.447 47.622 1.00 54.98 447 ARG B C 1
ATOM 10850 O O . ARG B 1 419 ? 12.638 18.661 47.471 1.00 53.83 447 ARG B O 1
ATOM 10871 N N . ASP B 1 420 ? 12.036 16.654 46.653 1.00 53.76 448 ASP B N 1
ATOM 10872 C CA . ASP B 1 420 ? 11.686 17.201 45.352 1.00 54.96 448 ASP B CA 1
ATOM 10873 C C . ASP B 1 420 ? 10.322 17.870 45.351 1.00 54.05 448 ASP B C 1
ATOM 10874 O O . ASP B 1 420 ? 9.963 18.511 44.358 1.00 53.57 448 ASP B O 1
ATOM 10883 N N . GLU B 1 421 ? 9.561 17.740 46.429 1.00 54.25 449 GLU B N 1
ATOM 10884 C CA . GLU B 1 421 ? 8.239 18.333 46.502 1.00 54.38 449 GLU B CA 1
ATOM 10885 C C . GLU B 1 421 ? 8.335 19.790 46.943 1.00 53.71 449 GLU B C 1
ATOM 10886 O O . GLU B 1 421 ? 9.324 20.224 47.537 1.00 53.52 449 GLU B O 1
ATOM 10898 N N . ALA B 1 422 ? 7.279 20.547 46.646 1.00 56.71 450 ALA B N 1
ATOM 10899 C CA . ALA B 1 422 ? 7.303 21.992 46.872 1.00 55.73 450 ALA B CA 1
ATOM 10900 C C . ALA B 1 422 ? 6.998 22.339 48.327 1.00 55.63 450 ALA B C 1
ATOM 10901 O O . ALA B 1 422 ? 7.882 22.782 49.066 1.00 55.25 450 ALA B O 1
ATOM 10908 N N . VAL B 1 423 ? 5.749 22.152 48.757 1.00 54.43 451 VAL B N 1
ATOM 10909 C CA . VAL B 1 423 ? 5.350 22.611 50.083 1.00 54.72 451 VAL B CA 1
ATOM 10910 C C . VAL B 1 423 ? 4.338 21.669 50.737 1.00 54.30 451 VAL B C 1
ATOM 10911 O O . VAL B 1 423 ? 4.073 21.774 51.941 1.00 54.44 451 VAL B O 1
ATOM 10924 N N . LEU B 1 424 ? 3.788 20.725 49.975 1.00 52.24 452 LEU B N 1
ATOM 10925 C CA . LEU B 1 424 ? 2.948 19.670 50.534 1.00 53.14 452 LEU B CA 1
ATOM 10926 C C . LEU B 1 424 ? 3.653 18.336 50.352 1.00 53.89 452 LEU B C 1
ATOM 10927 O O . LEU B 1 424 ? 4.123 18.023 49.254 1.00 54.33 452 LEU B O 1
ATOM 10943 N N . PHE B 1 425 ? 3.715 17.551 51.425 1.00 55.81 453 PHE B N 1
ATOM 10944 C CA . PHE B 1 425 ? 4.575 16.380 51.474 1.00 57.44 453 PHE B CA 1
ATOM 10945 C C . PHE B 1 425 ? 3.826 15.152 51.969 1.00 59.42 453 PHE B C 1
ATOM 10946 O O . PHE B 1 425 ? 2.896 15.248 52.776 1.00 59.62 453 PHE B O 1
ATOM 10963 N N . ASN B 1 426 ? 4.263 13.992 51.482 1.00 60.01 454 ASN B N 1
ATOM 10964 C CA . ASN B 1 426 ? 3.782 12.703 51.962 1.00 61.61 454 ASN B CA 1
ATOM 10965 C C . ASN B 1 426 ? 3.850 12.631 53.485 1.00 61.21 454 ASN B C 1
ATOM 10966 O O . ASN B 1 426 ? 3.977 11.552 54.060 1.00 61.48 454 ASN B O 1
#